Protein 3IXX (pdb70)

Structure (mmCIF, N/CA/C/O backbone):
data_3IXX
#
_entry.id   3IXX
#
_cell.length_a   1
_cell.length_b   1
_cell.length_c   1
_cell.angle_alpha   90
_cell.angle_beta   90
_cell.angle_gamma   90
#
_symmetry.space_group_name_H-M   'P 1'
#
loop_
_entity.id
_entity.type
_entity.pdbx_description
1 polymer 'Envelope protein E'
2 polymer 'Peptide pr'
3 polymer 'E53 Fab Fragment (chain H)'
4 polymer 'E53 Fab Fragment (chain L)'
#
loop_
_atom_site.group_PDB
_atom_site.id
_atom_site.type_symbol
_atom_site.label_atom_id
_atom_site.label_alt_id
_atom_site.label_comp_id
_atom_site.label_asym_id
_atom_site.label_entity_id
_atom_site.label_seq_id
_atom_site.pdbx_PDB_ins_code
_atom_site.Cartn_x
_atom_site.Cartn_y
_atom_site.Cartn_z
_atom_site.occupancy
_atom_site.B_iso_or_equiv
_atom_site.auth_seq_id
_atom_site.auth_comp_id
_atom_site.auth_asym_id
_atom_site.auth_atom_id
_atom_site.pdbx_PDB_model_num
ATOM 1 C CA . PHE A 1 1 ? 99.628 -52.870 185.705 1.00 65.74 1 PHE A CA 1
ATOM 2 C CA . ASN A 1 2 ? 98.952 -53.716 182.065 1.00 57.37 2 ASN A CA 1
ATOM 3 C CA . CYS A 1 3 ? 95.684 -53.822 180.131 1.00 64.43 3 CYS A CA 1
ATOM 4 C CA . LEU A 1 4 ? 95.081 -57.409 179.016 1.00 74.43 4 LEU A CA 1
ATOM 5 C CA . GLY A 1 5 ? 92.083 -59.005 180.700 1.00 97.07 5 GLY A CA 1
ATOM 6 C CA . MET A 1 6 ? 90.606 -55.818 182.126 1.00 97.55 6 MET A CA 1
ATOM 7 C CA . SER A 1 7 ? 87.055 -54.814 181.214 1.00 98.94 7 SER A CA 1
ATOM 8 C CA . ASN A 1 8 ? 87.804 -51.073 181.387 1.00 85.61 8 ASN A CA 1
ATOM 9 C CA . ARG A 1 9 ? 90.223 -50.974 178.498 1.00 68.02 9 ARG A CA 1
ATOM 10 C CA . ASP A 1 10 ? 90.511 -48.412 175.667 1.00 49.85 10 ASP A CA 1
ATOM 11 C CA . PHE A 1 11 ? 92.736 -48.684 172.593 1.00 41.47 11 PHE A CA 1
ATOM 12 C CA . LEU A 1 12 ? 94.367 -45.596 171.184 1.00 34.71 12 LEU A CA 1
ATOM 13 C CA . GLU A 1 13 ? 96.255 -44.407 168.163 1.00 34.01 13 GLU A CA 1
ATOM 14 C CA . GLY A 1 14 ? 97.198 -40.906 169.204 1.00 32.99 14 GLY A CA 1
ATOM 15 C CA . VAL A 1 15 ? 97.235 -38.965 165.967 1.00 34.29 15 VAL A CA 1
ATOM 16 C CA . SER A 1 16 ? 98.734 -39.253 162.501 1.00 34.46 16 SER A CA 1
ATOM 17 C CA . GLY A 1 17 ? 102.510 -38.928 162.672 1.00 42.34 17 GLY A CA 1
ATOM 18 C CA . ALA A 1 18 ? 102.158 -38.118 166.364 1.00 42.27 18 ALA A CA 1
ATOM 19 C CA . THR A 1 19 ? 104.996 -38.860 168.780 1.00 48.02 19 THR A CA 1
ATOM 20 C CA . TRP A 1 20 ? 102.668 -37.991 171.629 1.00 42.24 20 TRP A CA 1
ATOM 21 C CA . VAL A 1 21 ? 99.025 -38.540 172.600 1.00 36.40 21 VAL A CA 1
ATOM 22 C CA . ASP A 1 22 ? 96.632 -36.849 174.973 1.00 40.05 22 ASP A CA 1
ATOM 23 C CA . LEU A 1 23 ? 94.795 -39.209 177.265 1.00 37.28 23 LEU A CA 1
ATOM 24 C CA . VAL A 1 24 ? 92.448 -39.695 180.219 1.00 43.34 24 VAL A CA 1
ATOM 25 C CA . LEU A 1 25 ? 92.958 -42.270 182.989 1.00 46.40 25 LEU A CA 1
ATOM 26 C CA . GLU A 1 26 ? 90.551 -43.225 185.789 1.00 58.81 26 GLU A CA 1
ATOM 27 C CA . GLY A 1 27 ? 90.308 -45.566 188.770 1.00 69.66 27 GLY A CA 1
ATOM 28 C CA . ASP A 1 28 ? 89.992 -49.178 187.634 1.00 88.08 28 ASP A CA 1
ATOM 29 C CA . SER A 1 29 ? 90.665 -48.423 183.959 1.00 74.90 29 SER A CA 1
ATOM 30 C CA . CYS A 1 30 ? 93.557 -49.055 181.546 1.00 60.36 30 CYS A CA 1
ATOM 31 C CA . VAL A 1 31 ? 94.609 -47.816 178.113 1.00 45.50 31 VAL A CA 1
ATOM 32 C CA . THR A 1 32 ? 96.575 -49.448 175.294 1.00 42.19 32 THR A CA 1
ATOM 33 C CA . ILE A 1 33 ? 98.325 -47.039 172.931 1.00 35.77 33 ILE A CA 1
ATOM 34 C CA . MET A 1 34 ? 99.604 -47.799 169.442 1.00 41.32 34 MET A CA 1
ATOM 35 C CA . SER A 1 35 ? 101.959 -45.784 167.295 1.00 42.93 35 SER A CA 1
ATOM 36 C CA . LYS A 1 36 ? 103.488 -46.506 163.911 1.00 53.91 36 LYS A CA 1
ATOM 37 C CA . ASP A 1 37 ? 106.913 -48.130 164.084 1.00 64.66 37 ASP A CA 1
ATOM 38 C CA . LYS A 1 38 ? 106.916 -48.078 167.876 1.00 51.88 38 LYS A CA 1
ATOM 39 C CA . PRO A 1 39 ? 106.150 -50.509 170.682 1.00 43.35 39 PRO A CA 1
ATOM 40 C CA . THR A 1 40 ? 102.632 -50.650 172.075 1.00 40.72 40 THR A CA 1
ATOM 41 C CA . ILE A 1 41 ? 102.226 -49.603 175.707 1.00 33.79 41 ILE A CA 1
ATOM 42 C CA . ASP A 1 42 ? 99.585 -49.542 178.385 1.00 38.29 42 ASP A CA 1
ATOM 43 C CA . VAL A 1 43 ? 99.111 -46.547 180.638 1.00 35.61 43 VAL A CA 1
ATOM 44 C CA . LYS A 1 44 ? 97.072 -47.351 183.726 1.00 48.16 44 LYS A CA 1
ATOM 45 C CA . MET A 1 45 ? 96.188 -45.571 186.927 1.00 50.49 45 MET A CA 1
ATOM 46 C CA . MET A 1 46 ? 96.799 -47.833 189.840 1.00 63.40 46 MET A CA 1
ATOM 47 C CA . ASN A 1 47 ? 96.022 -45.917 193.018 1.00 56.83 47 ASN A CA 1
ATOM 48 C CA . MET A 1 48 ? 94.592 -42.575 194.272 1.00 40.80 48 MET A CA 1
ATOM 49 C CA . GLU A 1 49 ? 95.608 -41.581 197.824 1.00 33.79 49 GLU A CA 1
ATOM 50 C CA . ALA A 1 50 ? 95.822 -38.676 200.253 1.00 30.63 50 ALA A CA 1
ATOM 51 C CA . ALA A 1 51 ? 99.246 -39.017 201.859 1.00 48.99 51 ALA A CA 1
ATOM 52 C CA . ASN A 1 52 ? 96.180 -36.166 203.820 1.00 131.60 52 ASN A CA 1
ATOM 53 C CA . LEU A 1 53 ? 92.922 -35.283 205.567 1.00 131.58 53 LEU A CA 1
ATOM 54 C CA . ALA A 1 54 ? 90.992 -32.398 207.137 1.00 130.69 54 ALA A CA 1
ATOM 55 C CA . GLU A 1 55 ? 90.452 -32.515 210.874 1.00 126.23 55 GLU A CA 1
ATOM 56 C CA . VAL A 1 56 ? 87.398 -30.281 210.862 1.00 123.39 56 VAL A CA 1
ATOM 57 C CA . ARG A 1 57 ? 84.744 -30.896 213.556 1.00 126.31 57 ARG A CA 1
ATOM 58 C CA . SER A 1 58 ? 84.909 -34.383 215.074 1.00 120.84 58 SER A CA 1
ATOM 59 C CA . TYR A 1 59 ? 81.903 -35.582 217.111 1.00 111.65 59 TYR A CA 1
ATOM 60 C CA . CYS A 1 60 ? 81.736 -37.653 220.312 1.00 103.05 60 CYS A CA 1
ATOM 61 C CA . TYR A 1 61 ? 79.789 -40.781 221.190 1.00 94.39 61 TYR A CA 1
ATOM 62 C CA . LEU A 1 62 ? 80.578 -42.082 224.664 1.00 87.26 62 LEU A CA 1
ATOM 63 C CA . ALA A 1 63 ? 81.263 -39.340 227.208 1.00 82.91 63 ALA A CA 1
ATOM 64 C CA . THR A 1 64 ? 82.236 -39.588 230.842 1.00 78.43 64 THR A CA 1
ATOM 65 C CA . VAL A 1 65 ? 80.676 -37.477 233.552 1.00 77.47 65 VAL A CA 1
ATOM 66 C CA . SER A 1 66 ? 83.216 -37.191 236.366 1.00 73.35 66 SER A CA 1
ATOM 67 C CA . ASP A 1 67 ? 84.062 -34.904 239.219 1.00 70.93 67 ASP A CA 1
ATOM 68 C CA . LEU A 1 68 ? 80.396 -34.402 239.994 1.00 77.25 68 LEU A CA 1
ATOM 69 C CA . SER A 1 69 ? 79.149 -32.242 242.824 1.00 76.70 69 SER A CA 1
ATOM 70 C CA . THR A 1 70 ? 76.358 -29.896 243.725 1.00 71.17 70 THR A CA 1
ATOM 71 C CA . LYS A 1 71 ? 75.561 -26.970 246.011 1.00 65.93 71 LYS A CA 1
ATOM 72 C CA . ALA A 1 72 ? 72.271 -25.440 247.065 1.00 55.14 72 ALA A CA 1
ATOM 73 C CA . ALA A 1 73 ? 70.295 -22.980 248.996 1.00 67.30 73 ALA A CA 1
ATOM 74 C CA . CYS A 1 74 ? 67.059 -22.937 250.952 1.00 86.16 74 CYS A CA 1
ATOM 75 C CA . PRO A 1 75 ? 64.374 -20.573 249.892 1.00 83.96 75 PRO A CA 1
ATOM 76 C CA . THR A 1 76 ? 65.089 -17.046 250.986 1.00 88.87 76 THR A CA 1
ATOM 77 C CA . MET A 1 77 ? 68.658 -17.503 249.781 1.00 99.35 77 MET A CA 1
ATOM 78 C CA . GLY A 1 78 ? 69.875 -16.460 246.357 1.00 96.95 78 GLY A CA 1
ATOM 79 C CA . GLU A 1 79 ? 70.565 -18.996 243.655 1.00 94.17 79 GLU A CA 1
ATOM 80 C CA . ALA A 1 80 ? 73.241 -21.384 244.821 1.00 96.03 80 ALA A CA 1
ATOM 81 C CA . HIS A 1 81 ? 75.988 -20.724 242.280 1.00 100.25 81 HIS A CA 1
ATOM 82 C CA . ASN A 1 82 ? 78.391 -23.635 241.831 1.00 95.26 82 ASN A CA 1
ATOM 83 C CA . ASP A 1 83 ? 82.025 -23.211 242.801 1.00 99.87 83 ASP A CA 1
ATOM 84 C CA . LYS A 1 84 ? 83.014 -24.848 239.498 1.00 92.20 84 LYS A CA 1
ATOM 85 C CA . ARG A 1 85 ? 80.759 -22.923 237.144 1.00 83.75 85 ARG A CA 1
ATOM 86 C CA . ALA A 1 86 ? 84.135 -21.474 236.065 1.00 91.59 86 ALA A CA 1
ATOM 87 C CA . ASP A 1 87 ? 86.565 -24.175 234.919 1.00 93.30 87 ASP A CA 1
ATOM 88 C CA . PRO A 1 88 ? 85.267 -25.419 231.568 1.00 90.42 88 PRO A CA 1
ATOM 89 C CA . ALA A 1 89 ? 85.322 -29.205 232.075 1.00 88.13 89 ALA A CA 1
ATOM 90 C CA . PHE A 1 90 ? 82.291 -29.178 234.375 1.00 80.56 90 PHE A CA 1
ATOM 91 C CA . VAL A 1 91 ? 79.099 -28.485 232.486 1.00 75.26 91 VAL A CA 1
ATOM 92 C CA . CYS A 1 92 ? 76.730 -27.334 235.259 1.00 88.84 92 CYS A CA 1
ATOM 93 C CA . ARG A 1 93 ? 72.999 -26.794 235.404 1.00 89.37 93 ARG A CA 1
ATOM 94 C CA . GLN A 1 94 ? 70.636 -24.542 237.353 1.00 95.58 94 GLN A CA 1
ATOM 95 C CA . GLY A 1 95 ? 67.870 -26.538 238.996 1.00 90.39 95 GLY A CA 1
ATOM 96 C CA . VAL A 1 96 ? 65.500 -26.424 241.981 1.00 88.40 96 VAL A CA 1
ATOM 97 C CA . VAL A 1 97 ? 64.507 -28.841 244.805 1.00 87.23 97 VAL A CA 1
ATOM 98 C CA . ASP A 1 98 ? 61.841 -29.210 247.507 1.00 86.65 98 ASP A CA 1
ATOM 99 C CA . ARG A 1 99 ? 62.859 -28.000 250.974 1.00 86.04 99 ARG A CA 1
ATOM 100 C CA . GLY A 1 100 ? 62.137 -27.181 254.576 1.00 90.54 100 GLY A CA 1
ATOM 101 C CA . TRP A 1 101 ? 62.477 -27.881 258.310 1.00 95.11 101 TRP A CA 1
ATOM 102 C CA . GLY A 1 102 ? 63.691 -31.403 257.858 1.00 93.94 102 GLY A CA 1
ATOM 103 C CA . ASN A 1 103 ? 66.275 -30.378 255.327 1.00 94.42 103 ASN A CA 1
ATOM 104 C CA . GLY A 1 104 ? 67.241 -27.612 257.734 1.00 97.42 104 GLY A CA 1
ATOM 105 C CA . CYS A 1 105 ? 65.405 -24.671 256.157 1.00 93.84 105 CYS A CA 1
ATOM 106 C CA . GLY A 1 106 ? 63.054 -22.734 258.361 1.00 84.31 106 GLY A CA 1
ATOM 107 C CA . LEU A 1 107 ? 60.689 -22.356 255.454 1.00 86.98 107 LEU A CA 1
ATOM 108 C CA . PHE A 1 108 ? 59.100 -25.102 253.348 1.00 96.31 108 PHE A CA 1
ATOM 109 C CA . GLY A 1 109 ? 59.954 -24.033 249.827 1.00 88.75 109 GLY A CA 1
ATOM 110 C CA . LYS A 1 110 ? 61.785 -24.777 246.601 1.00 84.46 110 LYS A CA 1
ATOM 111 C CA . GLY A 1 111 ? 65.490 -24.473 247.268 1.00 77.84 111 GLY A CA 1
ATOM 112 C CA . SER A 1 112 ? 67.978 -23.409 244.593 1.00 67.28 112 SER A CA 1
ATOM 113 C CA . ILE A 1 113 ? 70.458 -26.098 243.634 1.00 59.77 113 ILE A CA 1
ATOM 114 C CA . ASP A 1 114 ? 73.359 -25.918 241.172 1.00 58.33 114 ASP A CA 1
ATOM 115 C CA . THR A 1 115 ? 75.126 -29.094 239.945 1.00 77.13 115 THR A CA 1
ATOM 116 C CA . CYS A 1 116 ? 78.360 -29.219 237.927 1.00 90.83 116 CYS A CA 1
ATOM 117 C CA . ALA A 1 117 ? 80.154 -32.153 236.278 1.00 90.19 117 ALA A CA 1
ATOM 118 C CA . LYS A 1 118 ? 83.368 -32.649 234.269 1.00 90.74 118 LYS A CA 1
ATOM 119 C CA . PHE A 1 119 ? 82.810 -33.768 230.671 1.00 96.38 119 PHE A CA 1
ATOM 120 C CA . ALA A 1 120 ? 85.026 -36.385 229.053 1.00 100.81 120 ALA A CA 1
ATOM 121 C CA . CYS A 1 121 ? 84.852 -38.147 225.699 1.00 108.53 121 CYS A CA 1
ATOM 122 C CA . SER A 1 122 ? 86.183 -41.710 225.562 1.00 116.76 122 SER A CA 1
ATOM 123 C CA . THR A 1 123 ? 85.906 -42.494 221.882 1.00 120.31 123 THR A CA 1
ATOM 124 C CA . LYS A 1 124 ? 84.585 -40.460 218.955 1.00 117.71 124 LYS A CA 1
ATOM 125 C CA . ALA A 1 125 ? 83.936 -39.705 215.260 1.0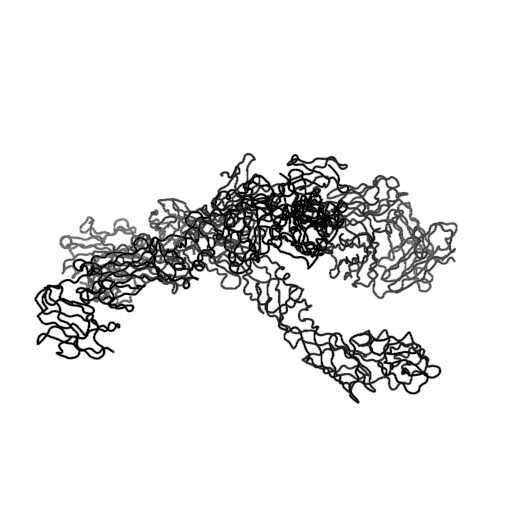0 112.19 125 ALA A CA 1
ATOM 126 C CA . ILE A 1 126 ? 86.445 -37.552 213.334 1.00 107.92 126 ILE A CA 1
ATOM 127 C CA . GLY A 1 127 ? 85.086 -35.740 210.254 1.00 108.98 127 GLY A CA 1
ATOM 128 C CA . ARG A 1 128 ? 87.567 -34.904 207.495 1.00 111.84 128 ARG A CA 1
ATOM 129 C CA . THR A 1 129 ? 87.362 -33.062 204.177 1.00 116.20 129 THR A CA 1
ATOM 130 C CA . ILE A 1 130 ? 89.289 -33.118 200.894 1.00 114.74 130 ILE A CA 1
ATOM 131 C CA . LEU A 1 131 ? 89.972 -30.796 197.954 1.00 118.12 131 LEU A CA 1
ATOM 132 C CA . LYS A 1 132 ? 91.815 -30.416 194.615 1.00 118.86 132 LYS A CA 1
ATOM 133 C CA . GLU A 1 133 ? 99.135 -30.998 198.153 1.00 77.49 133 GLU A CA 1
ATOM 134 C CA . ASN A 1 134 ? 98.595 -34.404 199.766 1.00 55.06 134 ASN A CA 1
ATOM 135 C CA . ILE A 1 135 ? 97.173 -35.891 196.565 1.00 41.42 135 ILE A CA 1
ATOM 136 C CA . LYS A 1 136 ? 99.531 -38.345 194.893 1.00 41.12 136 LYS A CA 1
ATOM 137 C CA . TYR A 1 137 ? 98.807 -40.525 191.886 1.00 38.26 137 TYR A CA 1
ATOM 138 C CA . GLU A 1 138 ? 100.226 -43.935 191.027 1.00 47.18 138 GLU A CA 1
ATOM 139 C CA . VAL A 1 139 ? 100.490 -44.664 187.318 1.00 41.90 139 VAL A CA 1
ATOM 140 C CA . ALA A 1 140 ? 101.796 -47.934 185.926 1.00 46.61 140 ALA A CA 1
ATOM 141 C CA . ILE A 1 141 ? 103.226 -48.279 182.421 1.00 34.89 141 ILE A CA 1
ATOM 142 C CA . PHE A 1 142 ? 103.599 -51.550 180.541 1.00 36.16 142 PHE A CA 1
ATOM 143 C CA . VAL A 1 143 ? 105.421 -52.304 177.258 1.00 32.38 143 VAL A CA 1
ATOM 144 C CA . HIS A 1 144 ? 104.034 -54.868 174.807 1.00 38.00 144 HIS A CA 1
ATOM 145 C CA . GLY A 1 145 ? 107.411 -56.433 174.371 1.00 34.97 145 GLY A CA 1
ATOM 146 C CA . PRO A 1 146 ? 107.824 -60.234 174.300 1.00 36.33 146 PRO A CA 1
ATOM 147 C CA . THR A 1 147 ? 105.631 -62.142 176.729 1.00 44.64 147 THR A CA 1
ATOM 148 C CA . THR A 1 148 ? 103.801 -65.397 177.375 1.00 56.00 148 THR A CA 1
ATOM 149 C CA . VAL A 1 149 ? 100.403 -66.150 178.804 1.00 74.17 149 VAL A CA 1
ATOM 150 C CA . GLU A 1 150 ? 102.416 -66.674 181.970 1.00 89.30 150 GLU A CA 1
ATOM 151 C CA . SER A 1 151 ? 104.721 -63.655 182.300 1.00 78.20 151 SER A CA 1
ATOM 152 C CA . HIS A 1 152 ? 102.177 -61.245 180.885 1.00 67.08 152 HIS A CA 1
ATOM 153 C CA . GLY A 1 153 ? 100.635 -60.468 184.241 1.00 84.76 153 GLY A CA 1
ATOM 154 C CA . ASN A 1 154 ? 103.657 -60.879 186.495 1.00 92.81 154 ASN A CA 1
ATOM 155 C CA . TYR A 1 155 ? 104.733 -57.398 187.469 1.00 82.28 155 TYR A CA 1
ATOM 156 C CA . SER A 1 156 ? 108.037 -58.780 188.699 1.00 91.92 156 SER A CA 1
ATOM 157 C CA . THR A 1 157 ? 109.068 -60.624 185.559 1.00 82.10 157 THR A CA 1
ATOM 158 C CA . GLN A 1 158 ? 108.077 -57.587 183.514 1.00 59.27 158 GLN A CA 1
ATOM 159 C CA . VAL A 1 159 ? 110.032 -55.076 185.580 1.00 60.75 159 VAL A CA 1
ATOM 160 C CA . GLY A 1 160 ? 112.929 -57.501 185.364 1.00 67.38 160 GLY A CA 1
ATOM 161 C CA . ALA A 1 161 ? 112.481 -57.598 181.608 1.00 51.51 161 ALA A CA 1
ATOM 162 C CA . THR A 1 162 ? 112.364 -53.773 181.741 1.00 42.01 162 THR A CA 1
ATOM 163 C CA . GLN A 1 163 ? 108.962 -53.956 180.114 1.00 35.54 163 GLN A CA 1
ATOM 164 C CA . ALA A 1 164 ? 107.058 -52.339 182.953 1.00 41.64 164 ALA A CA 1
ATOM 165 C CA . GLY A 1 165 ? 107.201 -49.634 185.579 1.00 47.11 165 GLY A CA 1
ATOM 166 C CA . ARG A 1 166 ? 105.204 -47.996 188.330 1.00 55.84 166 ARG A CA 1
ATOM 167 C CA . PHE A 1 167 ? 105.844 -44.358 189.211 1.00 52.76 167 PHE A CA 1
ATOM 168 C CA . SER A 1 168 ? 103.855 -41.685 191.046 1.00 48.71 168 SER A CA 1
ATOM 169 C CA . ILE A 1 169 ? 102.524 -38.278 190.012 1.00 42.44 169 ILE A CA 1
ATOM 170 C CA . THR A 1 170 ? 102.080 -35.318 192.293 1.00 52.72 170 THR A CA 1
ATOM 171 C CA . PRO A 1 171 ? 100.896 -31.716 191.980 1.00 69.41 171 PRO A CA 1
ATOM 172 C CA . ALA A 1 172 ? 104.483 -30.949 192.967 1.00 84.97 172 ALA A CA 1
ATOM 173 C CA . ALA A 1 173 ? 105.943 -32.778 189.940 1.00 73.46 173 ALA A CA 1
ATOM 174 C CA . PRO A 1 174 ? 103.026 -33.733 187.589 1.00 56.52 174 PRO A CA 1
ATOM 175 C CA . SER A 1 175 ? 105.306 -35.433 185.088 1.00 50.57 175 SER A CA 1
ATOM 176 C CA . TYR A 1 176 ? 107.922 -38.177 184.766 1.00 47.61 176 TYR A CA 1
ATOM 177 C CA . THR A 1 177 ? 110.155 -39.844 182.235 1.00 46.52 177 THR A CA 1
ATOM 178 C CA . LEU A 1 178 ? 110.031 -43.578 182.739 1.00 38.20 178 LEU A CA 1
ATOM 179 C CA . LYS A 1 179 ? 113.017 -45.271 181.130 1.00 41.72 179 LYS A CA 1
ATOM 180 C CA . LEU A 1 180 ? 112.518 -48.725 179.640 1.00 33.82 180 LEU A CA 1
ATOM 181 C CA . GLY A 1 181 ? 115.974 -49.867 178.660 1.00 38.45 181 GLY A CA 1
ATOM 182 C CA . GLU A 1 182 ? 116.626 -50.339 174.953 1.00 37.43 182 GLU A CA 1
ATOM 183 C CA . TYR A 1 183 ? 112.976 -49.381 174.396 1.00 35.32 183 TYR A CA 1
ATOM 184 C CA . GLY A 1 184 ? 114.007 -45.821 175.129 1.00 43.00 184 GLY A CA 1
ATOM 185 C CA . GLU A 1 185 ? 111.537 -44.155 177.452 1.00 37.55 185 GLU A CA 1
ATOM 186 C CA . VAL A 1 186 ? 108.057 -42.711 177.852 1.00 31.72 186 VAL A CA 1
ATOM 187 C CA . THR A 1 187 ? 107.456 -39.381 179.555 1.00 38.52 187 THR A CA 1
ATOM 188 C CA . VAL A 1 188 ? 104.007 -38.614 180.865 1.00 33.64 188 VAL A CA 1
ATOM 189 C CA . ASP A 1 189 ? 102.875 -35.130 181.969 1.00 46.26 189 ASP A CA 1
ATOM 190 C CA . CYS A 1 190 ? 99.674 -36.083 183.701 1.00 40.96 190 CYS A CA 1
ATOM 191 C CA . GLU A 1 191 ? 97.876 -33.039 184.988 1.00 56.01 191 GLU A CA 1
ATOM 192 C CA . PRO A 1 192 ? 96.570 -33.750 188.538 1.00 52.73 192 PRO A CA 1
ATOM 193 C CA . ARG A 1 193 ? 93.538 -31.730 187.519 1.00 68.73 193 ARG A CA 1
ATOM 194 C CA . SER A 1 194 ? 90.417 -33.855 187.853 1.00 63.30 194 SER A CA 1
ATOM 195 C CA . GLY A 1 195 ? 86.685 -33.781 188.374 1.00 70.49 195 GLY A CA 1
ATOM 196 C CA . ILE A 1 196 ? 86.269 -34.607 192.051 1.00 65.93 196 ILE A CA 1
ATOM 197 C CA . ASP A 1 197 ? 82.756 -33.145 195.440 1.00 138.02 197 ASP A CA 1
ATOM 198 C CA . THR A 1 198 ? 84.579 -29.878 195.135 1.00 136.92 198 THR A CA 1
ATOM 199 C CA . ASN A 1 199 ? 83.424 -28.798 198.626 1.00 138.17 199 ASN A CA 1
ATOM 200 C CA . ALA A 1 200 ? 80.405 -30.931 199.707 1.00 139.06 200 ALA A CA 1
ATOM 201 C CA . TYR A 1 201 ? 80.371 -34.455 201.209 1.00 137.66 201 TYR A CA 1
ATOM 202 C CA . TYR A 1 202 ? 82.733 -35.452 204.035 1.00 130.71 202 TYR A CA 1
ATOM 203 C CA . VAL A 1 203 ? 84.409 -38.555 205.457 1.00 130.17 203 VAL A CA 1
ATOM 204 C CA . MET A 1 204 ? 83.410 -40.238 208.741 1.00 128.85 204 MET A CA 1
ATOM 205 C CA . THR A 1 205 ? 85.094 -42.900 210.880 1.00 132.18 205 THR A CA 1
ATOM 206 C CA . VAL A 1 206 ? 82.484 -43.982 213.427 1.00 134.43 206 VAL A CA 1
ATOM 207 C CA . GLY A 1 207 ? 83.708 -46.932 215.463 1.00 139.68 207 GLY A CA 1
ATOM 208 C CA . THR A 1 208 ? 86.372 -48.211 213.085 1.00 140.49 208 THR A CA 1
ATOM 209 C CA . LYS A 1 209 ? 84.355 -48.408 209.893 1.00 139.21 209 LYS A CA 1
ATOM 210 C CA . THR A 1 210 ? 84.891 -45.406 207.602 1.00 138.66 210 THR A CA 1
ATOM 211 C CA . PHE A 1 211 ? 82.016 -43.591 205.890 1.00 137.70 211 PHE A CA 1
ATOM 212 C CA . LEU A 1 212 ? 81.017 -40.923 203.416 1.00 140.13 212 LEU A CA 1
ATOM 213 C CA . VAL A 1 213 ? 78.286 -38.908 205.013 1.00 139.46 213 VAL A CA 1
ATOM 214 C CA . HIS A 1 214 ? 76.392 -36.159 203.274 1.00 139.06 214 HIS A CA 1
ATOM 215 C CA . ARG A 1 215 ? 77.439 -32.520 203.360 1.00 138.55 215 ARG A CA 1
ATOM 216 C CA . GLU A 1 216 ? 74.906 -31.266 205.884 1.00 138.29 216 GLU A CA 1
ATOM 217 C CA . TRP A 1 217 ? 74.234 -34.673 207.428 1.00 137.16 217 TRP A CA 1
ATOM 218 C CA . PHE A 1 218 ? 77.343 -33.716 209.392 1.00 136.86 218 PHE A CA 1
ATOM 219 C CA . MET A 1 219 ? 77.703 -30.101 210.509 1.00 135.15 219 MET A CA 1
ATOM 220 C CA . ASP A 1 220 ? 74.045 -30.647 211.374 1.00 130.70 220 ASP A CA 1
ATOM 221 C CA . LEU A 1 221 ? 74.209 -33.713 213.648 1.00 124.91 221 LEU A CA 1
ATOM 222 C CA . ASN A 1 222 ? 73.263 -33.376 217.334 1.00 123.10 222 ASN A CA 1
ATOM 223 C CA . LEU A 1 223 ? 76.258 -34.377 219.471 1.00 116.85 223 LEU A CA 1
ATOM 224 C CA . PRO A 1 224 ? 79.432 -33.065 221.135 1.00 122.65 224 PRO A CA 1
ATOM 225 C CA . TRP A 1 225 ? 82.220 -31.812 218.860 1.00 125.81 225 TRP A CA 1
ATOM 226 C CA . SER A 1 226 ? 85.752 -30.464 219.058 1.00 129.69 226 SER A CA 1
ATOM 227 C CA . SER A 1 227 ? 85.989 -28.140 216.041 1.00 129.42 227 SER A CA 1
ATOM 228 C CA . ALA A 1 228 ? 89.298 -27.060 214.431 1.00 127.51 228 ALA A CA 1
ATOM 229 C CA . GLY A 1 229 ? 92.228 -28.116 216.584 1.00 126.04 229 GLY A CA 1
ATOM 230 C CA . SER A 1 230 ? 90.547 -27.312 219.888 1.00 123.90 230 SER A CA 1
ATOM 231 C CA . THR A 1 231 ? 89.678 -29.193 223.045 1.00 118.14 231 THR A CA 1
ATOM 232 C CA . VAL A 1 232 ? 86.432 -27.496 224.005 1.00 108.37 232 VAL A CA 1
ATOM 233 C CA . TRP A 1 233 ? 83.491 -29.660 223.039 1.00 102.23 233 TRP A CA 1
ATOM 234 C CA . ARG A 1 234 ? 80.003 -28.164 222.944 1.00 99.57 234 ARG A CA 1
ATOM 235 C CA . ASN A 1 235 ? 76.427 -29.470 222.845 1.00 102.91 235 ASN A CA 1
ATOM 236 C CA . ARG A 1 236 ? 77.634 -31.745 225.665 1.00 100.41 236 ARG A CA 1
ATOM 237 C CA . GLU A 1 237 ? 74.336 -31.569 227.545 1.00 100.55 237 GLU A CA 1
ATOM 238 C CA . THR A 1 238 ? 73.086 -34.110 225.014 1.00 104.23 238 THR A CA 1
ATOM 239 C CA . LEU A 1 239 ? 75.096 -37.106 226.156 1.00 103.86 239 LEU A CA 1
ATOM 240 C CA . MET A 1 240 ? 74.744 -37.001 229.935 1.00 99.36 240 MET A CA 1
ATOM 241 C CA . GLU A 1 241 ? 71.507 -37.494 231.861 1.00 95.52 241 GLU A CA 1
ATOM 242 C CA . PHE A 1 242 ? 70.387 -35.331 234.762 1.00 98.67 242 PHE A CA 1
ATOM 243 C CA . GLU A 1 243 ? 68.285 -37.665 236.921 1.00 106.12 243 GLU A CA 1
ATOM 244 C CA . GLU A 1 244 ? 65.829 -36.138 239.445 1.00 108.52 244 GLU A CA 1
ATOM 245 C CA . PRO A 1 245 ? 67.255 -33.898 242.208 1.00 106.95 245 PRO A CA 1
ATOM 246 C CA . HIS A 1 246 ? 67.301 -35.677 245.590 1.00 109.60 246 HIS A CA 1
ATOM 247 C CA . ALA A 1 247 ? 67.306 -32.661 247.981 1.00 105.20 247 ALA A CA 1
ATOM 248 C CA . THR A 1 248 ? 71.056 -31.984 247.751 1.00 97.61 248 THR A CA 1
ATOM 249 C CA . LYS A 1 249 ? 72.815 -34.532 245.531 1.00 89.95 249 LYS A CA 1
ATOM 250 C CA . GLN A 1 250 ? 71.505 -35.122 242.014 1.00 84.71 250 GLN A CA 1
ATOM 251 C CA . SER A 1 251 ? 72.692 -38.263 240.233 1.00 91.09 251 SER A CA 1
ATOM 252 C CA . VAL A 1 252 ? 74.016 -37.513 236.774 1.00 87.38 252 VAL A CA 1
ATOM 253 C CA . ILE A 1 253 ? 74.748 -40.495 234.483 1.00 85.69 253 ILE A CA 1
ATOM 254 C CA . ALA A 1 254 ? 76.171 -40.448 230.953 1.00 81.32 254 ALA A CA 1
ATOM 255 C CA . LEU A 1 255 ? 74.341 -41.794 227.867 1.00 86.62 255 LEU A CA 1
ATOM 256 C CA . GLY A 1 256 ? 75.656 -45.228 226.937 1.00 91.87 256 GLY A CA 1
ATOM 257 C CA . SER A 1 257 ? 77.082 -44.692 223.459 1.00 92.43 257 SER A CA 1
ATOM 258 C CA . GLN A 1 258 ? 74.362 -43.175 221.263 1.00 95.43 258 GLN A CA 1
ATOM 259 C CA . GLU A 1 259 ? 76.666 -44.790 218.653 1.00 102.19 259 GLU A CA 1
ATOM 260 C CA . GLY A 1 260 ? 74.488 -47.829 217.989 1.00 106.50 260 GLY A CA 1
ATOM 261 C CA . ALA A 1 261 ? 72.181 -44.974 216.980 1.00 110.65 261 ALA A CA 1
ATOM 262 C CA . LEU A 1 262 ? 74.838 -43.949 214.485 1.00 109.74 262 LEU A CA 1
ATOM 263 C CA . HIS A 1 263 ? 75.500 -47.362 213.023 1.00 119.08 263 HIS A CA 1
ATOM 264 C CA . GLN A 1 264 ? 71.698 -47.632 212.639 1.00 125.06 264 GLN A CA 1
ATOM 265 C CA . ALA A 1 265 ? 71.035 -44.650 210.377 1.00 128.95 265 ALA A CA 1
ATOM 266 C CA . LEU A 1 266 ? 74.334 -44.527 208.474 1.00 129.71 266 LEU A CA 1
ATOM 267 C CA . ALA A 1 267 ? 73.311 -46.921 205.712 1.00 130.92 267 ALA A CA 1
ATOM 268 C CA . GLY A 1 268 ? 72.502 -43.671 203.948 1.00 135.51 268 GLY A CA 1
ATOM 269 C CA . ALA A 1 269 ? 76.231 -43.625 203.266 1.00 136.71 269 ALA A CA 1
ATOM 270 C CA . ILE A 1 270 ? 78.775 -45.573 201.252 1.00 134.70 270 ILE A CA 1
ATOM 271 C CA . PRO A 1 271 ? 81.741 -47.092 203.157 1.00 127.89 271 PRO A CA 1
ATOM 272 C CA . VAL A 1 272 ? 85.370 -46.698 202.002 1.00 125.29 272 VAL A CA 1
ATOM 273 C CA . GLU A 1 273 ? 88.596 -47.393 203.921 1.00 129.95 273 GLU A CA 1
ATOM 274 C CA . PHE A 1 274 ? 90.437 -44.734 205.907 1.00 133.22 274 PHE A CA 1
ATOM 275 C CA . SER A 1 275 ? 93.488 -47.014 205.699 1.00 137.02 275 SER A CA 1
ATOM 276 C CA . SER A 1 276 ? 95.223 -44.251 207.711 1.00 140.99 276 SER A CA 1
ATOM 277 C CA . ASN A 1 277 ? 95.182 -40.867 205.897 1.00 138.71 277 ASN A CA 1
ATOM 278 C CA . THR A 1 278 ? 94.858 -42.837 202.636 1.00 134.42 278 THR A CA 1
ATOM 279 C CA . VAL A 1 279 ? 91.353 -43.667 201.387 1.00 127.57 279 VAL A CA 1
ATOM 280 C CA . LYS A 1 280 ? 89.886 -44.962 198.067 1.00 121.74 280 LYS A CA 1
ATOM 281 C CA . LEU A 1 281 ? 90.429 -41.709 197.196 1.00 36.38 281 LEU A CA 1
ATOM 282 C CA . THR A 1 282 ? 88.031 -43.625 194.970 1.00 56.85 282 THR A CA 1
ATOM 283 C CA . SER A 1 283 ? 86.508 -40.913 192.756 1.00 58.43 283 SER A CA 1
ATOM 284 C CA . GLY A 1 284 ? 88.933 -39.095 190.452 1.00 52.88 284 GLY A CA 1
ATOM 285 C CA . HIS A 1 285 ? 90.478 -38.817 186.983 1.00 51.46 285 HIS A CA 1
ATOM 286 C CA . LEU A 1 286 ? 93.692 -37.607 185.342 1.00 44.73 286 LEU A CA 1
ATOM 287 C CA . LYS A 1 287 ? 94.370 -35.904 182.034 1.00 46.79 287 LYS A CA 1
ATOM 288 C CA . CYS A 1 288 ? 97.730 -36.932 180.673 1.00 39.80 288 CYS A CA 1
ATOM 289 C CA . ARG A 1 289 ? 99.860 -36.376 177.599 1.00 41.32 289 ARG A CA 1
ATOM 290 C CA . VAL A 1 290 ? 101.873 -39.487 176.800 1.00 32.64 290 VAL A CA 1
ATOM 291 C CA . LYS A 1 291 ? 104.793 -37.922 174.960 1.00 42.39 291 LYS A CA 1
ATOM 292 C CA . MET A 1 292 ? 106.814 -40.742 173.470 1.00 40.64 292 MET A CA 1
ATOM 293 C CA . GLU A 1 293 ? 109.167 -39.623 170.753 1.00 56.51 293 GLU A CA 1
ATOM 294 C CA . LYS A 1 294 ? 111.675 -41.331 173.030 1.00 54.87 294 LYS A CA 1
ATOM 295 C CA . LEU A 1 295 ? 109.822 -44.656 172.904 1.00 39.64 295 LEU A CA 1
ATOM 296 C CA . GLN A 1 296 ? 111.658 -46.984 170.536 1.00 47.26 296 GLN A CA 1
ATOM 297 C CA . LEU A 1 297 ? 111.538 -50.459 169.004 1.00 50.09 297 LEU A CA 1
ATOM 298 C CA . LYS A 1 298 ? 114.004 -53.207 169.748 1.00 43.88 298 LYS A CA 1
ATOM 299 C CA . GLY A 1 299 ? 115.188 -56.393 168.040 1.00 46.70 299 GLY A CA 1
ATOM 300 C CA . THR A 1 300 ? 114.623 -54.795 164.637 1.00 65.55 300 THR A CA 1
ATOM 301 C CA . THR A 1 301 ? 117.955 -55.960 163.219 1.00 64.61 301 THR A CA 1
ATOM 302 C CA . TYR A 1 302 ? 117.043 -59.633 163.622 1.00 62.41 302 TYR A CA 1
ATOM 303 C CA . GLY A 1 303 ? 115.947 -62.011 160.896 1.00 78.17 303 GLY A CA 1
ATOM 304 C CA . VAL A 1 304 ? 112.532 -63.620 160.502 1.00 80.37 304 VAL A CA 1
ATOM 305 C CA . CYS A 1 305 ? 111.785 -66.816 162.418 1.00 62.88 305 CYS A CA 1
ATOM 306 C CA . SER A 1 306 ? 112.112 -69.703 159.996 1.00 76.43 306 SER A CA 1
ATOM 307 C CA . LYS A 1 307 ? 110.997 -72.922 161.659 1.00 68.26 307 LYS A CA 1
ATOM 308 C CA . ALA A 1 308 ? 107.600 -74.370 162.506 1.00 60.48 308 ALA A CA 1
ATOM 309 C CA . PHE A 1 309 ? 105.091 -72.571 164.727 1.00 41.67 309 PHE A CA 1
ATOM 310 C CA . LYS A 1 310 ? 102.315 -74.341 166.606 1.00 43.12 310 LYS A CA 1
ATOM 311 C CA . PHE A 1 311 ? 99.205 -72.907 168.272 1.00 40.72 311 PHE A CA 1
ATOM 312 C CA . LEU A 1 312 ? 98.784 -73.785 171.956 1.00 54.04 312 LEU A CA 1
ATOM 313 C CA . GLY A 1 313 ? 95.013 -73.417 171.939 1.00 65.99 313 GLY A CA 1
ATOM 314 C CA . THR A 1 314 ? 91.953 -71.718 170.517 1.00 64.38 314 THR A CA 1
ATOM 315 C CA . PRO A 1 315 ? 92.505 -67.962 170.475 1.00 57.46 315 PRO A CA 1
ATOM 316 C CA . ALA A 1 316 ? 90.323 -66.145 173.021 1.00 77.62 316 ALA A CA 1
ATOM 317 C CA . ASP A 1 317 ? 88.017 -63.118 172.758 1.00 78.38 317 ASP A CA 1
ATOM 318 C CA . THR A 1 318 ? 89.119 -60.194 174.938 1.00 84.03 318 THR A CA 1
ATOM 319 C CA . GLY A 1 319 ? 85.679 -58.706 174.582 1.00 83.06 319 GLY A CA 1
ATOM 320 C CA . HIS A 1 320 ? 87.372 -55.754 172.913 1.00 66.92 320 HIS A CA 1
ATOM 321 C CA . GLY A 1 321 ? 87.351 -56.778 169.280 1.00 56.03 321 GLY A CA 1
ATOM 322 C CA . THR A 1 322 ? 90.751 -58.381 169.673 1.00 55.52 322 THR A CA 1
ATOM 323 C CA . VAL A 1 323 ? 91.795 -61.888 170.477 1.00 58.06 323 VAL A CA 1
ATOM 324 C CA . VAL A 1 324 ? 94.668 -63.411 172.401 1.00 59.24 324 VAL A CA 1
ATOM 325 C CA . LEU A 1 325 ? 96.641 -66.568 171.812 1.00 50.08 325 LEU A CA 1
ATOM 326 C CA . GLU A 1 326 ? 99.932 -68.207 172.632 1.00 44.10 326 GLU A CA 1
ATOM 327 C CA . LEU A 1 327 ? 102.406 -69.727 170.204 1.00 32.04 327 LEU A CA 1
ATOM 328 C CA . GLN A 1 328 ? 105.217 -72.236 170.712 1.00 36.25 328 GLN A CA 1
ATOM 329 C CA . TYR A 1 329 ? 108.313 -72.205 168.532 1.00 38.54 329 TYR A CA 1
ATOM 330 C CA . THR A 1 330 ? 109.775 -75.480 167.280 1.00 54.89 330 THR A CA 1
ATOM 331 C CA . GLY A 1 331 ? 112.639 -73.259 166.154 1.00 57.43 331 GLY A CA 1
ATOM 332 C CA . THR A 1 332 ? 116.083 -73.906 167.573 1.00 67.81 332 THR A CA 1
ATOM 333 C CA . ASP A 1 333 ? 117.437 -70.571 166.359 1.00 60.68 333 ASP A CA 1
ATOM 334 C CA . GLY A 1 334 ? 117.575 -67.577 168.667 1.00 45.24 334 GLY A CA 1
ATOM 335 C CA . PRO A 1 335 ? 115.675 -64.239 168.846 1.00 38.09 335 PRO A CA 1
ATOM 336 C CA . CYS A 1 336 ? 113.942 -63.905 165.477 1.00 51.16 336 CYS A CA 1
ATOM 337 C CA . LYS A 1 337 ? 110.791 -62.022 164.422 1.00 58.47 337 LYS A CA 1
ATOM 338 C CA . VAL A 1 338 ? 107.513 -63.994 164.586 1.00 47.47 338 VAL A CA 1
ATOM 339 C CA . PRO A 1 339 ? 105.837 -64.127 161.150 1.00 59.35 339 PRO A CA 1
ATOM 340 C CA . ILE A 1 340 ? 102.229 -63.699 162.235 1.00 44.21 340 ILE A CA 1
ATOM 341 C CA . SER A 1 341 ? 99.511 -61.795 160.481 1.00 45.29 341 SER A CA 1
ATOM 342 C CA . SER A 1 342 ? 95.792 -61.860 159.861 1.00 34.31 342 SER A CA 1
ATOM 343 C CA . VAL A 1 343 ? 94.736 -62.855 156.368 1.00 32.12 343 VAL A CA 1
ATOM 344 C CA . ALA A 1 344 ? 91.254 -62.468 154.874 1.00 30.98 344 ALA A CA 1
ATOM 345 C CA . SER A 1 345 ? 91.537 -65.769 152.965 1.00 30.73 345 SER A CA 1
ATOM 346 C CA . LEU A 1 346 ? 94.204 -68.426 152.804 1.00 38.45 346 LEU A CA 1
ATOM 347 C CA . ASN A 1 347 ? 97.268 -67.416 150.812 1.00 47.94 347 ASN A CA 1
ATOM 348 C CA . ASP A 1 348 ? 96.327 -63.747 150.262 1.00 39.56 348 ASP A CA 1
ATOM 349 C CA . LEU A 1 349 ? 99.304 -61.452 149.842 1.00 49.77 349 LEU A CA 1
ATOM 350 C CA . THR A 1 350 ? 98.275 -58.423 151.877 1.00 46.37 350 THR A CA 1
ATOM 351 C CA . PRO A 1 351 ? 97.437 -58.579 155.646 1.00 45.94 351 PRO A CA 1
ATOM 352 C CA . VAL A 1 352 ? 94.233 -57.184 157.139 1.00 39.95 352 VAL A CA 1
ATOM 353 C CA . GLY A 1 353 ? 94.517 -57.742 160.841 1.00 41.23 353 GLY A CA 1
ATOM 354 C CA . ARG A 1 354 ? 96.468 -55.174 162.847 1.00 49.34 354 ARG A CA 1
ATOM 355 C CA . LEU A 1 355 ? 98.572 -56.614 165.653 1.00 51.27 355 LEU A CA 1
ATOM 356 C CA . VAL A 1 356 ? 98.238 -55.135 169.114 1.00 49.92 356 VAL A CA 1
ATOM 357 C CA . THR A 1 357 ? 101.486 -56.919 170.015 1.00 47.48 357 THR A CA 1
ATOM 358 C CA . VAL A 1 358 ? 103.391 -55.136 167.268 1.00 55.82 358 VAL A CA 1
ATOM 359 C CA . ASN A 1 359 ? 106.757 -56.442 166.068 1.00 60.38 359 ASN A CA 1
ATOM 360 C CA . PRO A 1 360 ? 106.492 -59.752 167.966 1.00 45.94 360 PRO A CA 1
ATOM 361 C CA . PHE A 1 361 ? 109.477 -62.040 168.362 1.00 40.31 361 PHE A CA 1
ATOM 362 C CA . VAL A 1 362 ? 110.863 -65.089 170.134 1.00 33.86 362 VAL A CA 1
ATOM 363 C CA . SER A 1 363 ? 112.687 -63.622 173.095 1.00 36.23 363 SER A CA 1
ATOM 364 C CA . VAL A 1 364 ? 115.095 -66.520 173.696 1.00 42.47 364 VAL A CA 1
ATOM 365 C CA . ALA A 1 365 ? 117.292 -68.792 171.556 1.00 46.78 365 ALA A CA 1
ATOM 366 C CA . THR A 1 366 ? 116.134 -71.725 173.687 1.00 58.79 366 THR A CA 1
ATOM 367 C CA . ALA A 1 367 ? 113.926 -73.698 171.284 1.00 58.17 367 ALA A CA 1
ATOM 368 C CA . ASN A 1 368 ? 110.204 -74.229 172.048 1.00 51.67 368 ASN A CA 1
ATOM 369 C CA . ALA A 1 369 ? 109.684 -70.786 173.603 1.00 45.67 369 ALA A CA 1
ATOM 370 C CA . LYS A 1 370 ? 106.190 -69.400 174.068 1.00 42.33 370 LYS A CA 1
ATOM 371 C CA . VAL A 1 371 ? 104.867 -66.191 172.571 1.00 34.27 371 VAL A CA 1
ATOM 372 C CA . LEU A 1 372 ? 101.746 -64.338 173.639 1.00 42.14 372 LEU A CA 1
ATOM 373 C CA . ILE A 1 373 ? 99.883 -62.364 171.013 1.00 40.93 373 ILE A CA 1
ATOM 374 C CA . GLU A 1 374 ? 96.941 -60.039 170.989 1.00 49.20 374 GLU A CA 1
ATOM 375 C CA . LEU A 1 375 ? 95.592 -58.896 167.668 1.00 46.15 375 LEU A CA 1
ATOM 376 C CA . GLU A 1 376 ? 92.418 -57.379 166.271 1.00 45.66 376 GLU A CA 1
ATOM 377 C CA . PRO A 1 377 ? 91.078 -59.422 163.420 1.00 39.21 377 PRO A CA 1
ATOM 378 C CA . PRO A 1 378 ? 88.770 -58.018 160.729 1.00 40.68 378 PRO A CA 1
ATOM 379 C CA . PHE A 1 379 ? 85.024 -58.427 161.146 1.00 47.62 379 PHE A CA 1
ATOM 380 C CA . GLY A 1 380 ? 83.457 -61.588 159.804 1.00 47.77 380 GLY A CA 1
ATOM 381 C CA . ASP A 1 381 ? 85.629 -64.591 159.049 1.00 36.25 381 ASP A CA 1
ATOM 382 C CA . SER A 1 382 ? 89.394 -64.301 158.696 1.00 29.25 382 SER A CA 1
ATOM 383 C CA . TYR A 1 383 ? 92.529 -66.352 159.189 1.00 25.92 383 TYR A CA 1
ATOM 384 C CA . ILE A 1 384 ? 95.377 -65.952 161.647 1.00 26.67 384 ILE A CA 1
ATOM 385 C CA . VAL A 1 385 ? 98.593 -67.290 160.174 1.00 33.56 385 VAL A CA 1
ATOM 386 C CA . VAL A 1 386 ? 102.131 -67.891 161.332 1.00 40.30 386 VAL A CA 1
ATOM 387 C CA . GLY A 1 387 ? 105.140 -68.659 159.135 1.00 60.42 387 GLY A CA 1
ATOM 388 C CA . ARG A 1 388 ? 104.738 -69.063 155.373 1.00 76.42 388 ARG A CA 1
ATOM 389 C CA . GLY A 1 389 ? 104.520 -71.652 152.641 1.00 88.34 389 GLY A CA 1
ATOM 390 C CA . GLU A 1 390 ? 104.655 -75.191 153.898 1.00 94.79 390 GLU A CA 1
ATOM 391 C CA . GLN A 1 391 ? 105.858 -74.205 157.347 1.00 80.95 391 GLN A CA 1
ATOM 392 C CA . GLN A 1 392 ? 102.892 -71.884 157.774 1.00 65.12 392 GLN A CA 1
ATOM 393 C CA . ILE A 1 393 ? 99.997 -72.863 160.014 1.00 54.22 393 ILE A CA 1
ATOM 394 C CA . ASN A 1 394 ? 96.664 -71.133 160.372 1.00 39.68 394 ASN A CA 1
ATOM 395 C CA . HIS A 1 395 ? 93.547 -70.896 162.414 1.00 35.13 395 HIS A CA 1
ATOM 396 C CA . HIS A 1 396 ? 90.269 -69.347 161.301 1.00 30.80 396 HIS A CA 1
ATOM 397 C CA . TRP A 1 397 ? 88.246 -66.728 163.155 1.00 33.80 397 TRP A CA 1
ATOM 398 C CA . HIS A 1 398 ? 84.998 -64.818 162.775 1.00 40.46 398 HIS A CA 1
ATOM 399 C CA . LYS A 1 399 ? 84.434 -61.416 164.405 1.00 48.69 399 LYS A CA 1
ATOM 400 C CA . SER A 1 400 ? 80.943 -59.888 164.795 1.00 54.99 400 SER A CA 1
ATOM 401 C CA . PHE B 1 1 ? 36.341 11.316 222.169 1.00 50.49 1 PHE B CA 1
ATOM 402 C CA . ASN B 1 2 ? 37.475 13.910 219.636 1.00 45.56 2 ASN B CA 1
ATOM 403 C CA . CYS B 1 3 ? 39.724 13.559 216.594 1.00 46.72 3 CYS B CA 1
ATOM 404 C CA . LEU B 1 4 ? 42.844 15.657 217.178 1.00 42.69 4 LEU B CA 1
ATOM 405 C CA . GLY B 1 5 ? 45.991 13.575 217.539 1.00 51.11 5 GLY B CA 1
ATOM 406 C CA . MET B 1 6 ? 44.533 10.315 216.266 1.00 61.55 6 MET B CA 1
ATOM 407 C CA . SER B 1 7 ? 46.114 8.586 213.273 1.00 63.34 7 SER B CA 1
ATOM 408 C CA . ASN B 1 8 ? 42.794 7.162 212.027 1.00 66.13 8 ASN B CA 1
ATOM 409 C CA . ARG B 1 9 ? 41.176 10.465 211.216 1.00 58.88 9 ARG B CA 1
ATOM 410 C CA . ASP B 1 10 ? 39.092 11.456 208.161 1.00 58.35 10 ASP B CA 1
ATOM 411 C CA . PHE B 1 11 ? 37.881 14.958 207.291 1.00 58.45 11 PHE B CA 1
ATOM 412 C CA . LEU B 1 12 ? 34.502 15.428 205.701 1.00 70.02 12 LEU B CA 1
ATOM 413 C CA . GLU B 1 13 ? 32.408 18.043 204.001 1.00 92.55 13 GLU B CA 1
ATOM 414 C CA . GLY B 1 14 ? 29.130 16.218 203.585 1.00 109.41 14 GLY B CA 1
ATOM 415 C CA . VAL B 1 15 ? 27.687 17.646 200.403 1.00 120.58 15 VAL B CA 1
ATOM 416 C CA . SER B 1 16 ? 26.971 21.034 198.880 1.00 119.92 16 SER B CA 1
ATOM 417 C CA . GLY B 1 17 ? 24.247 22.807 200.840 1.00 116.17 17 GLY B CA 1
ATOM 418 C CA . ALA B 1 18 ? 23.818 19.634 202.882 1.00 109.66 18 ALA B CA 1
ATOM 419 C CA . THR B 1 19 ? 22.481 19.798 206.437 1.00 99.25 19 THR B CA 1
ATOM 420 C CA . TRP B 1 20 ? 23.311 16.131 206.813 1.00 83.66 20 TRP B CA 1
ATOM 421 C CA . VAL B 1 21 ? 26.100 13.725 205.838 1.00 74.27 21 VAL B CA 1
ATOM 422 C CA . ASP B 1 22 ? 26.360 9.983 205.456 1.00 69.57 22 ASP B CA 1
ATOM 423 C CA . LEU B 1 23 ? 29.310 8.445 207.216 1.00 70.71 23 LEU B CA 1
ATOM 424 C CA . VAL B 1 24 ? 31.178 5.311 208.295 1.00 65.19 24 VAL B CA 1
ATOM 425 C CA . LEU B 1 25 ? 32.748 4.802 211.736 1.00 75.83 25 LEU B CA 1
ATOM 426 C CA . GLU B 1 26 ? 35.007 1.955 212.894 1.00 79.76 26 GLU B CA 1
ATOM 427 C CA . GLY B 1 27 ? 36.894 0.783 215.975 1.00 84.51 27 GLY B CA 1
ATOM 428 C CA . ASP B 1 28 ? 39.844 3.062 216.707 1.00 87.19 28 ASP B CA 1
ATOM 429 C CA . SER B 1 29 ? 38.882 5.680 214.107 1.00 73.04 29 SER B CA 1
ATOM 430 C CA . CYS B 1 30 ? 37.500 9.236 214.228 1.00 57.98 30 CYS B CA 1
ATOM 431 C CA . VAL B 1 31 ? 35.923 11.670 211.770 1.00 49.46 31 VAL B CA 1
ATOM 432 C CA . THR B 1 32 ? 35.907 15.469 211.586 1.00 50.05 32 THR B CA 1
ATOM 433 C CA . ILE B 1 33 ? 32.973 16.988 209.704 1.00 49.41 33 ILE B CA 1
ATOM 434 C CA . MET B 1 34 ? 32.755 20.491 208.271 1.00 54.92 34 MET B CA 1
ATOM 435 C CA . SER B 1 35 ? 29.722 22.365 207.047 1.00 59.45 35 SER B CA 1
ATOM 436 C CA . LYS B 1 36 ? 29.313 25.915 205.802 1.00 67.44 36 LYS B CA 1
ATOM 437 C CA . ASP B 1 37 ? 28.290 28.383 208.497 1.00 74.12 37 ASP B CA 1
ATOM 438 C CA . LYS B 1 38 ? 28.197 25.676 211.155 1.00 62.81 38 LYS B CA 1
ATOM 439 C CA . PRO B 1 39 ? 30.495 24.385 213.879 1.00 58.84 39 PRO B CA 1
ATOM 440 C CA . THR B 1 40 ? 32.887 21.566 213.074 1.00 53.38 40 THR B CA 1
ATOM 441 C CA . ILE B 1 41 ? 32.312 18.300 214.934 1.00 44.45 41 ILE B CA 1
ATOM 442 C CA . ASP B 1 42 ? 33.959 14.953 215.403 1.00 45.91 42 ASP B CA 1
ATOM 443 C CA . VAL B 1 43 ? 31.977 11.736 215.334 1.00 42.96 43 VAL B CA 1
ATOM 444 C CA . LYS B 1 44 ? 33.878 8.818 216.821 1.00 53.53 44 LYS B CA 1
ATOM 445 C CA . MET B 1 45 ? 33.068 5.264 217.779 1.00 61.72 45 MET B CA 1
ATOM 446 C CA . MET B 1 46 ? 34.336 4.565 221.223 1.00 66.81 46 MET B CA 1
ATOM 447 C CA . ASN B 1 47 ? 33.353 1.024 222.158 1.00 83.22 47 ASN B CA 1
ATOM 448 C CA . MET B 1 48 ? 31.751 -2.158 220.715 1.00 99.18 48 MET B CA 1
ATOM 449 C CA . GLU B 1 49 ? 30.283 -4.575 223.295 1.00 111.80 49 GLU B CA 1
ATOM 450 C CA . ALA B 1 50 ? 27.914 -7.503 223.755 1.00 116.49 50 ALA B CA 1
ATOM 451 C CA . ALA B 1 51 ? 25.908 -6.632 226.858 1.00 123.96 51 ALA B CA 1
ATOM 452 C CA . ASN B 1 52 ? 21.019 -10.055 227.915 1.00 130.85 52 ASN B CA 1
ATOM 453 C CA . LEU B 1 53 ? 22.707 -13.466 227.779 1.00 126.59 53 LEU B CA 1
ATOM 454 C CA . ALA B 1 54 ? 21.361 -16.904 228.634 1.00 129.39 54 ALA B CA 1
ATOM 455 C CA . GLU B 1 55 ? 22.890 -20.045 230.128 1.00 128.50 55 GLU B CA 1
ATOM 456 C CA . VAL B 1 56 ? 23.103 -23.288 228.140 1.00 126.33 56 VAL B CA 1
ATOM 457 C CA . ARG B 1 57 ? 25.020 -25.925 230.121 1.00 124.95 57 ARG B CA 1
ATOM 458 C CA . SER B 1 58 ? 26.845 -26.343 233.446 1.00 121.70 58 SER B CA 1
ATOM 459 C CA . TYR B 1 59 ? 29.681 -28.787 234.090 1.00 123.99 59 TYR B CA 1
ATOM 460 C CA . CYS B 1 60 ? 30.639 -29.354 237.718 1.00 130.06 60 CYS B CA 1
ATOM 461 C CA . TYR B 1 61 ? 33.689 -30.165 239.777 1.00 135.31 61 TYR B CA 1
ATOM 462 C CA . LEU B 1 62 ? 32.355 -31.791 242.909 1.00 143.38 62 LEU B CA 1
ATOM 463 C CA . ALA B 1 63 ? 31.910 -32.469 246.612 1.00 146.94 63 ALA B CA 1
ATOM 464 C CA . THR B 1 64 ? 29.031 -34.562 248.072 1.00 144.48 64 THR B CA 1
ATOM 465 C CA . VAL B 1 65 ? 30.322 -38.139 247.859 1.00 141.25 65 VAL B CA 1
ATOM 466 C CA . SER B 1 66 ? 29.679 -38.638 251.563 1.00 139.33 66 SER B CA 1
ATOM 467 C CA . ASP B 1 67 ? 26.558 -40.737 252.184 1.00 134.88 67 ASP B CA 1
ATOM 468 C CA . LEU B 1 68 ? 26.714 -44.442 251.354 1.00 124.93 68 LEU B CA 1
ATOM 469 C CA . SER B 1 69 ? 24.440 -47.462 250.820 1.00 123.01 69 SER B CA 1
ATOM 470 C CA . THR B 1 70 ? 24.880 -51.172 250.085 1.00 118.75 70 THR B CA 1
ATOM 471 C CA . LYS B 1 71 ? 21.703 -53.199 249.436 1.00 109.43 71 LYS B CA 1
ATOM 472 C CA . ALA B 1 72 ? 22.852 -56.802 249.788 1.00 102.00 72 ALA B CA 1
ATOM 473 C CA . ALA B 1 73 ? 21.406 -59.860 248.065 1.00 91.14 73 ALA B CA 1
ATOM 474 C CA . CYS B 1 74 ? 22.443 -63.458 248.717 1.00 84.27 74 CYS B CA 1
ATOM 475 C CA . PRO B 1 75 ? 23.369 -65.846 245.872 1.00 70.56 75 PRO B CA 1
ATOM 476 C CA . THR B 1 76 ? 20.410 -67.104 243.832 1.00 71.39 76 THR B CA 1
ATOM 477 C CA . MET B 1 77 ? 18.254 -64.556 245.705 1.00 77.02 77 MET B CA 1
ATOM 478 C CA . GLY B 1 78 ? 18.356 -62.403 242.579 1.00 83.12 78 GLY B CA 1
ATOM 479 C CA . GLU B 1 79 ? 19.299 -58.749 242.252 1.00 94.62 79 GLU B CA 1
ATOM 480 C CA . ALA B 1 80 ? 19.472 -56.070 244.937 1.00 98.83 80 ALA B CA 1
ATOM 481 C CA . HIS B 1 81 ? 17.242 -52.996 244.940 1.00 112.38 81 HIS B CA 1
ATOM 482 C CA . ASN B 1 82 ? 18.390 -50.065 247.049 1.00 122.12 82 ASN B CA 1
ATOM 483 C CA . ASP B 1 83 ? 15.608 -47.824 248.310 1.00 128.49 83 ASP B CA 1
ATOM 484 C CA . LYS B 1 84 ? 17.942 -44.953 247.434 1.00 126.54 84 LYS B CA 1
ATOM 485 C CA . ARG B 1 85 ? 16.849 -45.621 243.863 1.00 135.66 85 ARG B CA 1
ATOM 486 C CA . ALA B 1 86 ? 13.470 -43.858 244.107 1.00 141.50 86 ALA B CA 1
ATOM 487 C CA . ASP B 1 87 ? 14.915 -40.336 244.052 1.00 141.02 87 ASP B CA 1
ATOM 488 C CA . PRO B 1 88 ? 18.123 -38.915 242.495 1.00 136.88 88 PRO B CA 1
ATOM 489 C CA . ALA B 1 89 ? 19.055 -38.478 246.156 1.00 133.02 89 ALA B CA 1
ATOM 490 C CA . PHE B 1 90 ? 21.872 -40.867 245.277 1.00 127.52 90 PHE B CA 1
ATOM 491 C CA . VAL B 1 91 ? 23.543 -42.551 242.292 1.00 115.58 91 VAL B CA 1
ATOM 492 C CA . CYS B 1 92 ? 23.303 -46.335 242.387 1.00 105.97 92 CYS B CA 1
ATOM 493 C CA . ARG B 1 93 ? 25.268 -49.060 240.610 1.00 100.88 93 ARG B CA 1
ATOM 494 C CA . GLN B 1 94 ? 25.036 -52.842 240.884 1.00 93.29 94 GLN B CA 1
ATOM 495 C CA . GLY B 1 95 ? 27.791 -55.413 241.267 1.00 89.68 95 GLY B CA 1
ATOM 496 C CA . VAL B 1 96 ? 28.342 -58.928 242.610 1.00 84.06 96 VAL B CA 1
ATOM 497 C CA . VAL B 1 97 ? 30.381 -60.323 245.495 1.00 91.48 97 VAL B CA 1
ATOM 498 C CA . ASP B 1 98 ? 31.862 -63.748 246.018 1.00 94.01 98 ASP B CA 1
ATOM 499 C CA . ARG B 1 99 ? 30.436 -65.043 249.277 1.00 88.76 99 ARG B CA 1
ATOM 500 C CA . GLY B 1 100 ? 28.520 -67.609 251.298 1.00 89.58 100 GLY B CA 1
ATOM 501 C CA . TRP B 1 101 ? 28.785 -69.156 254.764 1.00 84.78 101 TRP B CA 1
ATOM 502 C CA . GLY B 1 102 ? 31.902 -67.180 255.531 1.00 88.94 102 GLY B CA 1
ATOM 503 C CA . ASN B 1 103 ? 29.759 -64.059 255.561 1.00 89.15 103 ASN B CA 1
ATOM 504 C CA . GLY B 1 104 ? 26.241 -64.969 256.606 1.00 88.55 104 GLY B CA 1
ATOM 505 C CA . CYS B 1 105 ? 24.964 -66.407 253.358 1.00 82.50 105 CYS B CA 1
ATOM 506 C CA . GLY B 1 106 ? 23.584 -69.934 252.960 1.00 67.46 106 GLY B CA 1
ATOM 507 C CA . LEU B 1 107 ? 24.999 -70.972 249.564 1.00 61.56 107 LEU B CA 1
ATOM 508 C CA . PHE B 1 108 ? 28.356 -70.152 247.914 1.00 70.08 108 PHE B CA 1
ATOM 509 C CA . GLY B 1 109 ? 28.773 -67.948 244.883 1.00 71.23 109 GLY B CA 1
ATOM 510 C CA . LYS B 1 110 ? 28.022 -64.530 243.430 1.00 72.45 110 LYS B CA 1
ATOM 511 C CA . GLY B 1 111 ? 25.541 -62.376 245.295 1.00 75.64 111 GLY B CA 1
ATOM 512 C CA . SER B 1 112 ? 23.856 -59.210 244.039 1.00 73.51 112 SER B CA 1
ATOM 513 C CA . ILE B 1 113 ? 24.898 -55.739 245.213 1.00 83.61 113 ILE B CA 1
ATOM 514 C CA . ASP B 1 114 ? 23.371 -52.296 244.529 1.00 87.87 114 ASP B CA 1
ATOM 515 C CA . THR B 1 115 ? 24.973 -49.404 246.420 1.00 95.93 115 THR B CA 1
ATOM 516 C CA . CYS B 1 116 ? 24.354 -45.656 246.186 1.00 106.84 116 CYS B CA 1
ATOM 517 C CA . ALA B 1 117 ? 26.172 -42.347 246.784 1.00 118.61 117 ALA B CA 1
ATOM 518 C CA . LYS B 1 118 ? 24.723 -38.807 246.943 1.00 127.62 118 LYS B CA 1
ATOM 519 C CA . PHE B 1 119 ? 24.982 -36.010 244.408 1.00 138.10 119 PHE B CA 1
ATOM 520 C CA . ALA B 1 120 ? 24.853 -32.201 244.547 1.00 141.73 120 ALA B CA 1
ATOM 521 C CA . CYS B 1 121 ? 27.178 -29.664 242.908 1.00 137.19 121 CYS B CA 1
ATOM 522 C CA . SER B 1 122 ? 29.933 -27.326 244.141 1.00 130.06 122 SER B CA 1
ATOM 523 C CA . THR B 1 123 ? 31.853 -25.339 241.522 1.00 116.04 123 THR B CA 1
ATOM 524 C CA . LYS B 1 124 ? 29.733 -25.109 238.337 1.00 109.39 124 LYS B CA 1
ATOM 525 C CA . ALA B 1 125 ? 31.888 -24.338 235.290 1.00 100.07 125 ALA B CA 1
ATOM 526 C CA . ILE B 1 126 ? 28.900 -22.484 233.808 1.00 99.02 126 ILE B CA 1
ATOM 527 C CA . GLY B 1 127 ? 28.600 -21.472 230.155 1.00 96.96 127 GLY B CA 1
ATOM 528 C CA . ARG B 1 128 ? 26.163 -19.464 228.007 1.00 94.06 128 ARG B CA 1
ATOM 529 C CA . THR B 1 129 ? 25.148 -18.239 224.518 1.00 97.09 129 THR B CA 1
ATOM 530 C CA . ILE B 1 130 ? 25.413 -15.034 222.509 1.00 104.16 130 ILE B CA 1
ATOM 531 C CA . LEU B 1 131 ? 22.425 -14.353 220.249 1.00 113.91 131 LEU B CA 1
ATOM 532 C CA . LYS B 1 132 ? 23.415 -12.092 217.364 1.00 114.50 132 LYS B CA 1
ATOM 533 C CA . GLU B 1 133 ? 19.977 -7.725 220.403 1.00 114.52 133 GLU B CA 1
ATOM 534 C CA . ASN B 1 134 ? 22.880 -7.607 222.862 1.00 112.69 134 ASN B CA 1
ATOM 535 C CA . ILE B 1 135 ? 24.977 -5.434 220.549 1.00 100.47 135 ILE B CA 1
ATOM 536 C CA . LYS B 1 136 ? 25.310 -1.858 221.771 1.00 93.84 136 LYS B CA 1
ATOM 537 C CA . TYR B 1 137 ? 27.474 0.872 220.287 1.00 90.52 137 TYR B CA 1
ATOM 538 C CA . GLU B 1 138 ? 29.129 3.801 222.036 1.00 79.98 138 GLU B CA 1
ATOM 539 C CA . VAL B 1 139 ? 29.560 6.900 219.896 1.00 61.59 139 VAL B CA 1
ATOM 540 C CA . ALA B 1 140 ? 31.192 10.079 221.143 1.00 51.83 140 ALA B CA 1
ATOM 541 C CA . ILE B 1 141 ? 30.564 13.487 219.583 1.00 43.47 141 ILE B CA 1
ATOM 542 C CA . PHE B 1 142 ? 32.816 16.512 219.991 1.00 43.80 142 PHE B CA 1
ATOM 543 C CA . VAL B 1 143 ? 32.237 20.162 218.989 1.00 47.68 143 VAL B CA 1
ATOM 544 C CA . HIS B 1 144 ? 35.119 22.316 217.731 1.00 46.36 144 HIS B CA 1
ATOM 545 C CA . GLY B 1 145 ? 34.090 25.160 219.943 1.00 46.56 145 GLY B CA 1
ATOM 546 C CA . PRO B 1 146 ? 36.691 27.166 221.902 1.00 42.88 146 PRO B CA 1
ATOM 547 C CA . THR B 1 147 ? 39.534 25.135 223.359 1.00 51.24 147 THR B CA 1
ATOM 548 C CA . THR B 1 148 ? 43.185 25.171 224.382 1.00 46.61 148 THR B CA 1
ATOM 549 C CA . VAL B 1 149 ? 45.961 22.669 223.954 1.00 44.36 149 VAL B CA 1
ATOM 550 C CA . GLU B 1 150 ? 44.992 21.756 227.502 1.00 58.88 150 GLU B CA 1
ATOM 551 C CA . SER B 1 151 ? 41.199 21.393 227.528 1.00 60.00 151 SER B CA 1
ATOM 552 C CA . HIS B 1 152 ? 41.064 19.920 224.053 1.00 54.17 152 HIS B CA 1
ATOM 553 C CA . GLY B 1 153 ? 41.442 16.360 225.244 1.00 62.13 153 GLY B CA 1
ATOM 554 C CA . ASN B 1 154 ? 39.739 16.586 228.624 1.00 73.30 154 ASN B CA 1
ATOM 555 C CA . TYR B 1 155 ? 36.391 14.891 228.241 1.00 69.96 155 TYR B CA 1
ATOM 556 C CA . SER B 1 156 ? 35.254 16.437 231.505 1.00 73.11 156 SER B CA 1
ATOM 557 C CA . THR B 1 157 ? 36.014 20.055 230.700 1.00 62.17 157 THR B CA 1
ATOM 558 C CA . GLN B 1 158 ? 34.398 19.581 227.300 1.00 58.43 158 GLN B CA 1
ATOM 559 C CA . VAL B 1 159 ? 31.194 18.030 228.610 1.00 54.29 159 VAL B CA 1
ATOM 560 C CA . GLY B 1 160 ? 31.130 20.854 231.128 1.00 58.87 160 GLY B CA 1
ATOM 561 C CA . ALA B 1 161 ? 31.547 23.313 228.281 1.00 65.38 161 ALA B CA 1
ATOM 562 C CA . THR B 1 162 ? 28.732 21.412 226.513 1.00 68.32 162 THR B CA 1
ATOM 563 C CA . GLN B 1 163 ? 31.124 20.808 223.655 1.00 60.18 163 GLN B CA 1
ATOM 564 C CA . ALA B 1 164 ? 31.111 17.033 223.894 1.00 59.38 164 ALA B CA 1
ATOM 565 C CA . GLY B 1 165 ? 28.940 14.022 224.548 1.00 62.04 165 GLY B CA 1
ATOM 566 C CA . ARG B 1 166 ? 28.973 10.248 224.671 1.00 59.12 166 ARG B CA 1
ATOM 567 C CA . PHE B 1 167 ? 25.791 8.313 223.918 1.00 54.69 167 PHE B CA 1
ATOM 568 C CA . SER B 1 168 ? 25.052 4.723 222.905 1.00 57.37 168 SER B CA 1
ATOM 569 C CA . ILE B 1 169 ? 23.368 3.182 219.864 1.00 62.14 169 ILE B CA 1
ATOM 570 C CA . THR B 1 170 ? 21.390 -0.021 219.851 1.00 72.54 170 THR B CA 1
ATOM 571 C CA . PRO B 1 171 ? 19.451 -2.081 217.307 1.00 85.40 171 PRO B CA 1
ATOM 572 C CA . ALA B 1 172 ? 16.505 -1.192 219.535 1.00 92.51 172 ALA B CA 1
ATOM 573 C CA . ALA B 1 173 ? 16.973 2.572 219.029 1.00 95.30 173 ALA B CA 1
ATOM 574 C CA . PRO B 1 174 ? 19.639 3.095 216.279 1.00 88.56 174 PRO B CA 1
ATOM 575 C CA . SER B 1 175 ? 19.462 6.871 216.513 1.00 73.88 175 SER B CA 1
ATOM 576 C CA . TYR B 1 176 ? 19.826 9.762 218.959 1.00 67.73 176 TYR B CA 1
ATOM 577 C CA . THR B 1 177 ? 19.657 13.518 219.135 1.00 60.50 177 THR B CA 1
ATOM 578 C CA . LEU B 1 178 ? 22.551 14.797 221.185 1.00 59.91 178 LEU B CA 1
ATOM 579 C CA . LYS B 1 179 ? 21.894 18.322 222.421 1.00 66.06 179 LYS B CA 1
ATOM 580 C CA . LEU B 1 180 ? 24.847 20.679 222.732 1.00 59.65 180 LEU B CA 1
ATOM 581 C CA . GLY B 1 181 ? 23.458 23.761 224.399 1.00 65.25 181 GLY B CA 1
ATOM 582 C CA . GLU B 1 182 ? 23.443 26.949 222.346 1.00 69.59 182 GLU B CA 1
ATOM 583 C CA . TYR B 1 183 ? 25.119 24.934 219.576 1.00 66.60 183 TYR B CA 1
ATOM 584 C CA . GLY B 1 184 ? 21.745 23.349 218.958 1.00 70.12 184 GLY B CA 1
ATOM 585 C CA . GLU B 1 185 ? 22.073 19.612 218.513 1.00 69.74 185 GLU B CA 1
ATOM 586 C CA . VAL B 1 186 ? 23.256 16.793 216.279 1.00 65.04 186 VAL B CA 1
ATOM 587 C CA . THR B 1 187 ? 21.111 13.746 215.599 1.00 62.76 187 THR B CA 1
ATOM 588 C CA . VAL B 1 188 ? 22.776 10.606 214.343 1.00 68.42 188 VAL B CA 1
ATOM 589 C CA . ASP B 1 189 ? 20.869 7.624 212.884 1.00 79.09 189 ASP B CA 1
ATOM 590 C CA . CYS B 1 190 ? 23.664 5.105 212.868 1.00 86.78 190 CYS B CA 1
ATOM 591 C CA . GLU B 1 191 ? 22.527 1.836 211.394 1.00 90.48 191 GLU B CA 1
ATOM 592 C CA . PRO B 1 192 ? 23.869 -1.057 213.550 1.00 101.18 192 PRO B CA 1
ATOM 593 C CA . ARG B 1 193 ? 24.346 -2.895 210.278 1.00 114.70 193 ARG B CA 1
ATOM 594 C CA . SER B 1 194 ? 27.991 -3.851 209.868 1.00 116.70 194 SER B CA 1
ATOM 595 C CA . GLY B 1 195 ? 30.374 -6.269 208.230 1.00 119.61 195 GLY B CA 1
ATOM 596 C CA . ILE B 1 196 ? 31.219 -8.718 211.000 1.00 121.45 196 ILE B CA 1
ATOM 597 C CA . ASP B 1 197 ? 33.670 -14.437 214.901 1.00 122.50 197 ASP B CA 1
ATOM 598 C CA . THR B 1 198 ? 30.236 -15.971 214.509 1.00 121.47 198 THR B CA 1
ATOM 599 C CA . ASN B 1 199 ? 28.106 -16.526 217.602 1.00 123.25 199 ASN B CA 1
ATOM 600 C CA . ALA B 1 200 ? 29.003 -20.169 216.916 1.00 124.00 200 ALA B CA 1
ATOM 601 C CA . TYR B 1 201 ? 31.398 -20.059 219.867 1.00 124.96 201 TYR B CA 1
ATOM 602 C CA . TYR B 1 202 ? 30.003 -20.706 223.361 1.00 116.63 202 TYR B CA 1
ATOM 603 C CA . VAL B 1 203 ? 30.493 -18.548 226.453 1.00 111.03 203 VAL B CA 1
ATOM 604 C CA . MET B 1 204 ? 32.726 -20.478 228.862 1.00 110.29 204 MET B CA 1
ATOM 605 C CA . THR B 1 205 ? 32.717 -19.333 232.500 1.00 111.06 205 THR B CA 1
ATOM 606 C CA . VAL B 1 206 ? 35.214 -20.774 234.978 1.00 113.42 206 VAL B CA 1
ATOM 607 C CA . GLY B 1 207 ? 35.296 -19.403 238.515 1.00 116.56 207 GLY B CA 1
ATOM 608 C CA . THR B 1 208 ? 36.647 -15.958 237.678 1.00 121.94 208 THR B CA 1
ATOM 609 C CA . LYS B 1 209 ? 38.380 -16.355 234.315 1.00 121.44 209 LYS B CA 1
ATOM 610 C CA . THR B 1 210 ? 35.772 -16.227 231.548 1.00 114.00 210 THR B CA 1
ATOM 611 C CA . PHE B 1 211 ? 36.636 -17.650 228.125 1.00 111.19 211 PHE B CA 1
ATOM 612 C CA . LEU B 1 212 ? 35.155 -18.197 224.692 1.00 113.96 212 LEU B CA 1
ATOM 613 C CA . VAL B 1 213 ? 35.086 -21.886 223.717 1.00 116.05 213 VAL B CA 1
ATOM 614 C CA . HIS B 1 214 ? 33.963 -23.903 220.666 1.00 118.19 214 HIS B CA 1
ATOM 615 C CA . ARG B 1 215 ? 30.356 -25.155 220.920 1.00 121.25 215 ARG B CA 1
ATOM 616 C CA . GLU B 1 216 ? 31.575 -28.754 220.674 1.00 118.20 216 GLU B CA 1
ATOM 617 C CA . TRP B 1 217 ? 34.788 -28.881 222.707 1.00 115.02 217 TRP B CA 1
ATOM 618 C CA . PHE B 1 218 ? 32.418 -27.622 225.383 1.00 119.24 218 PHE B CA 1
ATOM 619 C CA . MET B 1 219 ? 29.160 -29.490 224.743 1.00 115.56 219 MET B CA 1
ATOM 620 C CA . ASP B 1 220 ? 31.091 -32.635 223.817 1.00 117.23 220 ASP B CA 1
ATOM 621 C CA . LEU B 1 221 ? 33.176 -32.890 226.982 1.00 116.65 221 LEU B CA 1
ATOM 622 C CA . ASN B 1 222 ? 33.130 -35.396 229.835 1.00 116.23 222 ASN B CA 1
ATOM 623 C CA . LEU B 1 223 ? 31.847 -33.946 233.124 1.00 114.79 223 LEU B CA 1
ATOM 624 C CA . PRO B 1 224 ? 28.599 -33.857 235.121 1.00 111.29 224 PRO B CA 1
ATOM 625 C CA . TRP B 1 225 ? 26.212 -31.214 233.816 1.00 117.52 225 TRP B CA 1
ATOM 626 C CA . SER B 1 226 ? 22.886 -29.419 234.160 1.00 123.38 226 SER B CA 1
ATOM 627 C CA . SER B 1 227 ? 20.968 -27.076 231.856 1.00 128.39 227 SER B CA 1
ATOM 628 C CA . ALA B 1 228 ? 18.798 -24.574 233.760 1.00 129.01 228 ALA B CA 1
ATOM 629 C CA . GLY B 1 229 ? 17.642 -26.886 236.552 1.00 132.44 229 GLY B CA 1
ATOM 630 C CA . SER B 1 230 ? 18.833 -28.092 239.962 1.00 137.66 230 SER B CA 1
ATOM 631 C CA . THR B 1 231 ? 18.703 -31.537 238.374 1.00 139.30 231 THR B CA 1
ATOM 632 C CA . VAL B 1 232 ? 22.046 -32.997 237.306 1.00 138.64 232 VAL B CA 1
ATOM 633 C CA . TRP B 1 233 ? 22.711 -35.760 234.747 1.00 144.21 233 TRP B CA 1
ATOM 634 C CA . ARG B 1 234 ? 25.776 -37.884 233.912 1.00 142.67 234 ARG B CA 1
ATOM 635 C CA . ASN B 1 235 ? 26.998 -37.447 237.486 1.00 138.50 235 ASN B CA 1
ATOM 636 C CA . ARG B 1 236 ? 28.813 -40.692 236.775 1.00 138.91 236 ARG B CA 1
ATOM 637 C CA . GLU B 1 237 ? 31.938 -38.651 237.412 1.00 139.36 237 GLU B CA 1
ATOM 638 C CA . THR B 1 238 ? 31.316 -39.636 241.017 1.00 140.08 238 THR B CA 1
ATOM 639 C CA . LEU B 1 239 ? 33.631 -42.448 239.902 1.00 143.57 239 LEU B CA 1
ATOM 640 C CA . MET B 1 240 ? 36.248 -44.787 241.330 1.00 144.63 240 MET B CA 1
ATOM 641 C CA . GLU B 1 241 ? 33.720 -46.335 243.685 1.00 145.72 241 GLU B CA 1
ATOM 642 C CA . PHE B 1 242 ? 33.715 -49.954 242.593 1.00 153.05 242 PHE B CA 1
ATOM 643 C CA . GLU B 1 243 ? 36.460 -51.265 244.836 1.00 154.73 243 GLU B CA 1
ATOM 644 C CA . GLU B 1 244 ? 34.238 -54.298 244.060 1.00 158.53 244 GLU B CA 1
ATOM 645 C CA . PRO B 1 245 ? 33.480 -54.484 247.831 1.00 159.02 245 PRO B CA 1
ATOM 646 C CA . HIS B 1 246 ? 31.652 -56.475 250.469 1.00 159.09 246 HIS B CA 1
ATOM 647 C CA . ALA B 1 247 ? 27.969 -56.022 251.390 1.00 155.91 247 ALA B CA 1
ATOM 648 C CA . THR B 1 248 ? 29.123 -53.909 254.347 1.00 156.95 248 THR B CA 1
ATOM 649 C CA . LYS B 1 249 ? 30.741 -50.914 252.643 1.00 151.34 249 LYS B CA 1
ATOM 650 C CA . GLN B 1 250 ? 31.548 -49.929 249.080 1.00 142.82 250 GLN B CA 1
ATOM 651 C CA . SER B 1 251 ? 34.217 -47.248 249.213 1.00 141.76 251 SER B CA 1
ATOM 652 C CA . VAL B 1 252 ? 32.812 -44.248 247.388 1.00 146.04 252 VAL B CA 1
ATOM 653 C CA . ILE B 1 253 ? 35.958 -42.191 246.863 1.00 146.04 253 ILE B CA 1
ATOM 654 C CA . ALA B 1 254 ? 35.179 -38.678 245.657 1.00 144.06 254 ALA B CA 1
ATOM 655 C CA . LEU B 1 255 ? 36.941 -38.413 242.311 1.00 145.75 255 LEU B CA 1
ATOM 656 C CA . GLY B 1 256 ? 39.955 -36.149 242.607 1.00 147.78 256 GLY B CA 1
ATOM 657 C CA . SER B 1 257 ? 39.142 -32.719 241.175 1.00 148.79 257 SER B CA 1
ATOM 658 C CA . GLN B 1 258 ? 41.907 -31.855 238.709 1.00 152.43 258 GLN B CA 1
ATOM 659 C CA . GLU B 1 259 ? 41.404 -28.381 237.225 1.00 149.28 259 GLU B CA 1
ATOM 660 C CA . GLY B 1 260 ? 44.097 -29.421 234.774 1.00 143.69 260 GLY B CA 1
ATOM 661 C CA . ALA B 1 261 ? 41.468 -30.992 232.516 1.00 142.62 261 ALA B CA 1
ATOM 662 C CA . LEU B 1 262 ? 40.115 -27.487 232.018 1.00 142.63 262 LEU B CA 1
ATOM 663 C CA . HIS B 1 263 ? 43.234 -25.356 232.261 1.00 146.75 263 HIS B CA 1
ATOM 664 C CA . GLN B 1 264 ? 45.037 -27.603 229.767 1.00 150.89 264 GLN B CA 1
ATOM 665 C CA . ALA B 1 265 ? 42.572 -26.508 227.079 1.00 152.45 265 ALA B CA 1
ATOM 666 C CA . LEU B 1 266 ? 43.197 -22.846 227.907 1.00 154.37 266 LEU B CA 1
ATOM 667 C CA . ALA B 1 267 ? 44.951 -21.329 224.883 1.00 150.72 267 ALA B CA 1
ATOM 668 C CA . GLY B 1 268 ? 42.460 -22.933 222.512 1.00 146.38 268 GLY B CA 1
ATOM 669 C CA . ALA B 1 269 ? 39.575 -20.771 223.681 1.00 141.02 269 ALA B CA 1
ATOM 670 C CA . ILE B 1 270 ? 40.045 -17.009 223.684 1.00 131.00 270 ILE B CA 1
ATOM 671 C CA . PRO B 1 271 ? 39.832 -15.259 227.088 1.00 123.13 271 PRO B CA 1
ATOM 672 C CA . VAL B 1 272 ? 37.266 -12.505 227.704 1.00 114.56 272 VAL B CA 1
ATOM 673 C CA . GLU B 1 273 ? 36.274 -10.188 230.534 1.00 113.32 273 GLU B CA 1
ATOM 674 C CA . PHE B 1 274 ? 32.753 -10.950 231.689 1.00 114.63 274 PHE B CA 1
ATOM 675 C CA . SER B 1 275 ? 30.651 -9.250 234.371 1.00 120.29 275 SER B CA 1
ATOM 676 C CA . SER B 1 276 ? 27.613 -11.088 235.771 1.00 123.25 276 SER B CA 1
ATOM 677 C CA . ASN B 1 277 ? 25.484 -9.929 232.790 1.00 124.39 277 ASN B CA 1
ATOM 678 C CA . THR B 1 278 ? 27.968 -8.594 230.252 1.00 114.44 278 THR B CA 1
ATOM 679 C CA . VAL B 1 279 ? 30.472 -9.790 227.684 1.00 108.31 279 VAL B CA 1
ATOM 680 C CA . LYS B 1 280 ? 32.724 -7.123 226.230 1.00 103.83 280 LYS B CA 1
ATOM 681 C CA . LEU B 1 281 ? 33.784 -6.869 220.178 1.00 98.64 281 LEU B CA 1
ATOM 682 C CA . THR B 1 282 ? 36.833 -5.717 218.242 1.00 98.32 282 THR B CA 1
ATOM 683 C CA . SER B 1 283 ? 35.814 -6.213 214.594 1.00 93.08 283 SER B CA 1
ATOM 684 C CA . GLY B 1 284 ? 32.883 -4.102 213.389 1.00 89.60 284 GLY B CA 1
ATOM 685 C CA . HIS B 1 285 ? 31.710 -0.939 211.621 1.00 88.52 285 HIS B CA 1
ATOM 686 C CA . LEU B 1 286 ? 28.712 1.407 211.589 1.00 74.94 286 LEU B CA 1
ATOM 687 C CA . LYS B 1 287 ? 27.028 3.336 208.806 1.00 68.79 287 LYS B CA 1
ATOM 688 C CA . CYS B 1 288 ? 25.622 6.584 210.101 1.00 76.24 288 CYS B CA 1
ATOM 689 C CA . ARG B 1 289 ? 23.849 9.655 208.790 1.00 77.14 289 ARG B CA 1
ATOM 690 C CA . VAL B 1 290 ? 24.890 12.725 210.754 1.00 68.67 290 VAL B CA 1
ATOM 691 C CA . LYS B 1 291 ? 21.819 14.889 210.257 1.00 77.66 291 LYS B CA 1
ATOM 692 C CA . MET B 1 292 ? 22.644 18.323 211.600 1.00 73.62 292 MET B CA 1
ATOM 693 C CA . GLU B 1 293 ? 20.298 21.007 210.393 1.00 81.44 293 GLU B CA 1
ATOM 694 C CA . LYS B 1 294 ? 19.911 21.528 214.131 1.00 83.59 294 LYS B CA 1
ATOM 695 C CA . LEU B 1 295 ? 23.637 22.133 214.629 1.00 75.51 295 LEU B CA 1
ATOM 696 C CA . GLN B 1 296 ? 24.223 25.863 215.024 1.00 76.60 296 GLN B CA 1
ATOM 697 C CA . LEU B 1 297 ? 26.951 28.462 215.512 1.00 75.97 297 LEU B CA 1
ATOM 698 C CA . LYS B 1 298 ? 27.399 30.521 218.635 1.00 78.26 298 LYS B CA 1
ATOM 699 C CA . GLY B 1 299 ? 29.053 33.822 219.552 1.00 87.69 299 GLY B CA 1
ATOM 700 C CA . THR B 1 300 ? 28.262 35.197 216.097 1.00 96.73 300 THR B CA 1
ATOM 701 C CA . THR B 1 301 ? 26.980 38.529 217.403 1.00 99.38 301 THR B CA 1
ATOM 702 C CA . TYR B 1 302 ? 30.344 39.428 218.936 1.00 103.24 302 TYR B CA 1
ATOM 703 C CA . GLY B 1 303 ? 32.897 41.847 217.552 1.00 97.08 303 GLY B CA 1
ATOM 704 C CA . VAL B 1 304 ? 36.356 41.013 216.228 1.00 90.97 304 VAL B CA 1
ATOM 705 C CA . CYS B 1 305 ? 39.230 40.713 218.694 1.00 89.02 305 CYS B CA 1
ATOM 706 C CA . SER B 1 306 ? 41.231 43.919 218.515 1.00 90.58 306 SER B CA 1
ATOM 707 C CA . LYS B 1 307 ? 44.372 43.607 220.618 1.00 83.92 307 LYS B CA 1
ATOM 708 C CA . ALA B 1 308 ? 47.678 41.831 220.106 1.00 77.31 308 ALA B CA 1
ATOM 709 C CA . PHE B 1 309 ? 47.932 38.085 219.505 1.00 69.74 309 PHE B CA 1
ATOM 710 C CA . LYS B 1 310 ? 51.062 36.064 220.202 1.00 66.29 310 LYS B CA 1
ATOM 711 C CA . PHE B 1 311 ? 51.994 32.551 219.061 1.00 53.80 311 PHE B CA 1
ATOM 712 C CA . LEU B 1 312 ? 52.884 30.118 221.857 1.00 50.52 312 LEU B CA 1
ATOM 713 C CA . GLY B 1 313 ? 55.078 27.924 219.681 1.00 50.24 313 GLY B CA 1
ATOM 714 C CA . THR B 1 314 ? 55.818 26.503 216.260 1.00 49.30 314 THR B CA 1
ATOM 715 C CA . PRO B 1 315 ? 52.621 25.118 214.753 1.00 54.40 315 PRO B CA 1
ATOM 716 C CA . ALA B 1 316 ? 52.642 21.311 214.548 1.00 53.73 316 ALA B CA 1
ATOM 717 C CA . ASP B 1 317 ? 51.872 18.870 211.717 1.00 55.67 317 ASP B CA 1
ATOM 718 C CA . THR B 1 318 ? 48.911 16.592 212.463 1.00 55.66 318 THR B CA 1
ATOM 719 C CA . GLY B 1 319 ? 50.048 14.305 209.694 1.00 65.35 319 GLY B CA 1
ATOM 720 C CA . HIS B 1 320 ? 46.733 15.054 208.015 1.00 62.12 320 HIS B CA 1
ATOM 721 C CA . GLY B 1 321 ? 47.569 18.080 205.921 1.00 58.59 321 GLY B CA 1
ATOM 722 C CA . THR B 1 322 ? 46.545 20.370 208.747 1.00 51.72 322 THR B CA 1
ATOM 723 C CA . VAL B 1 323 ? 48.499 21.964 211.519 1.00 48.25 323 VAL B CA 1
ATOM 724 C CA . VAL B 1 324 ? 47.738 22.848 215.112 1.00 45.86 324 VAL B CA 1
ATOM 725 C CA . LEU B 1 325 ? 48.840 25.771 217.223 1.00 50.05 325 LEU B CA 1
ATOM 726 C CA . GLU B 1 326 ? 47.907 27.716 220.314 1.00 58.49 326 GLU B CA 1
ATOM 727 C CA . LEU B 1 327 ? 47.470 31.463 220.618 1.00 54.55 327 LEU B CA 1
ATOM 728 C CA . GLN B 1 328 ? 47.513 33.765 223.643 1.00 62.58 328 GLN B CA 1
ATOM 729 C CA . TYR B 1 329 ? 45.490 36.967 223.722 1.00 65.08 329 TYR B CA 1
ATOM 730 C CA . THR B 1 330 ? 47.023 40.138 225.150 1.00 69.93 330 THR B CA 1
ATOM 731 C CA . GLY B 1 331 ? 43.484 41.467 224.819 1.00 77.51 331 GLY B CA 1
ATOM 732 C CA . THR B 1 332 ? 41.697 42.621 227.945 1.00 84.50 332 THR B CA 1
ATOM 733 C CA . ASP B 1 333 ? 38.308 42.692 226.231 1.00 83.80 333 ASP B CA 1
ATOM 734 C CA . GLY B 1 334 ? 35.925 39.768 226.524 1.00 84.12 334 GLY B CA 1
ATOM 735 C CA . PRO B 1 335 ? 34.649 37.094 224.076 1.00 82.76 335 PRO B CA 1
ATOM 736 C CA . CYS B 1 336 ? 35.579 38.385 220.623 1.00 81.46 336 CYS B CA 1
ATOM 737 C CA . LYS B 1 337 ? 36.234 36.573 217.328 1.00 71.92 337 LYS B CA 1
ATOM 738 C CA . VAL B 1 338 ? 39.870 35.583 216.643 1.00 58.96 338 VAL B CA 1
ATOM 739 C CA . PRO B 1 339 ? 41.116 37.167 213.391 1.00 58.17 339 PRO B CA 1
ATOM 740 C CA . ILE B 1 340 ? 43.143 34.258 212.054 1.00 50.72 340 ILE B CA 1
ATOM 741 C CA . SER B 1 341 ? 43.510 33.161 208.482 1.00 51.83 341 SER B CA 1
ATOM 742 C CA . SER B 1 342 ? 46.007 31.619 206.112 1.00 61.59 342 SER B CA 1
ATOM 743 C CA . VAL B 1 343 ? 47.498 33.972 203.553 1.00 59.34 343 VAL B CA 1
ATOM 744 C CA . ALA B 1 344 ? 49.510 32.972 200.479 1.00 55.50 344 ALA B CA 1
ATOM 745 C CA . SER B 1 345 ? 51.843 35.980 200.834 1.00 47.05 345 SER B CA 1
ATOM 746 C CA . LEU B 1 346 ? 52.103 38.747 203.379 1.00 55.55 346 LEU B CA 1
ATOM 747 C CA . ASN B 1 347 ? 49.362 41.349 203.113 1.00 75.59 347 ASN B CA 1
ATOM 748 C CA . ASP B 1 348 ? 47.214 39.558 200.497 1.00 76.90 348 ASP B CA 1
ATOM 749 C CA . LEU B 1 349 ? 43.536 40.418 200.689 1.00 85.85 349 LEU B CA 1
ATOM 750 C CA . THR B 1 350 ? 41.895 37.042 200.159 1.00 78.44 350 THR B CA 1
ATOM 751 C CA . PRO B 1 351 ? 42.509 33.993 202.456 1.00 71.54 351 PRO B CA 1
ATOM 752 C CA . VAL B 1 352 ? 43.535 30.570 201.160 1.00 72.20 352 VAL B CA 1
ATOM 753 C CA . GLY B 1 353 ? 43.721 28.361 204.191 1.00 81.64 353 GLY B CA 1
ATOM 754 C CA . ARG B 1 354 ? 40.472 26.824 205.429 1.00 71.05 354 ARG B CA 1
ATOM 755 C CA . LEU B 1 355 ? 40.142 26.633 209.203 1.00 54.62 355 LEU B CA 1
ATOM 756 C CA . VAL B 1 356 ? 39.197 23.330 210.775 1.00 40.26 356 VAL B CA 1
ATOM 757 C CA . THR B 1 357 ? 38.401 25.261 213.966 1.00 42.92 357 THR B CA 1
ATOM 758 C CA . VAL B 1 358 ? 35.846 27.423 212.190 1.00 46.07 358 VAL B CA 1
ATOM 759 C CA . ASN B 1 359 ? 34.641 30.684 213.734 1.00 49.84 359 ASN B CA 1
ATOM 760 C CA . PRO B 1 360 ? 37.287 30.708 216.494 1.00 54.03 360 PRO B CA 1
ATOM 761 C CA . PHE B 1 361 ? 37.054 33.084 219.426 1.00 66.80 361 PHE B CA 1
ATOM 762 C CA . VAL B 1 362 ? 38.424 33.968 222.846 1.00 76.82 362 VAL B CA 1
ATOM 763 C CA . SER B 1 363 ? 36.079 32.193 225.211 1.00 84.23 363 SER B CA 1
ATOM 764 C CA . VAL B 1 364 ? 36.683 34.388 228.273 1.00 85.94 364 VAL B CA 1
ATOM 765 C CA . ALA B 1 365 ? 36.986 38.125 228.990 1.00 92.17 365 ALA B CA 1
ATOM 766 C CA . THR B 1 366 ? 39.932 37.329 231.264 1.00 95.42 366 THR B CA 1
ATOM 767 C CA . ALA B 1 367 ? 42.901 38.735 229.332 1.00 96.97 367 ALA B CA 1
ATOM 768 C CA . ASN B 1 368 ? 45.731 36.427 228.158 1.00 96.49 368 ASN B CA 1
ATOM 769 C CA . ALA B 1 369 ? 43.450 33.476 227.361 1.00 84.72 369 ALA B CA 1
ATOM 770 C CA . LYS B 1 370 ? 44.688 30.628 225.192 1.00 70.71 370 LYS B CA 1
ATOM 771 C CA . VAL B 1 371 ? 43.153 29.508 221.923 1.00 61.60 371 VAL B CA 1
ATOM 772 C CA . LEU B 1 372 ? 43.783 26.220 220.161 1.00 54.16 372 LEU B CA 1
ATOM 773 C CA . ILE B 1 373 ? 43.551 26.171 216.391 1.00 43.33 373 ILE B CA 1
ATOM 774 C CA . GLU B 1 374 ? 43.722 23.539 213.725 1.00 46.54 374 GLU B CA 1
ATOM 775 C CA . LEU B 1 375 ? 43.790 24.639 210.128 1.00 49.36 375 LEU B CA 1
ATOM 776 C CA . GLU B 1 376 ? 44.745 23.218 206.752 1.00 58.00 376 GLU B CA 1
ATOM 777 C CA . PRO B 1 377 ? 47.206 25.443 204.992 1.00 57.87 377 PRO B CA 1
ATOM 778 C CA . PRO B 1 378 ? 47.696 25.460 201.210 1.00 55.47 378 PRO B CA 1
ATOM 779 C CA . PHE B 1 379 ? 50.453 23.328 199.721 1.00 60.32 379 PHE B CA 1
ATOM 780 C CA . GLY B 1 380 ? 53.887 24.871 199.433 1.00 61.61 380 GLY B CA 1
ATOM 781 C CA . ASP B 1 381 ? 54.742 27.947 201.461 1.00 62.89 381 ASP B CA 1
ATOM 782 C CA . SER B 1 382 ? 52.060 30.098 203.060 1.00 55.32 382 SER B CA 1
ATOM 783 C CA . TYR B 1 383 ? 51.548 32.380 206.032 1.00 55.27 383 TYR B CA 1
ATOM 784 C CA . ILE B 1 384 ? 49.344 31.996 209.084 1.00 49.35 384 ILE B CA 1
ATOM 785 C CA . VAL B 1 385 ? 48.267 35.388 210.369 1.00 55.04 385 VAL B CA 1
ATOM 786 C CA . VAL B 1 386 ? 46.387 36.755 213.338 1.00 59.36 386 VAL B CA 1
ATOM 787 C CA . GLY B 1 387 ? 45.024 40.285 213.733 1.00 73.78 387 GLY B CA 1
ATOM 788 C CA . ARG B 1 388 ? 45.644 42.910 211.054 1.00 91.52 388 ARG B CA 1
ATOM 789 C CA . GLY B 1 389 ? 47.780 45.905 210.226 1.00 96.94 389 GLY B CA 1
ATOM 790 C CA . GLU B 1 390 ? 50.348 46.702 212.853 1.00 98.60 390 GLU B CA 1
ATOM 791 C CA . GLN B 1 391 ? 48.767 44.464 215.465 1.00 85.67 391 GLN B CA 1
ATOM 792 C CA . GLN B 1 392 ? 48.953 41.501 213.106 1.00 67.74 392 GLN B CA 1
ATOM 793 C CA . ILE B 1 393 ? 51.557 38.802 213.622 1.00 59.79 393 ILE B CA 1
ATOM 794 C CA . ASN B 1 394 ? 52.431 35.956 211.300 1.00 58.21 394 ASN B CA 1
ATOM 795 C CA . HIS B 1 395 ? 54.267 32.718 210.988 1.00 51.10 395 HIS B CA 1
ATOM 796 C CA . HIS B 1 396 ? 55.261 31.032 207.743 1.00 47.99 396 HIS B CA 1
ATOM 797 C CA . TRP B 1 397 ? 54.582 27.432 206.751 1.00 47.78 397 TRP B CA 1
ATOM 798 C CA . HIS B 1 398 ? 55.274 25.074 203.867 1.00 56.95 398 HIS B CA 1
ATOM 799 C CA . LYS B 1 399 ? 53.052 22.064 203.120 1.00 61.66 399 LYS B CA 1
ATOM 800 C CA . SER B 1 400 ? 54.181 19.208 200.836 1.00 71.33 400 SER B CA 1
ATOM 801 C CA . PHE C 1 1 ? 27.496 -92.683 194.384 1.00 50.49 1 PHE C CA 1
ATOM 802 C CA . ASN C 1 2 ? 25.812 -93.000 190.995 1.00 45.56 2 ASN C CA 1
ATOM 803 C CA . CYS C 1 3 ? 24.583 -90.321 188.599 1.00 46.72 3 CYS C CA 1
ATOM 804 C CA . LEU C 1 4 ? 20.804 -90.646 188.293 1.00 42.69 4 LEU C CA 1
ATOM 805 C 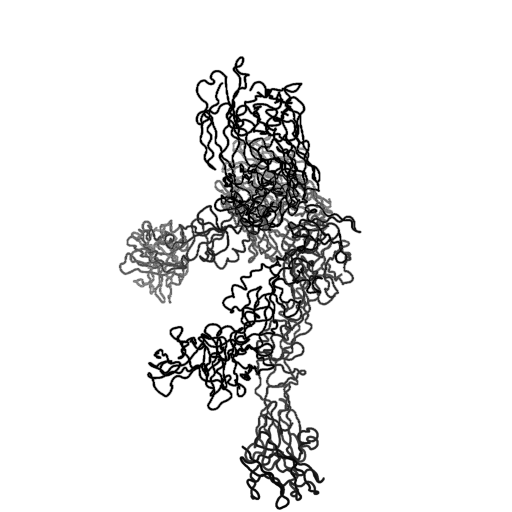CA . GLY C 1 5 ? 18.935 -87.690 189.757 1.00 51.11 5 GLY C CA 1
ATOM 806 C CA . MET C 1 6 ? 21.920 -85.377 190.090 1.00 61.55 6 MET C CA 1
ATOM 807 C CA . SER C 1 7 ? 21.885 -81.998 188.349 1.00 63.34 7 SER C CA 1
ATOM 808 C CA . ASN C 1 8 ? 25.657 -81.994 187.746 1.00 66.13 8 ASN C CA 1
ATOM 809 C CA . ARG C 1 9 ? 25.729 -84.935 185.392 1.00 58.88 9 ARG C CA 1
ATOM 810 C CA . ASP C 1 10 ? 27.674 -85.374 182.123 1.00 58.35 10 ASP C CA 1
ATOM 811 C CA . PHE C 1 11 ? 27.309 -88.242 179.646 1.00 58.45 11 PHE C CA 1
ATOM 812 C CA . LEU C 1 12 ? 30.343 -89.555 177.843 1.00 70.02 12 LEU C CA 1
ATOM 813 C CA . GLU C 1 13 ? 31.307 -91.819 175.007 1.00 92.55 13 GLU C CA 1
ATOM 814 C CA . GLY C 1 14 ? 35.068 -91.851 175.323 1.00 109.41 14 GLY C CA 1
ATOM 815 C CA . VAL C 1 15 ? 36.280 -92.257 171.773 1.00 120.58 15 VAL C CA 1
ATOM 816 C CA . SER C 1 16 ? 35.659 -94.514 168.798 1.00 119.92 16 SER C CA 1
ATOM 817 C CA . GLY C 1 17 ? 36.864 -98.033 169.547 1.00 116.17 17 GLY C CA 1
ATOM 818 C CA . ALA C 1 18 ? 38.288 -96.727 172.815 1.00 109.66 18 ALA C CA 1
ATOM 819 C CA . THR C 1 19 ? 38.707 -99.041 175.799 1.00 99.25 19 THR C CA 1
ATOM 820 C CA . TRP C 1 20 ? 39.573 -96.019 177.898 1.00 83.66 20 TRP C CA 1
ATOM 821 C CA . VAL C 1 21 ? 38.413 -92.414 178.317 1.00 74.27 21 VAL C CA 1
ATOM 822 C CA . ASP C 1 22 ? 39.950 -89.283 179.751 1.00 69.57 22 ASP C CA 1
ATOM 823 C CA . LEU C 1 23 ? 37.739 -87.445 182.184 1.00 70.71 23 LEU C CA 1
ATOM 824 C CA . VAL C 1 24 ? 37.326 -84.629 184.706 1.00 65.19 24 VAL C CA 1
ATOM 825 C CA . LEU C 1 25 ? 35.541 -84.969 188.061 1.00 75.83 25 LEU C CA 1
ATOM 826 C CA . GLU C 1 26 ? 34.639 -82.213 190.539 1.00 79.76 26 GLU C CA 1
ATOM 827 C CA . GLY C 1 27 ? 32.945 -81.744 193.906 1.00 84.51 27 GLY C CA 1
ATOM 828 C CA . ASP C 1 28 ? 29.203 -82.351 193.636 1.00 87.19 28 ASP C CA 1
ATOM 829 C CA . SER C 1 29 ? 29.348 -83.677 190.067 1.00 73.04 29 SER C CA 1
ATOM 830 C CA . CYS C 1 30 ? 28.922 -87.099 188.425 1.00 57.98 30 CYS C CA 1
ATOM 831 C CA . VAL C 1 31 ? 29.660 -88.646 185.034 1.00 49.46 31 VAL C CA 1
ATOM 832 C CA . THR C 1 32 ? 27.992 -91.455 183.085 1.00 50.05 32 THR C CA 1
ATOM 833 C CA . ILE C 1 33 ? 30.218 -93.219 180.557 1.00 49.41 33 ILE C CA 1
ATOM 834 C CA . MET C 1 34 ? 29.092 -95.360 177.636 1.00 54.92 34 MET C CA 1
ATOM 835 C CA . SER C 1 35 ? 31.122 -97.725 175.517 1.00 59.45 35 SER C CA 1
ATOM 836 C CA . LYS C 1 36 ? 30.108 -100.076 172.730 1.00 67.44 36 LYS C CA 1
ATOM 837 C CA . ASP C 1 37 ? 29.374 -103.616 173.892 1.00 74.12 37 ASP C CA 1
ATOM 838 C CA . LYS C 1 38 ? 30.178 -102.761 177.496 1.00 62.81 38 LYS C CA 1
ATOM 839 C CA . PRO C 1 39 ? 28.246 -101.844 180.628 1.00 58.84 39 PRO C CA 1
ATOM 840 C CA . THR C 1 40 ? 27.586 -98.193 181.370 1.00 53.38 40 THR C CA 1
ATOM 841 C CA . ILE C 1 41 ? 29.215 -96.803 184.513 1.00 44.45 41 ILE C CA 1
ATOM 842 C CA . ASP C 1 42 ? 29.203 -93.665 186.586 1.00 45.91 42 ASP C CA 1
ATOM 843 C CA . VAL C 1 43 ? 32.398 -92.163 187.933 1.00 42.96 43 VAL C CA 1
ATOM 844 C CA . LYS C 1 44 ? 31.780 -89.669 190.715 1.00 53.53 44 LYS C CA 1
ATOM 845 C CA . MET C 1 45 ? 33.913 -87.784 193.184 1.00 61.72 45 MET C CA 1
ATOM 846 C CA . MET C 1 46 ? 32.475 -88.132 196.617 1.00 66.81 46 MET C CA 1
ATOM 847 C CA . ASN C 1 47 ? 34.756 -86.330 199.053 1.00 83.22 47 ASN C CA 1
ATOM 848 C CA . MET C 1 48 ? 37.866 -84.072 199.190 1.00 99.18 48 MET C CA 1
ATOM 849 C CA . GLU C 1 49 ? 39.751 -84.072 202.519 1.00 111.80 49 GLU C CA 1
ATOM 850 C CA . ALA C 1 50 ? 43.052 -83.205 204.174 1.00 116.49 50 ALA C CA 1
ATOM 851 C CA . ALA C 1 51 ? 43.825 -86.191 206.394 1.00 123.96 51 ALA C CA 1
ATOM 852 C CA . ASN C 1 52 ? 45.905 -86.782 207.462 1.00 130.85 52 ASN C CA 1
ATOM 853 C CA . LEU C 1 53 ? 45.964 -83.129 208.537 1.00 126.59 53 LEU C CA 1
ATOM 854 C CA . ALA C 1 54 ? 48.471 -81.240 210.662 1.00 129.39 54 ALA C CA 1
ATOM 855 C CA . GLU C 1 55 ? 48.202 -78.383 213.155 1.00 128.50 55 GLU C CA 1
ATOM 856 C CA . VAL C 1 56 ? 49.873 -75.022 212.508 1.00 126.33 56 VAL C CA 1
ATOM 857 C CA . ARG C 1 57 ? 48.939 -72.538 215.250 1.00 124.95 57 ARG C CA 1
ATOM 858 C CA . SER C 1 58 ? 46.819 -72.325 218.416 1.00 121.70 58 SER C CA 1
ATOM 859 C CA . TYR C 1 59 ? 45.285 -69.139 219.810 1.00 123.99 59 TYR C CA 1
ATOM 860 C CA . CYS C 1 60 ? 43.924 -69.323 223.346 1.00 130.06 60 CYS C CA 1
ATOM 861 C CA . TYR C 1 61 ? 41.181 -67.800 225.437 1.00 135.31 61 TYR C CA 1
ATOM 862 C CA . LEU C 1 62 ? 42.391 -68.084 228.999 1.00 143.38 62 LEU C CA 1
ATOM 863 C CA . ALA C 1 63 ? 42.283 -68.884 232.703 1.00 146.94 63 ALA C CA 1
ATOM 864 C CA . THR C 1 64 ? 45.402 -69.028 234.950 1.00 144.48 64 THR C CA 1
ATOM 865 C CA . VAL C 1 65 ? 45.900 -65.411 236.031 1.00 141.25 65 VAL C CA 1
ATOM 866 C CA . SER C 1 66 ? 45.885 -66.451 239.678 1.00 139.33 66 SER C CA 1
ATOM 867 C CA . ASP C 1 67 ? 49.400 -66.452 241.161 1.00 134.88 67 ASP C CA 1
ATOM 868 C CA . LEU C 1 68 ? 51.074 -63.095 241.762 1.00 124.93 68 LEU C CA 1
ATOM 869 C CA . SER C 1 69 ? 54.500 -61.576 242.480 1.00 123.01 69 SER C CA 1
ATOM 870 C CA . THR C 1 70 ? 55.910 -58.104 243.161 1.00 118.75 70 THR C CA 1
ATOM 871 C CA . LYS C 1 71 ? 59.712 -57.800 243.440 1.00 109.43 71 LYS C CA 1
ATOM 872 C CA . ALA C 1 72 ? 60.224 -54.404 245.062 1.00 102.00 72 ALA C CA 1
ATOM 873 C CA . ALA C 1 73 ? 63.202 -52.083 244.658 1.00 91.14 73 ALA C CA 1
ATOM 874 C CA . CYS C 1 74 ? 63.742 -48.837 246.558 1.00 84.27 74 CYS C CA 1
ATOM 875 C CA . PRO C 1 75 ? 64.596 -45.563 244.773 1.00 70.56 75 PRO C CA 1
ATOM 876 C CA . THR C 1 76 ? 68.169 -45.354 243.467 1.00 71.39 76 THR C CA 1
ATOM 877 C CA . MET C 1 77 ? 68.523 -49.063 244.342 1.00 77.02 77 MET C CA 1
ATOM 878 C CA . GLY C 1 78 ? 68.156 -49.814 240.638 1.00 83.12 78 GLY C CA 1
ATOM 879 C CA . GLU C 1 79 ? 65.793 -52.238 238.937 1.00 94.62 79 GLU C CA 1
ATOM 880 C CA . ALA C 1 80 ? 63.887 -55.164 240.426 1.00 98.83 80 ALA C CA 1
ATOM 881 C CA . HIS C 1 81 ? 64.475 -58.766 239.374 1.00 112.38 81 HIS C CA 1
ATOM 882 C CA . ASN C 1 82 ? 61.730 -61.246 240.192 1.00 122.12 82 ASN C CA 1
ATOM 883 C CA . ASP C 1 83 ? 62.895 -64.823 240.640 1.00 128.49 83 ASP C CA 1
ATOM 884 C CA . LYS C 1 84 ? 59.785 -65.759 238.666 1.00 126.54 84 LYS C CA 1
ATOM 885 C CA . ARG C 1 85 ? 61.797 -64.654 235.647 1.00 135.66 85 ARG C CA 1
ATOM 886 C CA . ALA C 1 86 ? 63.914 -67.817 235.352 1.00 141.50 86 ALA C CA 1
ATOM 887 C CA . ASP C 1 87 ? 61.115 -69.972 233.933 1.00 141.02 87 ASP C CA 1
ATOM 888 C CA . PRO C 1 88 ? 58.024 -69.089 231.833 1.00 136.88 88 PRO C CA 1
ATOM 889 C CA . ALA C 1 89 ? 56.234 -70.116 235.027 1.00 133.02 89 ALA C CA 1
ATOM 890 C CA . PHE C 1 90 ? 55.021 -66.516 234.989 1.00 127.52 90 PHE C CA 1
ATOM 891 C CA . VAL C 1 91 ? 54.946 -63.409 232.782 1.00 115.58 91 VAL C CA 1
ATOM 892 C CA . CYS C 1 92 ? 56.803 -60.466 234.286 1.00 105.97 92 CYS C CA 1
ATOM 893 C CA . ARG C 1 93 ? 56.672 -56.733 233.572 1.00 100.88 93 ARG C CA 1
ATOM 894 C CA . GLN C 1 94 ? 58.483 -53.841 235.242 1.00 93.29 94 GLN C CA 1
ATOM 895 C CA . GLY C 1 95 ? 57.131 -50.511 236.444 1.00 89.68 95 GLY C CA 1
ATOM 896 C CA . VAL C 1 96 ? 57.912 -47.784 238.977 1.00 84.06 96 VAL C CA 1
ATOM 897 C CA . VAL C 1 97 ? 56.131 -46.531 242.088 1.00 91.48 97 VAL C CA 1
ATOM 898 C CA . ASP C 1 98 ? 56.237 -43.172 243.789 1.00 94.01 98 ASP C CA 1
ATOM 899 C CA . ARG C 1 99 ? 57.353 -43.810 247.348 1.00 88.76 99 ARG C CA 1
ATOM 900 C CA . GLY C 1 100 ? 59.720 -43.269 250.254 1.00 89.58 100 GLY C CA 1
ATOM 901 C CA . TRP C 1 101 ? 59.430 -42.940 254.034 1.00 84.78 101 TRP C CA 1
ATOM 902 C CA . GLY C 1 102 ? 55.678 -43.264 253.886 1.00 88.94 102 GLY C CA 1
ATOM 903 C CA . ASN C 1 103 ? 56.165 -46.870 252.839 1.00 89.15 103 ASN C CA 1
ATOM 904 C CA . GLY C 1 104 ? 59.407 -48.166 254.288 1.00 88.55 104 GLY C CA 1
ATOM 905 C CA . CYS C 1 105 ? 61.851 -46.619 251.860 1.00 82.50 105 CYS C CA 1
ATOM 906 C CA . GLY C 1 106 ? 64.694 -44.290 252.857 1.00 67.46 106 GLY C CA 1
ATOM 907 C CA . LEU C 1 107 ? 64.646 -41.709 250.037 1.00 61.56 107 LEU C CA 1
ATOM 908 C CA . PHE C 1 108 ? 61.712 -40.235 248.069 1.00 70.08 108 PHE C CA 1
ATOM 909 C CA . GLY C 1 109 ? 61.028 -40.902 244.422 1.00 71.23 109 GLY C CA 1
ATOM 910 C CA . LYS C 1 110 ? 60.486 -43.616 241.831 1.00 72.45 110 LYS C CA 1
ATOM 911 C CA . GLY C 1 111 ? 61.299 -47.159 242.859 1.00 75.64 111 GLY C CA 1
ATOM 912 C CA . SER C 1 112 ? 61.642 -50.184 240.585 1.00 73.51 112 SER C CA 1
ATOM 913 C CA . ILE C 1 113 ? 58.950 -52.868 240.341 1.00 83.61 113 ILE C CA 1
ATOM 914 C CA . ASP C 1 114 ? 58.911 -56.218 238.485 1.00 87.87 114 ASP C CA 1
ATOM 915 C CA . THR C 1 115 ? 55.835 -58.380 239.101 1.00 95.93 115 THR C CA 1
ATOM 916 C CA . CYS C 1 116 ? 54.773 -61.670 237.515 1.00 106.84 116 CYS C CA 1
ATOM 917 C CA . ALA C 1 117 ? 51.601 -63.669 236.765 1.00 118.61 117 ALA C CA 1
ATOM 918 C CA . LYS C 1 118 ? 51.272 -67.318 235.655 1.00 127.62 118 LYS C CA 1
ATOM 919 C CA . PHE C 1 119 ? 50.355 -68.700 232.253 1.00 138.10 119 PHE C CA 1
ATOM 920 C CA . ALA C 1 120 ? 48.759 -71.918 230.968 1.00 141.73 120 ALA C CA 1
ATOM 921 C CA . CYS C 1 121 ? 45.965 -72.351 228.413 1.00 137.19 121 CYS C CA 1
ATOM 922 C CA . SER C 1 122 ? 42.268 -73.294 228.577 1.00 130.06 122 SER C CA 1
ATOM 923 C CA . THR C 1 123 ? 40.281 -73.175 225.333 1.00 116.04 123 THR C CA 1
ATOM 924 C CA . LYS C 1 124 ? 42.709 -73.422 222.378 1.00 109.39 124 LYS C CA 1
ATOM 925 C CA . ALA C 1 125 ? 41.145 -72.065 219.181 1.00 100.07 125 ALA C CA 1
ATOM 926 C CA . ILE C 1 126 ? 43.251 -74.586 217.235 1.00 99.02 126 ILE C CA 1
ATOM 927 C CA . GLY C 1 127 ? 43.847 -74.438 213.483 1.00 96.96 127 GLY C CA 1
ATOM 928 C CA . ARG C 1 128 ? 45.546 -76.611 210.840 1.00 94.06 128 ARG C CA 1
ATOM 929 C CA . THR C 1 129 ? 46.641 -77.038 207.191 1.00 97.09 129 THR C CA 1
ATOM 930 C CA . ILE C 1 130 ? 45.427 -78.911 204.123 1.00 104.16 130 ILE C CA 1
ATOM 931 C CA . LEU C 1 131 ? 48.216 -80.234 201.896 1.00 113.91 131 LEU C CA 1
ATOM 932 C CA . LYS C 1 132 ? 46.974 -80.713 198.338 1.00 114.50 132 LYS C CA 1
ATOM 933 C CA . GLU C 1 133 ? 50.704 -85.447 200.902 1.00 114.52 133 GLU C CA 1
ATOM 934 C CA . ASN C 1 134 ? 47.659 -85.193 203.169 1.00 112.69 134 ASN C CA 1
ATOM 935 C CA . ILE C 1 135 ? 45.282 -84.814 200.221 1.00 100.47 135 ILE C CA 1
ATOM 936 C CA . LYS C 1 136 ? 43.147 -87.892 199.635 1.00 93.84 136 LYS C CA 1
ATOM 937 C CA . TYR C 1 137 ? 40.305 -88.268 197.161 1.00 90.52 137 TYR C CA 1
ATOM 938 C CA . GLU C 1 138 ? 37.208 -90.439 197.415 1.00 79.98 138 GLU C CA 1
ATOM 939 C CA . VAL C 1 139 ? 35.834 -91.651 194.097 1.00 61.59 139 VAL C CA 1
ATOM 940 C CA . ALA C 1 140 ? 32.738 -93.808 193.788 1.00 51.83 140 ALA C CA 1
ATOM 941 C CA . ILE C 1 141 ? 32.040 -96.022 190.778 1.00 43.47 141 ILE C CA 1
ATOM 942 C CA . PHE C 1 142 ? 28.630 -97.395 189.837 1.00 43.80 142 PHE C CA 1
ATOM 943 C CA . VAL C 1 143 ? 27.674 -100.011 187.209 1.00 47.68 143 VAL C CA 1
ATOM 944 C CA . HIS C 1 144 ? 24.426 -99.694 185.242 1.00 46.36 144 HIS C CA 1
ATOM 945 C CA . GLY C 1 145 ? 23.619 -103.313 185.798 1.00 46.56 145 GLY C CA 1
ATOM 946 C CA . PRO C 1 146 ? 20.076 -104.417 186.721 1.00 42.88 146 PRO C CA 1
ATOM 947 C CA . THR C 1 147 ? 18.240 -102.122 189.112 1.00 51.24 147 THR C CA 1
ATOM 948 C CA . THR C 1 148 ? 14.849 -100.818 190.191 1.00 46.61 148 THR C CA 1
ATOM 949 C CA . VAL C 1 149 ? 13.642 -97.383 191.137 1.00 44.36 149 VAL C CA 1
ATOM 950 C CA . GLU C 1 150 ? 14.230 -98.699 194.639 1.00 58.88 150 GLU C CA 1
ATOM 951 C CA . SER C 1 151 ? 17.697 -100.284 194.634 1.00 60.00 151 SER C CA 1
ATOM 952 C CA . HIS C 1 152 ? 19.134 -97.724 192.254 1.00 54.17 152 HIS C CA 1
ATOM 953 C CA . GLY C 1 153 ? 20.192 -95.358 194.997 1.00 62.13 153 GLY C CA 1
ATOM 954 C CA . ASN C 1 154 ? 20.936 -97.825 197.779 1.00 73.30 154 ASN C CA 1
ATOM 955 C CA . TYR C 1 155 ? 24.693 -98.003 198.057 1.00 69.96 155 TYR C CA 1
ATOM 956 C CA . SER C 1 156 ? 24.371 -101.146 200.148 1.00 73.11 156 SER C CA 1
ATOM 957 C CA . THR C 1 157 ? 22.225 -103.169 197.779 1.00 62.17 157 THR C CA 1
ATOM 958 C CA . GLN C 1 158 ? 24.489 -102.120 194.920 1.00 58.43 158 GLN C CA 1
ATOM 959 C CA . VAL C 1 159 ? 27.737 -103.075 196.630 1.00 54.29 159 VAL C CA 1
ATOM 960 C CA . GLY C 1 160 ? 26.041 -106.339 197.519 1.00 58.87 160 GLY C CA 1
ATOM 961 C CA . ALA C 1 161 ? 25.099 -106.764 193.878 1.00 65.38 161 ALA C CA 1
ATOM 962 C CA . THR C 1 162 ? 28.748 -105.927 193.063 1.00 68.32 162 THR C CA 1
ATOM 963 C CA . GLN C 1 163 ? 27.474 -103.064 190.956 1.00 60.18 163 GLN C CA 1
ATOM 964 C CA . ALA C 1 164 ? 29.145 -100.313 192.941 1.00 59.38 164 ALA C CA 1
ATOM 965 C CA . GLY C 1 165 ? 32.279 -99.371 194.816 1.00 62.04 165 GLY C CA 1
ATOM 966 C CA . ARG C 1 166 ? 33.933 -96.547 196.698 1.00 59.12 166 ARG C CA 1
ATOM 967 C CA . PHE C 1 167 ? 37.721 -96.301 196.773 1.00 54.69 167 PHE C CA 1
ATOM 968 C CA . SER C 1 168 ? 40.182 -93.503 197.529 1.00 57.37 168 SER C CA 1
ATOM 969 C CA . ILE C 1 169 ? 42.920 -91.834 195.486 1.00 62.14 169 ILE C CA 1
ATOM 970 C CA . THR C 1 170 ? 46.096 -90.362 196.871 1.00 72.54 170 THR C CA 1
ATOM 971 C CA . PRO C 1 171 ? 49.193 -88.641 195.495 1.00 85.40 171 PRO C CA 1
ATOM 972 C CA . ALA C 1 172 ? 50.941 -91.716 196.884 1.00 92.51 172 ALA C CA 1
ATOM 973 C CA . ALA C 1 173 ? 48.927 -94.121 194.693 1.00 95.30 173 ALA C CA 1
ATOM 974 C CA . PRO C 1 174 ? 46.885 -92.028 192.165 1.00 88.56 174 PRO C CA 1
ATOM 975 C CA . SER C 1 175 ? 45.286 -95.077 190.590 1.00 73.88 175 SER C CA 1
ATOM 976 C CA . TYR C 1 176 ? 43.202 -98.154 191.406 1.00 67.73 176 TYR C CA 1
ATOM 977 C CA . THR C 1 177 ? 41.619 -101.161 189.789 1.00 60.50 177 THR C CA 1
ATOM 978 C CA . LEU C 1 178 ? 38.132 -101.612 191.147 1.00 59.91 178 LEU C CA 1
ATOM 979 C CA . LYS C 1 179 ? 36.878 -105.140 190.545 1.00 66.06 179 LYS C CA 1
ATOM 980 C CA . LEU C 1 180 ? 33.178 -105.622 189.868 1.00 59.65 180 LEU C CA 1
ATOM 981 C CA . GLY C 1 181 ? 32.680 -109.359 189.817 1.00 65.25 181 GLY C CA 1
ATOM 982 C CA . GLU C 1 182 ? 31.643 -110.893 186.509 1.00 69.59 182 GLU C CA 1
ATOM 983 C CA . TYR C 1 183 ? 31.614 -107.347 185.104 1.00 66.60 183 TYR C CA 1
ATOM 984 C CA . GLY C 1 184 ? 35.387 -107.522 185.125 1.00 70.12 184 GLY C CA 1
ATOM 985 C CA . GLU C 1 185 ? 36.874 -104.337 186.505 1.00 69.74 185 GLU C CA 1
ATOM 986 C CA . VAL C 1 186 ? 37.538 -100.652 185.927 1.00 65.04 186 VAL C CA 1
ATOM 987 C CA . THR C 1 187 ? 40.915 -99.092 186.643 1.00 62.76 187 THR C CA 1
ATOM 988 C CA . VAL C 1 188 ? 41.118 -95.355 187.101 1.00 68.42 188 VAL C CA 1
ATOM 989 C CA . ASP C 1 189 ? 44.403 -93.389 187.113 1.00 79.09 189 ASP C CA 1
ATOM 990 C CA . CYS C 1 190 ? 43.110 -90.112 188.433 1.00 86.78 190 CYS C CA 1
ATOM 991 C CA . GLU C 1 191 ? 45.857 -87.547 188.610 1.00 90.48 191 GLU C CA 1
ATOM 992 C CA . PRO C 1 192 ? 45.587 -85.636 191.939 1.00 101.18 192 PRO C CA 1
ATOM 993 C CA . ARG C 1 193 ? 46.621 -82.592 189.944 1.00 114.70 193 ARG C CA 1
ATOM 994 C CA . SER C 1 194 ? 43.951 -79.915 190.226 1.00 116.70 194 SER C CA 1
ATOM 995 C CA . GLY C 1 195 ? 43.275 -76.211 190.047 1.00 119.61 195 GLY C CA 1
ATOM 996 C CA . ILE C 1 196 ? 43.123 -75.144 193.682 1.00 121.45 196 ILE C CA 1
ATOM 997 C CA . ASP C 1 197 ? 39.596 -73.032 196.516 1.00 122.50 197 ASP C CA 1
ATOM 998 C CA . THR C 1 198 ? 43.351 -73.337 196.861 1.00 121.47 198 THR C CA 1
ATOM 999 C CA . ASN C 1 199 ? 44.789 -74.870 200.023 1.00 123.25 199 ASN C CA 1
ATOM 1000 C CA . ALA C 1 200 ? 45.759 -71.245 200.703 1.00 124.00 200 ALA C CA 1
ATOM 1001 C CA . TYR C 1 201 ? 42.990 -71.072 203.306 1.00 124.96 201 TYR C CA 1
ATOM 1002 C CA . TYR C 1 202 ? 43.744 -72.295 206.841 1.00 116.63 202 TYR C CA 1
ATOM 1003 C CA . VAL C 1 203 ? 41.702 -74.767 208.888 1.00 111.03 203 VAL C CA 1
ATOM 1004 C CA . MET C 1 204 ? 40.090 -72.839 211.749 1.00 110.29 204 MET C CA 1
ATOM 1005 C CA . THR C 1 205 ? 38.813 -74.894 214.698 1.00 111.06 205 THR C CA 1
ATOM 1006 C CA . VAL C 1 206 ? 36.741 -73.257 217.432 1.00 113.42 206 VAL C CA 1
ATOM 1007 C CA . GLY C 1 207 ? 35.308 -75.421 220.199 1.00 116.56 207 GLY C CA 1
ATOM 1008 C CA . THR C 1 208 ? 32.791 -77.319 218.086 1.00 121.94 208 THR C CA 1
ATOM 1009 C CA . LYS C 1 209 ? 32.178 -75.119 215.046 1.00 121.44 209 LYS C CA 1
ATOM 1010 C CA . THR C 1 210 ? 34.985 -75.646 212.538 1.00 114.00 210 THR C CA 1
ATOM 1011 C CA . PHE C 1 211 ? 35.595 -73.013 209.858 1.00 111.19 211 PHE C CA 1
ATOM 1012 C CA . LEU C 1 212 ? 37.862 -72.238 206.936 1.00 113.96 212 LEU C CA 1
ATOM 1013 C CA . VAL C 1 213 ? 39.757 -68.958 207.405 1.00 116.05 213 VAL C CA 1
ATOM 1014 C CA . HIS C 1 214 ? 42.277 -66.921 205.371 1.00 118.19 214 HIS C CA 1
ATOM 1015 C CA . ARG C 1 215 ? 45.920 -67.738 206.217 1.00 121.25 215 ARG C CA 1
ATOM 1016 C CA . GLU C 1 216 ? 46.495 -64.129 207.278 1.00 118.20 216 GLU C CA 1
ATOM 1017 C CA . TRP C 1 217 ? 43.316 -63.079 209.084 1.00 115.02 217 TRP C CA 1
ATOM 1018 C CA . PHE C 1 218 ? 44.253 -66.086 211.193 1.00 119.24 218 PHE C CA 1
ATOM 1019 C CA . MET C 1 219 ? 48.053 -65.956 211.424 1.00 115.56 219 MET C CA 1
ATOM 1020 C CA . ASP C 1 220 ? 47.954 -62.158 211.656 1.00 117.23 220 ASP C CA 1
ATOM 1021 C CA . LEU C 1 221 ? 45.573 -61.904 214.602 1.00 116.65 221 LEU C CA 1
ATOM 1022 C CA . ASN C 1 222 ? 46.106 -60.752 218.185 1.00 116.23 222 ASN C CA 1
ATOM 1023 C CA . LEU C 1 223 ? 45.879 -63.571 220.748 1.00 114.79 223 LEU C CA 1
ATOM 1024 C CA . PRO C 1 224 ? 48.243 -65.845 222.694 1.00 111.29 224 PRO C CA 1
ATOM 1025 C CA . TRP C 1 225 ? 49.439 -68.770 220.597 1.00 117.52 225 TRP C CA 1
ATOM 1026 C CA . SER C 1 226 ? 51.473 -71.963 220.381 1.00 123.38 226 SER C CA 1
ATOM 1027 C CA . SER C 1 227 ? 52.607 -74.109 217.449 1.00 128.39 227 SER C CA 1
ATOM 1028 C CA . ALA C 1 228 ? 52.988 -77.799 218.371 1.00 129.01 228 ALA C CA 1
ATOM 1029 C CA . GLY C 1 229 ? 54.416 -77.328 221.867 1.00 132.44 229 GLY C CA 1
ATOM 1030 C CA . SER C 1 230 ? 53.177 -76.808 225.431 1.00 137.66 230 SER C CA 1
ATOM 1031 C CA . THR C 1 231 ? 55.149 -73.571 225.244 1.00 139.30 231 THR C CA 1
ATOM 1032 C CA . VAL C 1 232 ? 53.109 -70.417 224.662 1.00 138.64 232 VAL C CA 1
ATOM 1033 C CA . TRP C 1 233 ? 54.294 -67.053 223.290 1.00 144.21 233 TRP C CA 1
ATOM 1034 C CA . ARG C 1 234 ? 52.738 -63.563 223.183 1.00 142.67 234 ARG C CA 1
ATOM 1035 C CA . ASN C 1 235 ? 50.714 -64.418 226.287 1.00 138.50 235 ASN C CA 1
ATOM 1036 C CA . ARG C 1 236 ? 50.715 -60.662 226.762 1.00 138.91 236 ARG C CA 1
ATOM 1037 C CA . GLU C 1 237 ? 46.956 -60.998 226.470 1.00 139.36 237 GLU C CA 1
ATOM 1038 C CA . THR C 1 238 ? 47.159 -61.602 230.203 1.00 140.08 238 THR C CA 1
ATOM 1039 C CA . LEU C 1 239 ? 46.620 -57.834 230.121 1.00 143.57 239 LEU C CA 1
ATOM 1040 C CA . MET C 1 240 ? 45.062 -55.081 232.214 1.00 144.63 240 MET C CA 1
ATOM 1041 C CA . GLU C 1 241 ? 47.443 -55.775 235.073 1.00 145.72 241 GLU C CA 1
ATOM 1042 C CA . PHE C 1 242 ? 49.278 -52.487 235.408 1.00 153.05 242 PHE C CA 1
ATOM 1043 C CA . GLU C 1 243 ? 46.983 -50.762 237.865 1.00 154.73 243 GLU C CA 1
ATOM 1044 C CA . GLU C 1 244 ? 50.423 -49.131 238.363 1.00 158.53 244 GLU C CA 1
ATOM 1045 C CA . PRO C 1 245 ? 50.356 -50.507 241.959 1.00 159.02 245 PRO C CA 1
ATOM 1046 C CA . HIS C 1 246 ? 52.263 -50.580 245.218 1.00 159.09 246 HIS C CA 1
ATOM 1047 C CA . ALA C 1 247 ? 55.076 -53.032 246.051 1.00 155.91 247 ALA C CA 1
ATOM 1048 C CA . THR C 1 248 ? 52.505 -55.101 247.961 1.00 156.95 248 THR C CA 1
ATOM 1049 C CA . LYS C 1 249 ? 50.140 -56.235 245.204 1.00 151.34 249 LYS C CA 1
ATOM 1050 C CA . GLN C 1 250 ? 49.767 -55.553 241.503 1.00 142.82 250 GLN C CA 1
ATOM 1051 C CA . SER C 1 251 ? 46.229 -56.483 240.520 1.00 141.76 251 SER C CA 1
ATOM 1052 C CA . VAL C 1 252 ? 46.522 -59.058 237.769 1.00 146.04 252 VAL C CA 1
ATOM 1053 C CA . ILE C 1 253 ? 42.987 -59.042 236.390 1.00 146.04 253 ILE C CA 1
ATOM 1054 C CA . ALA C 1 254 ? 42.375 -61.923 233.998 1.00 144.06 254 ALA C CA 1
ATOM 1055 C CA . LEU C 1 255 ? 41.439 -60.252 230.725 1.00 145.75 255 LEU C CA 1
ATOM 1056 C CA . GLY C 1 256 ? 37.750 -60.721 230.037 1.00 147.78 256 GLY C CA 1
ATOM 1057 C CA . SER C 1 257 ? 37.255 -63.480 227.463 1.00 148.79 257 SER C CA 1
ATOM 1058 C CA . GLN C 1 258 ? 34.992 -62.079 224.747 1.00 152.43 258 GLN C CA 1
ATOM 1059 C CA . GLU C 1 259 ? 34.216 -64.709 222.098 1.00 149.28 259 GLU C CA 1
ATOM 1060 C CA . GLY C 1 260 ? 32.855 -61.792 220.104 1.00 143.69 260 GLY C CA 1
ATOM 1061 C CA . ALA C 1 261 ? 36.321 -61.100 218.699 1.00 142.62 261 ALA C CA 1
ATOM 1062 C CA . LEU C 1 262 ? 36.062 -64.472 216.990 1.00 142.63 262 LEU C CA 1
ATOM 1063 C CA . HIS C 1 263 ? 32.351 -64.762 216.296 1.00 146.75 263 HIS C CA 1
ATOM 1064 C CA . GLN C 1 264 ? 32.306 -61.281 214.747 1.00 150.89 264 GLN C CA 1
ATOM 1065 C CA . ALA C 1 265 ? 34.547 -62.556 211.944 1.00 152.45 265 ALA C CA 1
ATOM 1066 C CA . LEU C 1 266 ? 32.213 -65.497 211.326 1.00 154.37 266 LEU C CA 1
ATOM 1067 C CA . ALA C 1 267 ? 30.663 -64.952 207.889 1.00 150.72 267 ALA C CA 1
ATOM 1068 C CA . GLY C 1 268 ? 34.048 -64.131 206.384 1.00 146.38 268 GLY C CA 1
ATOM 1069 C CA . ALA C 1 269 ? 35.361 -67.666 206.779 1.00 141.02 269 ALA C CA 1
ATOM 1070 C CA . ILE C 1 270 ? 33.290 -70.510 205.365 1.00 131.00 270 ILE C CA 1
ATOM 1071 C CA . PRO C 1 271 ? 31.976 -73.088 207.879 1.00 123.13 271 PRO C CA 1
ATOM 1072 C CA . VAL C 1 272 ? 32.867 -76.780 207.528 1.00 114.56 272 VAL C CA 1
ATOM 1073 C CA . GLU C 1 273 ? 32.105 -80.024 209.331 1.00 113.32 273 GLU C CA 1
ATOM 1074 C CA . PHE C 1 274 ? 35.262 -81.477 210.827 1.00 114.63 274 PHE C CA 1
ATOM 1075 C CA . SER C 1 275 ? 35.770 -84.714 212.764 1.00 120.29 275 SER C CA 1
ATOM 1076 C CA . SER C 1 276 ? 38.928 -85.125 214.867 1.00 123.25 276 SER C CA 1
ATOM 1077 C CA . ASN C 1 277 ? 40.910 -86.199 211.757 1.00 124.39 277 ASN C CA 1
ATOM 1078 C CA . THR C 1 278 ? 38.703 -85.297 208.809 1.00 114.44 278 THR C CA 1
ATOM 1079 C CA . VAL C 1 279 ? 37.598 -82.309 206.771 1.00 108.31 279 VAL C CA 1
ATOM 1080 C CA . LYS C 1 280 ? 34.770 -82.943 204.341 1.00 103.83 280 LYS C CA 1
ATOM 1081 C CA . LEU C 1 281 ? 38.323 -79.276 201.037 1.00 98.64 281 LEU C CA 1
ATOM 1082 C CA . THR C 1 282 ? 35.511 -77.827 198.952 1.00 98.32 282 THR C CA 1
ATOM 1083 C CA . SER C 1 283 ? 37.308 -76.365 195.916 1.00 93.08 283 SER C CA 1
ATOM 1084 C CA . GLY C 1 284 ? 39.135 -78.869 193.708 1.00 89.60 284 GLY C CA 1
ATOM 1085 C CA . HIS C 1 285 ? 39.062 -81.072 190.600 1.00 88.52 285 HIS C CA 1
ATOM 1086 C CA . LEU C 1 286 ? 40.622 -84.297 189.312 1.00 74.94 286 LEU C CA 1
ATOM 1087 C CA . LYS C 1 287 ? 41.740 -85.372 185.863 1.00 68.79 287 LYS C CA 1
ATOM 1088 C CA . CYS C 1 288 ? 41.254 -89.081 185.404 1.00 76.24 288 CYS C CA 1
ATOM 1089 C CA . ARG C 1 289 ? 41.660 -91.704 182.712 1.00 77.14 289 ARG C CA 1
ATOM 1090 C CA . VAL C 1 290 ? 38.994 -94.377 183.055 1.00 68.67 290 VAL C CA 1
ATOM 1091 C CA . LYS C 1 291 ? 40.785 -97.299 181.437 1.00 77.66 291 LYS C CA 1
ATOM 1092 C CA . MET C 1 292 ? 38.262 -100.081 181.049 1.00 73.62 292 MET C CA 1
ATOM 1093 C CA . GLU C 1 293 ? 39.322 -102.735 178.603 1.00 81.44 293 GLU C CA 1
ATOM 1094 C CA . LYS C 1 294 ? 38.719 -104.941 181.628 1.00 83.59 294 LYS C CA 1
ATOM 1095 C CA . LEU C 1 295 ? 35.101 -103.802 181.982 1.00 75.51 295 LEU C CA 1
ATOM 1096 C CA . GLN C 1 296 ? 32.832 -106.512 180.608 1.00 76.60 296 GLN C CA 1
ATOM 1097 C CA . LEU C 1 297 ? 29.186 -107.370 179.964 1.00 75.97 297 LEU C CA 1
ATOM 1098 C CA . LYS C 1 298 ? 27.276 -110.068 181.771 1.00 78.26 298 LYS C CA 1
ATOM 1099 C CA . GLY C 1 299 ? 24.170 -112.161 181.117 1.00 87.69 299 GLY C CA 1
ATOM 1100 C CA . THR C 1 300 ? 24.888 -112.090 177.384 1.00 96.73 300 THR C CA 1
ATOM 1101 C CA . THR C 1 301 ? 24.254 -115.808 176.901 1.00 99.38 301 THR C CA 1
ATOM 1102 C CA . TYR C 1 302 ? 20.624 -115.515 178.009 1.00 103.24 302 TYR C CA 1
ATOM 1103 C CA . GLY C 1 303 ? 17.565 -115.506 175.787 1.00 97.08 303 GLY C CA 1
ATOM 1104 C CA . VAL C 1 304 ? 15.177 -112.617 175.198 1.00 90.97 304 VAL C CA 1
ATOM 1105 C CA . CYS C 1 305 ? 12.341 -112.059 177.667 1.00 89.02 305 CYS C CA 1
ATOM 1106 C CA . SER C 1 306 ? 9.181 -113.438 176.110 1.00 90.58 306 SER C CA 1
ATOM 1107 C CA . LYS C 1 307 ? 6.191 -112.584 178.274 1.00 83.92 307 LYS C CA 1
ATOM 1108 C CA . ALA C 1 308 ? 4.205 -109.406 178.834 1.00 77.31 308 ALA C CA 1
ATOM 1109 C CA . PHE C 1 309 ? 5.790 -106.182 180.077 1.00 69.74 309 PHE C CA 1
ATOM 1110 C CA . LYS C 1 310 ? 3.846 -103.427 181.808 1.00 66.29 310 LYS C CA 1
ATOM 1111 C CA . PHE C 1 311 ? 4.834 -99.816 182.503 1.00 53.80 311 PHE C CA 1
ATOM 1112 C CA . LEU C 1 312 ? 4.634 -98.751 186.158 1.00 50.52 312 LEU C CA 1
ATOM 1113 C CA . GLY C 1 313 ? 4.122 -95.076 185.386 1.00 50.24 313 GLY C CA 1
ATOM 1114 C CA . THR C 1 314 ? 4.761 -92.154 183.080 1.00 49.30 314 THR C CA 1
ATOM 1115 C CA . PRO C 1 315 ? 8.459 -92.006 182.233 1.00 54.40 315 PRO C CA 1
ATOM 1116 C CA . ALA C 1 316 ? 10.201 -89.020 183.840 1.00 53.73 316 ALA C CA 1
ATOM 1117 C CA . ASP C 1 317 ? 12.509 -86.317 182.453 1.00 55.67 317 ASP C CA 1
ATOM 1118 C CA . THR C 1 318 ? 15.980 -86.354 184.022 1.00 55.66 318 THR C CA 1
ATOM 1119 C CA . GLY C 1 319 ? 16.545 -82.866 182.717 1.00 65.35 319 GLY C CA 1
ATOM 1120 C CA . HIS C 1 320 ? 19.414 -84.321 180.710 1.00 62.12 320 HIS C CA 1
ATOM 1121 C CA . GLY C 1 321 ? 17.710 -85.301 177.488 1.00 58.59 321 GLY C CA 1
ATOM 1122 C CA . THR C 1 322 ? 17.034 -88.759 178.849 1.00 51.72 322 THR C CA 1
ATOM 1123 C CA . VAL C 1 323 ? 14.089 -90.217 180.645 1.00 48.25 323 VAL C CA 1
ATOM 1124 C CA . VAL C 1 324 ? 13.676 -92.818 183.353 1.00 45.86 324 VAL C CA 1
ATOM 1125 C CA . LEU C 1 325 ? 10.997 -95.415 183.902 1.00 50.05 325 LEU C CA 1
ATOM 1126 C CA . GLU C 1 326 ? 10.347 -98.682 185.659 1.00 58.49 326 GLU C CA 1
ATOM 1127 C CA . LEU C 1 327 ? 8.978 -101.868 184.146 1.00 54.55 327 LEU C CA 1
ATOM 1128 C CA . GLN C 1 328 ? 7.329 -104.906 185.732 1.00 62.58 328 GLN C CA 1
ATOM 1129 C CA . TYR C 1 329 ? 7.630 -108.352 184.187 1.00 65.08 329 TYR C CA 1
ATOM 1130 C CA . THR C 1 330 ? 4.591 -110.629 184.042 1.00 69.93 330 THR C CA 1
ATOM 1131 C CA . GLY C 1 331 ? 7.137 -113.216 182.935 1.00 77.51 331 GLY C CA 1
ATOM 1132 C CA . THR C 1 332 ? 7.585 -116.317 185.052 1.00 84.50 332 THR C CA 1
ATOM 1133 C CA . ASP C 1 333 ? 10.832 -117.276 183.326 1.00 83.80 333 ASP C CA 1
ATOM 1134 C CA . GLY C 1 334 ? 14.177 -116.348 184.833 1.00 84.12 334 GLY C CA 1
ATOM 1135 C CA . PRO C 1 335 ? 16.959 -113.879 183.865 1.00 82.76 335 PRO C CA 1
ATOM 1136 C CA . CYS C 1 336 ? 16.214 -112.909 180.263 1.00 81.46 336 CYS C CA 1
ATOM 1137 C CA . LYS C 1 337 ? 17.083 -109.786 178.247 1.00 71.92 337 LYS C CA 1
ATOM 1138 C CA . VAL C 1 338 ? 14.490 -106.969 178.301 1.00 58.96 338 VAL C CA 1
ATOM 1139 C CA . PRO C 1 339 ? 13.299 -106.153 174.760 1.00 58.17 339 PRO C CA 1
ATOM 1140 C CA . ILE C 1 340 ? 13.099 -102.380 175.056 1.00 50.72 340 ILE C CA 1
ATOM 1141 C CA . SER C 1 341 ? 13.949 -99.820 172.443 1.00 51.83 341 SER C CA 1
ATOM 1142 C CA . SER C 1 342 ? 12.914 -96.410 171.211 1.00 61.59 342 SER C CA 1
ATOM 1143 C CA . VAL C 1 343 ? 11.034 -96.356 167.929 1.00 59.34 343 VAL C CA 1
ATOM 1144 C CA . ALA C 1 344 ? 10.310 -93.285 165.799 1.00 55.50 344 ALA C CA 1
ATOM 1145 C CA . SER C 1 345 ? 6.848 -94.584 164.821 1.00 47.05 345 SER C CA 1
ATOM 1146 C CA . LEU C 1 346 ? 4.892 -97.659 165.780 1.00 55.55 346 LEU C CA 1
ATOM 1147 C CA . ASN C 1 347 ? 6.156 -100.853 164.176 1.00 75.59 347 ASN C CA 1
ATOM 1148 C CA . ASP C 1 348 ? 9.332 -99.404 162.600 1.00 76.90 348 ASP C CA 1
ATOM 1149 C CA . LEU C 1 349 ? 12.112 -101.929 162.168 1.00 85.85 349 LEU C CA 1
ATOM 1150 C CA . THR C 1 350 ? 15.170 -99.939 163.199 1.00 78.44 350 THR C CA 1
ATOM 1151 C CA . PRO C 1 351 ? 15.578 -98.326 166.687 1.00 71.54 351 PRO C CA 1
ATOM 1152 C CA . VAL C 1 352 ? 16.475 -94.669 167.211 1.00 72.20 352 VAL C CA 1
ATOM 1153 C CA . GLY C 1 353 ? 16.744 -94.219 170.928 1.00 81.64 353 GLY C CA 1
ATOM 1154 C CA . ARG C 1 354 ? 20.035 -95.170 172.568 1.00 71.05 354 ARG C CA 1
ATOM 1155 C CA . LEU C 1 355 ? 19.702 -96.823 175.964 1.00 54.62 355 LEU C CA 1
ATOM 1156 C CA . VAL C 1 356 ? 21.722 -95.462 178.852 1.00 40.26 356 VAL C CA 1
ATOM 1157 C CA . THR C 1 357 ? 20.941 -98.697 180.715 1.00 42.92 357 THR C CA 1
ATOM 1158 C CA . VAL C 1 358 ? 22.526 -100.808 177.999 1.00 46.07 358 VAL C CA 1
ATOM 1159 C CA . ASN C 1 359 ? 21.811 -104.537 177.761 1.00 49.84 359 ASN C CA 1
ATOM 1160 C CA . PRO C 1 360 ? 18.973 -104.465 180.324 1.00 54.03 360 PRO C CA 1
ATOM 1161 C CA . PHE C 1 361 ? 17.550 -107.651 181.779 1.00 66.80 361 PHE C CA 1
ATOM 1162 C CA . VAL C 1 362 ? 15.312 -109.139 184.450 1.00 76.82 362 VAL C CA 1
ATOM 1163 C CA . SER C 1 363 ? 17.714 -109.959 187.244 1.00 84.23 363 SER C CA 1
ATOM 1164 C CA . VAL C 1 364 ? 15.618 -112.658 188.943 1.00 85.94 364 VAL C CA 1
ATOM 1165 C CA . ALA C 1 365 ? 13.529 -115.654 187.833 1.00 92.17 365 ALA C CA 1
ATOM 1166 C CA . THR C 1 366 ? 10.890 -114.606 190.370 1.00 95.42 366 THR C CA 1
ATOM 1167 C CA . ALA C 1 367 ? 8.031 -113.385 188.163 1.00 96.97 367 ALA C CA 1
ATOM 1168 C CA . ASN C 1 368 ? 6.830 -109.749 188.363 1.00 96.49 368 ASN C CA 1
ATOM 1169 C CA . ALA C 1 369 ? 10.302 -108.275 188.926 1.00 84.72 369 ALA C CA 1
ATOM 1170 C CA . LYS C 1 370 ? 10.918 -104.575 188.420 1.00 70.71 370 LYS C CA 1
ATOM 1171 C CA . VAL C 1 371 ? 13.380 -103.055 185.984 1.00 61.60 371 VAL C CA 1
ATOM 1172 C CA . LEU C 1 372 ? 14.647 -99.491 186.009 1.00 54.16 372 LEU C CA 1
ATOM 1173 C CA . ILE C 1 373 ? 15.582 -97.931 182.696 1.00 43.33 373 ILE C CA 1
ATOM 1174 C CA . GLU C 1 374 ? 17.126 -94.696 181.595 1.00 46.54 374 GLU C CA 1
ATOM 1175 C CA . LEU C 1 375 ? 17.245 -93.938 177.911 1.00 49.36 375 LEU C CA 1
ATOM 1176 C CA . GLU C 1 376 ? 17.693 -90.930 175.656 1.00 58.00 376 GLU C CA 1
ATOM 1177 C CA . PRO C 1 377 ? 14.873 -90.655 173.190 1.00 57.87 377 PRO C CA 1
ATOM 1178 C CA . PRO C 1 378 ? 15.151 -88.789 169.876 1.00 55.47 378 PRO C CA 1
ATOM 1179 C CA . PHE C 1 379 ? 13.990 -85.184 169.714 1.00 60.32 379 PHE C CA 1
ATOM 1180 C CA . GLY C 1 380 ? 10.352 -84.558 168.917 1.00 61.61 380 GLY C CA 1
ATOM 1181 C CA . ASP C 1 381 ? 7.836 -87.355 169.304 1.00 62.89 381 ASP C CA 1
ATOM 1182 C CA . SER C 1 382 ? 8.900 -90.987 169.560 1.00 55.32 382 SER C CA 1
ATOM 1183 C CA . TYR C 1 383 ? 7.755 -94.253 171.079 1.00 55.27 383 TYR C CA 1
ATOM 1184 C CA . ILE C 1 384 ? 9.274 -96.358 173.830 1.00 49.35 384 ILE C CA 1
ATOM 1185 C CA . VAL C 1 385 ? 8.441 -100.011 173.313 1.00 55.04 385 VAL C CA 1
ATOM 1186 C CA . VAL C 1 386 ? 8.900 -103.251 175.187 1.00 59.36 386 VAL C CA 1
ATOM 1187 C CA . GLY C 1 387 ? 8.419 -106.763 173.803 1.00 73.78 387 GLY C CA 1
ATOM 1188 C CA . ARG C 1 388 ? 7.195 -107.289 170.244 1.00 91.52 388 ARG C CA 1
ATOM 1189 C CA . GLY C 1 389 ? 4.133 -108.161 168.218 1.00 96.94 389 GLY C CA 1
ATOM 1190 C CA . GLU C 1 390 ? 1.041 -108.653 170.296 1.00 98.60 390 GLU C CA 1
ATOM 1191 C CA . GLN C 1 391 ? 2.940 -108.860 173.565 1.00 85.67 391 GLN C CA 1
ATOM 1192 C CA . GLN C 1 392 ? 4.561 -105.499 172.889 1.00 67.74 392 GLN C CA 1
ATOM 1193 C CA . ILE C 1 393 ? 3.415 -102.409 174.751 1.00 59.79 393 ILE C CA 1
ATOM 1194 C CA . ASN C 1 394 ? 4.374 -98.819 174.088 1.00 58.21 394 ASN C CA 1
ATOM 1195 C CA . HIS C 1 395 ? 4.297 -95.335 175.432 1.00 51.10 395 HIS C CA 1
ATOM 1196 C CA . HIS C 1 396 ? 4.805 -92.164 173.417 1.00 47.99 396 HIS C CA 1
ATOM 1197 C CA . TRP C 1 397 ? 7.212 -89.335 174.197 1.00 47.78 397 TRP C CA 1
ATOM 1198 C CA . HIS C 1 398 ? 8.217 -85.962 172.804 1.00 56.95 398 HIS C CA 1
ATOM 1199 C CA . LYS C 1 399 ? 11.656 -84.436 173.440 1.00 61.66 399 LYS C CA 1
ATOM 1200 C CA . SER C 1 400 ? 12.393 -80.730 172.828 1.00 71.33 400 SER C CA 1
ATOM 1201 C CA . LEU D 2 1 ? 88.542 -34.441 253.001 1.00 50.00 1 LEU D CA 1
ATOM 1202 C CA . SER D 2 2 ? 88.684 -31.446 250.623 1.00 50.00 2 SER D CA 1
ATOM 1203 C CA . ASN D 2 3 ? 86.805 -28.159 250.072 1.00 50.00 3 ASN D CA 1
ATOM 1204 C CA . PHE D 2 4 ? 84.149 -26.880 247.656 1.00 50.00 4 PHE D CA 1
ATOM 1205 C CA . GLN D 2 5 ? 83.640 -23.101 247.715 1.00 50.00 5 GLN D CA 1
ATOM 1206 C CA . GLY D 2 6 ? 84.756 -22.871 251.378 1.00 50.00 6 GLY D CA 1
ATOM 1207 C CA . LYS D 2 7 ? 82.677 -25.833 252.627 1.00 50.00 7 LYS D CA 1
ATOM 1208 C CA . VAL D 2 8 ? 83.832 -29.305 253.615 1.00 50.00 8 VAL D CA 1
ATOM 1209 C CA . MET D 2 9 ? 83.753 -31.894 250.795 1.00 50.00 9 MET D CA 1
ATOM 1210 C CA . MET D 2 10 ? 84.110 -35.653 251.301 1.00 50.00 10 MET D CA 1
ATOM 1211 C CA . THR D 2 11 ? 85.349 -38.016 248.584 1.00 50.00 11 THR D CA 1
ATOM 1212 C CA . VAL D 2 12 ? 84.020 -41.438 249.680 1.00 50.00 12 VAL D CA 1
ATOM 1213 C CA . ASN D 2 13 ? 85.291 -44.782 248.383 1.00 50.00 13 ASN D CA 1
ATOM 1214 C CA . ALA D 2 14 ? 83.534 -48.177 248.284 1.00 50.00 14 ALA D CA 1
ATOM 1215 C CA . THR D 2 15 ? 85.394 -49.336 251.445 1.00 50.00 15 THR D CA 1
ATOM 1216 C CA . ASP D 2 16 ? 83.532 -46.710 253.556 1.00 50.00 16 ASP D CA 1
ATOM 1217 C CA . VAL D 2 17 ? 79.999 -48.059 252.847 1.00 50.00 17 VAL D CA 1
ATOM 1218 C CA . THR D 2 18 ? 77.988 -48.423 256.126 1.00 50.00 18 THR D CA 1
ATOM 1219 C CA . ASP D 2 19 ? 80.305 -46.319 258.346 1.00 50.00 19 ASP D CA 1
ATOM 1220 C CA . VAL D 2 20 ? 79.805 -42.987 260.082 1.00 50.00 20 VAL D CA 1
ATOM 1221 C CA . ILE D 2 21 ? 82.015 -40.323 258.465 1.00 50.00 21 ILE D CA 1
ATOM 1222 C CA . THR D 2 22 ? 83.666 -38.316 261.203 1.00 50.00 22 THR D CA 1
ATOM 1223 C CA . ILE D 2 23 ? 85.917 -35.255 260.712 1.00 50.00 23 ILE D CA 1
ATOM 1224 C CA . PRO D 2 24 ? 87.006 -32.381 263.041 1.00 50.00 24 PRO D CA 1
ATOM 1225 C CA . THR D 2 25 ? 85.901 -28.850 262.151 1.00 50.00 25 THR D CA 1
ATOM 1226 C CA . ALA D 2 26 ? 86.429 -25.437 263.835 1.00 50.00 26 ALA D CA 1
ATOM 1227 C CA . ALA D 2 27 ? 82.919 -26.023 265.276 1.00 50.00 27 ALA D CA 1
ATOM 1228 C CA . GLY D 2 28 ? 83.771 -29.490 266.750 1.00 50.00 28 GLY D CA 1
ATOM 1229 C CA . LYS D 2 29 ? 83.437 -33.078 265.499 1.00 50.00 29 LYS D CA 1
ATOM 1230 C CA . ASN D 2 30 ? 81.126 -33.339 262.477 1.00 50.00 30 ASN D CA 1
ATOM 1231 C CA . LEU D 2 31 ? 79.427 -36.690 261.926 1.00 50.00 31 LEU D CA 1
ATOM 1232 C CA . CYS D 2 32 ? 77.823 -37.239 258.539 1.00 50.00 32 CYS D CA 1
ATOM 1233 C CA . ILE D 2 33 ? 75.570 -40.167 257.744 1.00 50.00 33 ILE D CA 1
ATOM 1234 C CA . VAL D 2 34 ? 75.684 -41.706 254.254 1.00 50.00 34 VAL D CA 1
ATOM 1235 C CA . ARG D 2 35 ? 72.900 -44.091 253.201 1.00 50.00 35 ARG D CA 1
ATOM 1236 C CA . ALA D 2 36 ? 73.565 -43.940 249.425 1.00 50.00 36 ALA D CA 1
ATOM 1237 C CA . MET D 2 37 ? 72.390 -47.354 248.137 1.00 50.00 37 MET D CA 1
ATOM 1238 C CA . ASP D 2 38 ? 74.335 -46.818 244.876 1.00 50.00 38 ASP D CA 1
ATOM 1239 C CA . VAL D 2 39 ? 77.691 -46.087 246.628 1.00 50.00 39 VAL D CA 1
ATOM 1240 C CA . GLY D 2 40 ? 80.253 -47.899 244.457 1.00 50.00 40 GLY D CA 1
ATOM 1241 C CA . TYR D 2 41 ? 83.904 -47.642 243.463 1.00 50.00 41 TYR D CA 1
ATOM 1242 C CA . MET D 2 42 ? 85.432 -44.263 242.679 1.00 50.00 42 MET D CA 1
ATOM 1243 C CA . CYS D 2 43 ? 85.502 -43.874 238.888 1.00 50.00 43 CYS D CA 1
ATOM 1244 C CA . ASP D 2 44 ? 84.514 -41.427 236.098 1.00 50.00 44 ASP D CA 1
ATOM 1245 C CA . ASP D 2 45 ? 80.875 -42.083 237.074 1.00 50.00 45 ASP D CA 1
ATOM 1246 C CA . THR D 2 46 ? 80.791 -39.874 240.171 1.00 50.00 46 THR D CA 1
ATOM 1247 C CA . ILE D 2 47 ? 77.887 -37.930 241.631 1.00 50.00 47 ILE D CA 1
ATOM 1248 C CA . THR D 2 48 ? 78.286 -34.827 243.805 1.00 50.00 48 THR D CA 1
ATOM 1249 C CA . TYR D 2 49 ? 75.677 -33.286 246.100 1.00 50.00 49 TYR D CA 1
ATOM 1250 C CA . GLU D 2 50 ? 75.155 -31.779 249.550 1.00 50.00 50 GLU D CA 1
ATOM 1251 C CA . CYS D 2 51 ? 74.467 -33.495 252.875 1.00 50.00 51 CYS D CA 1
ATOM 1252 C CA . PRO D 2 52 ? 72.344 -30.894 254.743 1.00 50.00 52 PRO D CA 1
ATOM 1253 C CA . VAL D 2 53 ? 72.663 -30.204 258.475 1.00 50.00 53 VAL D CA 1
ATOM 1254 C CA . LEU D 2 54 ? 69.881 -31.885 260.472 1.00 50.00 54 LEU D CA 1
ATOM 1255 C CA . SER D 2 55 ? 69.467 -30.717 264.074 1.00 99.99 55 SER D CA 1
ATOM 1256 C CA . ALA D 2 56 ? 66.983 -29.281 266.607 1.00 99.99 56 ALA D CA 1
ATOM 1257 C CA . GLY D 2 57 ? 64.444 -31.622 264.987 1.00 99.99 57 GLY D CA 1
ATOM 1258 C CA . ASN D 2 58 ? 64.252 -33.788 262.450 1.00 50.00 58 ASN D CA 1
ATOM 1259 C CA . ASP D 2 59 ? 63.980 -37.207 260.811 1.00 50.00 59 ASP D CA 1
ATOM 1260 C CA . PRO D 2 60 ? 65.633 -37.258 257.327 1.00 50.00 60 PRO D CA 1
ATOM 1261 C CA . GLU D 2 61 ? 63.172 -37.101 254.415 1.00 50.00 61 GLU D CA 1
ATOM 1262 C CA . ASP D 2 62 ? 63.895 -37.741 250.711 1.00 50.00 62 ASP D CA 1
ATOM 1263 C CA . ILE D 2 63 ? 67.683 -37.642 251.333 1.00 50.00 63 ILE D CA 1
ATOM 1264 C CA . ASP D 2 64 ? 70.371 -40.325 251.756 1.00 50.00 64 ASP D CA 1
ATOM 1265 C CA . CYS D 2 65 ? 73.086 -38.135 253.353 1.00 50.00 65 CYS D CA 1
ATOM 1266 C CA . TRP D 2 66 ? 73.076 -35.568 256.159 1.00 50.00 66 TRP D CA 1
ATOM 1267 C CA . CYS D 2 67 ? 75.330 -34.210 258.918 1.00 50.00 67 CYS D CA 1
ATOM 1268 C CA . THR D 2 68 ? 74.807 -33.252 262.542 1.00 50.00 68 THR D CA 1
ATOM 1269 C CA . LYS D 2 69 ? 77.087 -30.186 262.866 1.00 50.00 69 LYS D CA 1
ATOM 1270 C CA . SER D 2 70 ? 78.095 -28.786 259.453 1.00 50.00 70 SER D CA 1
ATOM 1271 C CA . ALA D 2 71 ? 76.548 -29.139 255.984 1.00 50.00 71 ALA D CA 1
ATOM 1272 C CA . VAL D 2 72 ? 79.035 -31.100 253.869 1.00 50.00 72 VAL D CA 1
ATOM 1273 C CA . TYR D 2 73 ? 79.226 -31.992 250.249 1.00 50.00 73 TYR D CA 1
ATOM 1274 C CA . VAL D 2 74 ? 79.855 -35.589 249.135 1.00 50.00 74 VAL D CA 1
ATOM 1275 C CA . ARG D 2 75 ? 81.241 -37.300 246.042 1.00 50.00 75 ARG D CA 1
ATOM 1276 C CA . TYR D 2 76 ? 81.376 -41.030 245.306 1.00 50.00 76 TYR D CA 1
ATOM 1277 C CA . GLY D 2 77 ? 81.557 -43.369 242.294 1.00 50.00 77 GLY D CA 1
ATOM 1278 C CA . ARG D 2 78 ? 78.834 -45.849 241.245 1.00 50.00 78 ARG D CA 1
ATOM 1279 C CA . CYS D 2 79 ? 81.077 -48.408 239.476 1.00 50.00 79 CYS D CA 1
ATOM 1280 C CA . THR D 2 80 ? 80.927 -52.027 240.703 1.00 50.00 80 THR D CA 1
ATOM 1281 C CA . LEU E 2 1 ? 19.975 -47.972 268.675 1.00 50.00 1 LEU E CA 1
ATOM 1282 C CA . SER E 2 2 ? 17.440 -47.105 265.942 1.00 50.00 2 SER E CA 1
ATOM 1283 C CA . ASN E 2 3 ? 15.541 -48.903 263.149 1.00 50.00 3 ASN E CA 1
ATOM 1284 C CA . PHE E 2 4 ? 15.875 -49.235 259.368 1.00 50.00 4 PHE E CA 1
ATOM 1285 C CA . GLN E 2 5 ? 12.839 -50.761 257.636 1.00 50.00 5 GLN E CA 1
ATOM 1286 C CA . GLY E 2 6 ? 11.882 -52.755 260.772 1.00 50.00 6 GLY E CA 1
ATOM 1287 C CA . LYS E 2 7 ? 15.408 -54.037 261.534 1.00 50.00 7 LYS E CA 1
ATOM 1288 C CA . VAL E 2 8 ? 17.800 -52.949 264.267 1.00 50.00 8 VAL E CA 1
ATOM 1289 C CA . MET E 2 9 ? 20.246 -50.181 263.259 1.00 50.00 9 MET E CA 1
ATOM 1290 C CA . MET E 2 10 ? 23.307 -49.161 265.283 1.00 50.00 10 MET E CA 1
ATOM 1291 C CA . THR E 2 11 ? 24.904 -45.710 265.056 1.00 50.00 11 THR E CA 1
ATOM 1292 C CA . VAL E 2 12 ? 28.469 -46.273 266.344 1.00 50.00 12 VAL E CA 1
ATOM 1293 C CA . ASN E 2 13 ? 30.820 -43.515 267.505 1.00 50.00 13 ASN E CA 1
ATOM 1294 C CA . ALA E 2 14 ? 34.639 -43.500 267.690 1.00 50.00 14 ALA E CA 1
ATOM 1295 C CA . THR E 2 15 ? 34.551 -44.237 271.465 1.00 50.00 15 THR E CA 1
ATOM 1296 C CA . ASP E 2 16 ? 33.067 -47.723 270.793 1.00 50.00 16 ASP E CA 1
ATOM 1297 C CA . VAL E 2 17 ? 36.019 -49.014 268.687 1.00 50.00 17 VAL E CA 1
ATOM 1298 C CA . THR E 2 18 ? 37.138 -52.510 269.899 1.00 50.00 18 THR E CA 1
ATOM 1299 C CA . ASP E 2 19 ? 34.045 -53.294 272.028 1.00 50.00 19 ASP E CA 1
ATOM 1300 C CA . VAL E 2 20 ? 31.298 -55.877 271.643 1.00 50.00 20 VAL E CA 1
ATOM 1301 C CA . ILE E 2 21 ? 27.989 -54.158 270.818 1.00 50.00 21 ILE E CA 1
ATOM 1302 C CA . THR E 2 22 ? 25.277 -55.701 272.943 1.00 50.00 22 THR E CA 1
ATOM 1303 C CA . ILE E 2 23 ? 21.539 -54.884 272.775 1.00 50.00 23 ILE E CA 1
ATOM 1304 C CA . PRO E 2 24 ? 18.374 -56.754 273.939 1.00 50.00 24 PRO E CA 1
ATOM 1305 C CA . THR E 2 25 ? 15.901 -57.900 271.284 1.00 50.00 25 THR E CA 1
ATOM 1306 C CA . ALA E 2 26 ? 12.581 -59.827 271.452 1.00 50.00 26 ALA E CA 1
ATOM 1307 C CA . ALA E 2 27 ? 14.737 -62.876 270.562 1.00 50.00 27 ALA E CA 1
ATOM 1308 C CA . GLY E 2 28 ? 17.246 -62.327 273.448 1.00 50.00 28 GLY E CA 1
ATOM 1309 C CA . LYS E 2 29 ? 20.597 -60.533 273.765 1.00 50.00 29 LYS E CA 1
ATOM 1310 C CA . ASN E 2 30 ? 22.134 -59.739 270.367 1.00 50.00 30 ASN E CA 1
ATOM 1311 C CA . LEU E 2 31 ? 25.912 -59.378 270.257 1.00 50.00 31 LEU E CA 1
ATOM 1312 C CA . CYS E 2 32 ? 27.369 -57.791 267.141 1.00 50.00 32 CYS E CA 1
ATOM 1313 C CA . ILE E 2 33 ? 31.067 -57.730 266.364 1.00 50.00 33 ILE E CA 1
ATOM 1314 C CA . VAL E 2 34 ? 32.545 -54.687 264.599 1.00 50.00 34 VAL E CA 1
ATOM 1315 C CA . ARG E 2 35 ? 36.048 -54.942 263.109 1.00 50.00 35 ARG E CA 1
ATOM 1316 C CA . ALA E 2 36 ? 35.803 -51.871 260.823 1.00 50.00 36 ALA E CA 1
ATOM 1317 C CA . MET E 2 37 ? 39.419 -50.632 260.539 1.00 50.00 37 MET E CA 1
ATOM 1318 C CA . ASP E 2 38 ? 38.181 -47.246 259.236 1.00 50.00 38 ASP E CA 1
ATOM 1319 C CA . VAL E 2 39 ? 35.796 -46.620 262.198 1.00 50.00 39 VAL E CA 1
ATOM 1320 C CA . GLY E 2 40 ? 36.230 -42.902 262.936 1.00 50.00 40 GLY E CA 1
ATOM 1321 C CA . TYR E 2 41 ? 34.268 -39.983 264.350 1.00 50.00 41 TYR E CA 1
ATOM 1322 C CA . MET E 2 42 ? 30.625 -39.505 263.414 1.00 50.00 42 MET E CA 1
ATOM 1323 C CA . CYS E 2 43 ? 30.466 -36.870 260.668 1.00 50.00 43 CYS E CA 1
ATOM 1324 C CA . ASP E 2 44 ? 28.985 -36.250 257.180 1.00 50.00 44 ASP E CA 1
ATOM 1325 C CA . ASP E 2 45 ? 31.292 -39.025 255.915 1.00 50.00 45 ASP E CA 1
ATOM 1326 C CA . THR E 2 46 ? 29.238 -41.976 257.166 1.00 50.00 46 THR E CA 1
ATOM 1327 C CA . ILE E 2 47 ? 28.897 -45.441 255.674 1.00 50.00 47 ILE E CA 1
ATOM 1328 C CA . THR E 2 48 ? 25.882 -47.703 256.225 1.00 50.00 48 THR E CA 1
ATOM 1329 C CA . TYR E 2 49 ? 25.698 -51.455 255.651 1.00 50.00 49 TYR E CA 1
ATOM 1330 C CA . GLU E 2 50 ? 24.450 -54.716 257.154 1.00 50.00 50 GLU E CA 1
ATOM 1331 C CA . CYS E 2 51 ? 26.091 -56.997 259.721 1.00 50.00 51 CYS E CA 1
ATOM 1332 C CA . PRO E 2 52 ? 24.771 -60.467 258.731 1.00 50.00 52 PRO E CA 1
ATOM 1333 C CA . VAL E 2 53 ? 23.803 -63.151 261.253 1.00 50.00 53 VAL E CA 1
ATOM 1334 C CA . LEU E 2 54 ? 26.518 -65.803 261.617 1.00 50.00 54 LEU E CA 1
ATOM 1335 C CA . SER E 2 55 ? 25.506 -69.000 263.423 1.00 99.99 55 SER E CA 1
ATOM 1336 C CA . ALA E 2 56 ? 25.337 -72.814 263.129 1.00 99.99 56 ALA E CA 1
ATOM 1337 C CA . GLY E 2 57 ? 28.711 -72.523 261.375 1.00 99.99 57 GLY E CA 1
ATOM 1338 C CA . ASN E 2 58 ? 30.832 -70.161 260.333 1.00 50.00 58 ASN E CA 1
ATOM 1339 C CA . ASP E 2 59 ? 34.028 -68.103 260.352 1.00 50.00 59 ASP E CA 1
ATOM 1340 C CA . PRO E 2 60 ? 33.456 -64.558 258.944 1.00 50.00 60 PRO E CA 1
ATOM 1341 C CA . GLU E 2 61 ? 34.695 -64.066 255.369 1.00 50.00 61 GLU E CA 1
ATOM 1342 C CA . ASP E 2 62 ? 35.106 -60.765 253.475 1.00 50.00 62 ASP E CA 1
ATOM 1343 C CA . ILE E 2 63 ? 33.120 -58.867 256.158 1.00 50.00 63 ILE E CA 1
ATOM 1344 C CA . ASP E 2 64 ? 34.104 -56.656 259.114 1.00 50.00 64 ASP E CA 1
ATOM 1345 C CA . CYS E 2 65 ? 30.775 -56.773 261.018 1.00 50.00 65 CYS E CA 1
ATOM 1346 C CA . TRP E 2 66 ? 28.390 -59.579 261.970 1.00 50.00 66 TRP E CA 1
ATOM 1347 C CA . CYS E 2 67 ? 25.945 -60.560 264.726 1.00 50.00 67 CYS E CA 1
ATOM 1348 C CA . THR E 2 68 ? 25.165 -63.775 266.562 1.00 50.00 68 THR E CA 1
ATOM 1349 C CA . LYS E 2 69 ? 21.361 -63.524 266.976 1.00 50.00 69 LYS E CA 1
ATOM 1350 C CA . SER E 2 70 ? 19.842 -60.880 264.665 1.00 50.00 70 SER E CA 1
ATOM 1351 C CA . ALA E 2 71 ? 21.107 -59.261 261.453 1.00 50.00 71 ALA E CA 1
ATOM 1352 C CA . VAL E 2 72 ? 21.705 -55.583 262.242 1.00 50.00 72 VAL E CA 1
ATOM 1353 C CA . TYR E 2 73 ? 22.593 -52.598 260.182 1.00 50.00 73 TYR E CA 1
ATOM 1354 C CA . VAL E 2 74 ? 25.469 -50.297 261.181 1.00 50.00 74 VAL E CA 1
ATOM 1355 C CA . ARG E 2 75 ? 26.448 -46.688 260.528 1.00 50.00 75 ARG E CA 1
ATOM 1356 C CA . TYR E 2 76 ? 29.664 -44.926 261.542 1.00 50.00 76 TYR E CA 1
ATOM 1357 C CA . GLY E 2 77 ? 31.777 -41.936 260.462 1.00 50.00 77 GLY E CA 1
ATOM 1358 C CA . ARG E 2 78 ? 35.331 -42.127 259.046 1.00 50.00 78 ARG E CA 1
ATOM 1359 C CA . CYS E 2 79 ? 36.550 -38.665 260.163 1.00 50.00 79 CYS E CA 1
ATOM 1360 C CA . THR E 2 80 ? 39.696 -38.520 262.329 1.00 50.00 80 THR E CA 1
ATOM 1361 C CA . LEU F 2 1 ? 54.791 -68.813 259.405 1.00 50.00 1 LEU F CA 1
ATOM 1362 C CA . SER F 2 2 ? 57.205 -69.922 256.653 1.00 50.00 2 SER F CA 1
ATOM 1363 C CA . ASN F 2 3 ? 60.250 -68.523 254.805 1.00 50.00 3 ASN F CA 1
ATOM 1364 C CA . PHE F 2 4 ? 60.916 -66.930 251.409 1.00 50.00 4 PHE F CA 1
ATOM 1365 C CA . GLN F 2 5 ? 64.606 -66.634 250.492 1.00 50.00 5 GLN F CA 1
ATOM 1366 C CA . GLY F 2 6 ? 65.647 -66.436 254.180 1.00 50.00 6 GLY F CA 1
ATOM 1367 C CA . LYS F 2 7 ? 62.976 -63.899 255.222 1.00 50.00 7 LYS F CA 1
ATOM 1368 C CA . VAL F 2 8 ? 59.826 -64.460 257.256 1.00 50.00 8 VAL F CA 1
ATOM 1369 C CA . MET F 2 9 ? 56.689 -65.214 255.194 1.00 50.00 9 MET F CA 1
ATOM 1370 C CA . MET F 2 10 ? 53.137 -65.175 256.571 1.00 50.00 10 MET F CA 1
ATOM 1371 C CA . THR F 2 11 ? 50.274 -67.143 255.013 1.00 50.00 11 THR F CA 1
ATOM 1372 C CA . VAL F 2 12 ? 47.138 -65.338 256.273 1.00 50.00 12 VAL F CA 1
ATOM 1373 C CA . ASN F 2 13 ? 43.624 -66.799 256.229 1.00 50.00 13 ASN F CA 1
ATOM 1374 C CA . ALA F 2 14 ? 40.247 -65.002 256.245 1.00 50.00 14 ALA F CA 1
ATOM 1375 C CA . THR F 2 15 ? 39.840 -65.601 260.023 1.00 50.00 15 THR F CA 1
ATOM 1376 C CA . ASP F 2 16 ? 42.816 -63.271 260.755 1.00 50.00 16 ASP F CA 1
ATOM 1377 C CA . VAL F 2 17 ? 41.262 -60.128 259.165 1.00 50.00 17 VAL F CA 1
ATOM 1378 C CA . THR F 2 18 ? 41.568 -57.099 261.544 1.00 50.00 18 THR F CA 1
ATOM 1379 C CA . ASP F 2 19 ? 44.153 -58.622 263.934 1.00 50.00 19 ASP F CA 1
ATOM 1380 C CA . VAL F 2 20 ? 47.768 -57.734 264.647 1.00 50.00 20 VAL F CA 1
ATOM 1381 C CA . ILE F 2 21 ? 50.073 -60.503 263.376 1.00 50.00 21 ILE F CA 1
ATOM 1382 C CA . THR F 2 22 ? 52.661 -61.218 266.028 1.00 50.00 22 THR F CA 1
ATOM 1383 C CA . ILE F 2 23 ? 55.596 -63.660 265.717 1.00 50.00 23 ILE F CA 1
ATOM 1384 C CA . PRO F 2 24 ? 58.929 -64.036 267.620 1.00 50.00 24 PRO F CA 1
ATOM 1385 C CA . THR F 2 25 ? 62.159 -63.494 265.681 1.00 50.00 25 THR F CA 1
ATOM 1386 C CA . ALA F 2 26 ? 65.866 -63.593 266.688 1.00 50.00 26 ALA F CA 1
ATOM 1387 C CA . ALA F 2 27 ? 65.521 -59.776 266.911 1.00 50.00 27 ALA F CA 1
ATOM 1388 C CA . GLY F 2 28 ? 62.475 -59.883 269.282 1.00 50.00 28 GLY F CA 1
ATOM 1389 C CA . LYS F 2 29 ? 58.694 -59.809 268.776 1.00 50.00 29 LYS F CA 1
ATOM 1390 C CA . ASN F 2 30 ? 57.734 -58.665 265.267 1.00 50.00 30 ASN F CA 1
ATOM 1391 C CA . LEU F 2 31 ? 54.306 -57.081 264.879 1.00 50.00 31 LEU F CA 1
ATOM 1392 C CA . CYS F 2 32 ? 53.002 -56.710 261.342 1.00 50.00 32 CYS F CA 1
ATOM 1393 C CA . ILE F 2 33 ? 49.919 -54.715 260.451 1.00 50.00 33 ILE F CA 1
ATOM 1394 C CA . VAL F 2 34 ? 47.668 -55.938 257.623 1.00 50.00 34 VAL F CA 1
ATOM 1395 C CA . ARG F 2 35 ? 45.046 -53.562 256.195 1.00 50.00 35 ARG F CA 1
ATOM 1396 C CA . ALA F 2 36 ? 44.396 -55.489 252.942 1.00 50.00 36 ALA F CA 1
ATOM 1397 C CA . MET F 2 37 ? 40.758 -54.645 252.074 1.00 50.00 37 MET F CA 1
ATOM 1398 C CA . ASP F 2 38 ? 40.623 -57.619 249.656 1.00 50.00 38 ASP F CA 1
ATOM 1399 C CA . VAL F 2 39 ? 41.793 -60.203 252.266 1.00 50.00 39 VAL F CA 1
ATOM 1400 C CA . GLY F 2 40 ? 39.618 -63.255 251.551 1.00 50.00 40 GLY F CA 1
ATOM 1401 C CA . TYR F 2 41 ? 39.739 -67.032 251.854 1.00 50.00 41 TYR F CA 1
ATOM 1402 C CA . MET F 2 42 ? 42.904 -68.915 250.955 1.00 50.00 42 MET F CA 1
ATOM 1403 C CA . CYS F 2 43 ? 42.468 -70.303 247.434 1.00 50.00 43 CYS F CA 1
ATOM 1404 C CA . ASP F 2 44 ? 44.234 -70.464 244.026 1.00 50.00 44 ASP F CA 1
ATOM 1405 C CA . ASP F 2 45 ? 43.719 -66.682 243.794 1.00 50.00 45 ASP F CA 1
ATOM 1406 C CA . THR F 2 46 ? 46.540 -65.659 246.132 1.00 50.00 46 THR F CA 1
ATOM 1407 C CA . ILE F 2 47 ? 48.683 -62.537 246.052 1.00 50.00 47 ILE F CA 1
ATOM 1408 C CA . THR F 2 48 ? 52.192 -62.331 247.526 1.00 50.00 48 THR F CA 1
ATOM 1409 C CA . TYR F 2 49 ? 54.129 -59.180 248.395 1.00 50.00 49 TYR F CA 1
ATOM 1410 C CA . GLU F 2 50 ? 56.333 -57.584 251.052 1.00 50.00 50 GLU F CA 1
ATOM 1411 C CA . CYS F 2 51 ? 55.357 -55.707 254.214 1.00 50.00 51 CYS F CA 1
ATOM 1412 C CA . PRO F 2 52 ? 58.250 -53.214 254.640 1.00 50.00 52 PRO F CA 1
ATOM 1413 C CA . VAL F 2 53 ? 59.736 -52.271 258.017 1.00 50.00 53 VAL F CA 1
ATOM 1414 C CA . LEU F 2 54 ? 58.460 -48.885 259.233 1.00 50.00 54 LEU F CA 1
ATOM 1415 C CA . SER F 2 55 ? 60.365 -47.323 262.137 1.00 99.99 55 SER F CA 1
ATOM 1416 C CA . ALA F 2 56 ? 62.255 -44.202 263.289 1.00 99.99 56 ALA F CA 1
ATOM 1417 C CA . GLY F 2 57 ? 59.561 -42.251 261.420 1.00 99.99 57 GLY F CA 1
ATOM 1418 C CA . ASN F 2 58 ? 56.896 -42.826 259.489 1.00 50.00 58 ASN F CA 1
ATOM 1419 C CA . ASP F 2 59 ? 53.199 -42.951 258.614 1.00 50.00 59 ASP F CA 1
ATOM 1420 C CA . PRO F 2 60 ? 52.438 -45.695 256.012 1.00 50.00 60 PRO F CA 1
ATOM 1421 C CA . GLU F 2 61 ? 51.905 -44.396 252.466 1.00 50.00 61 GLU F CA 1
ATOM 1422 C CA . ASP F 2 62 ? 50.498 -46.311 249.464 1.00 50.00 62 ASP F CA 1
ATOM 1423 C CA . ILE F 2 63 ? 50.817 -49.655 251.324 1.00 50.00 63 ILE F CA 1
ATOM 1424 C CA . ASP F 2 64 ? 48.353 -51.886 253.207 1.00 50.00 64 ASP F CA 1
ATOM 1425 C CA . CYS F 2 65 ? 50.899 -54.002 255.148 1.00 50.00 65 CYS F CA 1
ATOM 1426 C CA . TRP F 2 66 ? 54.009 -53.165 257.170 1.00 50.00 66 TRP F CA 1
ATOM 1427 C CA . CYS F 2 67 ? 55.981 -54.404 260.188 1.00 50.00 67 CYS F CA 1
ATOM 1428 C CA . THR F 2 68 ? 57.686 -52.721 263.119 1.00 50.00 68 THR F CA 1
ATOM 1429 C CA . LYS F 2 69 ? 60.802 -54.911 263.561 1.00 50.00 69 LYS F CA 1
ATOM 1430 C CA . SER F 2 70 ? 61.456 -57.104 260.495 1.00 50.00 70 SER F CA 1
ATOM 1431 C CA . ALA F 2 71 ? 60.327 -56.824 256.863 1.00 50.00 71 ALA F CA 1
ATOM 1432 C CA . VAL F 2 72 ? 58.016 -59.779 256.203 1.00 50.00 72 VAL F CA 1
ATOM 1433 C CA . TYR F 2 73 ? 56.370 -61.151 253.147 1.00 50.00 73 TYR F CA 1
ATOM 1434 C CA . VAL F 2 74 ? 52.633 -61.933 253.102 1.00 50.00 74 VAL F CA 1
ATOM 1435 C CA . ARG F 2 75 ? 50.328 -64.203 251.115 1.00 50.00 75 ARG F CA 1
ATOM 1436 C CA . TYR F 2 76 ? 46.533 -64.382 251.273 1.00 50.00 76 TYR F CA 1
ATOM 1437 C CA . GLY F 2 77 ? 43.605 -65.461 249.073 1.00 50.00 77 GLY F CA 1
ATOM 1438 C CA . ARG F 2 78 ? 40.894 -63.135 247.691 1.00 50.00 78 ARG F CA 1
ATOM 1439 C CA . CYS F 2 79 ? 38.065 -65.711 247.390 1.00 50.00 79 CYS F CA 1
ATOM 1440 C CA . THR F 2 80 ? 34.795 -64.955 249.219 1.00 50.00 80 THR F CA 1
ATOM 1441 C CA . GLU G 3 1 ? 76.578 -1.549 247.441 1.00 96.32 1 GLU G CA 1
ATOM 1442 C CA . VAL G 3 2 ? 72.952 -2.650 248.003 1.00 89.27 2 VAL G CA 1
ATOM 1443 C CA . LYS G 3 3 ? 69.907 -0.464 248.353 1.00 87.75 3 LYS G CA 1
ATOM 1444 C CA . LEU G 3 4 ? 66.192 -0.235 248.851 1.00 89.67 4 LEU G CA 1
ATOM 1445 C CA . VAL G 3 5 ? 65.107 3.338 248.267 1.00 93.40 5 VAL G CA 1
ATOM 1446 C CA . GLU G 3 6 ? 61.411 3.885 248.773 1.00 102.46 6 GLU G CA 1
ATOM 1447 C CA . SER G 3 7 ? 59.603 7.138 247.973 1.00 109.62 7 SER G CA 1
ATOM 1448 C CA . GLY G 3 8 ? 56.241 5.834 246.834 1.00 112.49 8 GLY G CA 1
ATOM 1449 C CA . GLY G 3 9 ? 55.016 7.318 250.095 1.00 114.41 9 GLY G CA 1
ATOM 1450 C CA . GLY G 3 10 ? 53.346 10.566 251.072 1.00 117.88 10 GLY G CA 1
ATOM 1451 C CA . LEU G 3 11 ? 50.547 12.182 253.144 1.00 121.08 11 LEU G CA 1
ATOM 1452 C CA . VAL G 3 12 ? 46.886 11.469 252.425 1.00 118.57 12 VAL G CA 1
ATOM 1453 C CA . LEU G 3 13 ? 43.315 11.823 253.622 1.00 117.47 13 LEU G CA 1
ATOM 1454 C CA . PRO G 3 14 ? 41.581 9.060 255.686 1.00 111.95 14 PRO G CA 1
ATOM 1455 C CA . GLY G 3 15 ? 40.678 5.928 253.770 1.00 116.03 15 GLY G CA 1
ATOM 1456 C CA . GLY G 3 16 ? 42.481 6.868 250.570 1.00 117.33 16 GLY G CA 1
ATOM 1457 C CA . SER G 3 17 ? 45.106 4.670 249.025 1.00 115.40 17 SER G CA 1
ATOM 1458 C CA . LEU G 3 18 ? 48.689 5.079 247.965 1.00 108.84 18 LEU G CA 1
ATOM 1459 C CA . ARG G 3 19 ? 51.015 2.672 246.185 1.00 104.34 19 ARG G CA 1
ATOM 1460 C CA . LEU G 3 20 ? 54.214 2.500 248.208 1.00 88.13 20 LEU G CA 1
ATOM 1461 C CA . SER G 3 21 ? 57.250 1.453 246.119 1.00 83.66 21 SER G CA 1
ATOM 1462 C CA . CYS G 3 22 ? 60.853 0.382 246.641 1.00 90.08 22 CYS G CA 1
ATOM 1463 C CA . ALA G 3 23 ? 63.480 0.514 243.902 1.00 96.32 23 ALA G CA 1
ATOM 1464 C CA . THR G 3 24 ? 66.647 -1.555 244.353 1.00 99.31 24 THR G CA 1
ATOM 1465 C CA . SER G 3 25 ? 70.239 -1.587 243.222 1.00 99.91 25 SER G CA 1
ATOM 1466 C CA . GLY G 3 26 ? 72.956 -4.054 244.116 1.00 96.50 26 GLY G CA 1
ATOM 1467 C CA . PHE G 3 27 ? 71.484 -7.549 243.923 1.00 94.29 27 PHE G CA 1
ATOM 1468 C CA . THR G 3 28 ? 69.536 -9.864 241.616 1.00 89.39 28 THR G CA 1
ATOM 1469 C CA . PHE G 3 29 ? 65.968 -8.973 242.682 1.00 88.87 29 PHE G CA 1
ATOM 1470 C CA . THR G 3 30 ? 64.719 -12.014 240.719 1.00 87.86 30 THR G CA 1
ATOM 1471 C CA . ASP G 3 31 ? 65.540 -14.300 243.612 1.00 76.18 31 ASP G CA 1
ATOM 1472 C CA . TYR G 3 32 ? 65.376 -13.227 247.244 1.00 72.48 32 TYR G CA 1
ATOM 1473 C CA . TYR G 3 33 ? 61.966 -12.902 248.809 1.00 74.50 33 TYR G CA 1
ATOM 1474 C CA . MET G 3 34 ? 61.025 -9.423 250.026 1.00 70.46 34 MET G CA 1
ATOM 1475 C CA . THR G 3 35 ? 59.078 -7.888 252.860 1.00 75.41 35 THR G CA 1
ATOM 1476 C CA . TRP G 3 36 ? 57.257 -4.792 253.955 1.00 80.42 36 TRP G CA 1
ATOM 1477 C CA . VAL G 3 37 ? 57.240 -3.566 257.567 1.00 80.64 37 VAL G CA 1
ATOM 1478 C CA . ARG G 3 38 ? 55.776 -0.462 259.259 1.00 86.22 38 ARG G CA 1
ATOM 1479 C CA . GLN G 3 39 ? 56.755 1.312 262.487 1.00 84.35 39 GLN G CA 1
ATOM 1480 C CA . PRO G 3 40 ? 54.100 3.340 264.333 1.00 89.02 40 PRO G CA 1
ATOM 1481 C CA . PRO G 3 41 ? 55.013 6.237 266.631 1.00 94.36 41 PRO G CA 1
ATOM 1482 C CA . GLY G 3 42 ? 54.693 3.908 269.592 1.00 98.49 42 GLY G CA 1
ATOM 1483 C CA . LYS G 3 43 ? 58.102 2.318 269.027 1.00 92.34 43 LYS G CA 1
ATOM 1484 C CA . ALA G 3 44 ? 56.802 -1.153 268.058 1.00 90.23 44 ALA G CA 1
ATOM 1485 C CA . LEU G 3 45 ? 57.566 -2.490 264.572 1.00 91.98 45 LEU G CA 1
ATOM 1486 C CA . GLU G 3 46 ? 54.596 -4.282 262.982 1.00 95.69 46 GLU G CA 1
ATOM 1487 C CA . TRP G 3 47 ? 55.237 -6.713 260.149 1.00 93.20 47 TRP G CA 1
ATOM 1488 C CA . LEU G 3 48 ? 52.919 -5.983 257.231 1.00 94.42 48 LEU G CA 1
ATOM 1489 C CA . GLY G 3 49 ? 53.613 -8.081 254.156 1.00 85.19 49 GLY G CA 1
ATOM 1490 C CA . PHE G 3 50 ? 56.165 -10.516 252.785 1.00 77.81 50 PHE G CA 1
ATOM 1491 C CA . ILE G 3 51 ? 56.288 -11.892 249.211 1.00 80.74 51 ILE G CA 1
ATOM 1492 C CA . GLY G 3 52 ? 58.389 -14.392 247.340 1.00 89.65 52 GLY G CA 1
ATOM 1493 C CA . ASN G 3 53 ? 60.011 -15.679 244.150 1.00 89.78 53 ASN G CA 1
ATOM 1494 C CA . LYS G 3 54 ? 59.444 -19.462 244.051 1.00 93.81 54 LYS G CA 1
ATOM 1495 C CA . ALA G 3 55 ? 58.187 -18.513 240.687 1.00 103.72 55 ALA G CA 1
ATOM 1496 C CA . ASN G 3 56 ? 59.247 -14.844 240.666 1.00 108.65 56 ASN G CA 1
ATOM 1497 C CA . ASP G 3 57 ? 56.385 -13.934 243.053 1.00 100.03 57 ASP G CA 1
ATOM 1498 C CA . TYR G 3 58 ? 54.781 -17.206 244.170 1.00 98.83 58 TYR G CA 1
ATOM 1499 C CA . THR G 3 59 ? 53.789 -17.501 247.813 1.00 85.32 59 THR G CA 1
ATOM 1500 C CA . THR G 3 60 ? 53.374 -14.341 249.828 1.00 87.00 60 THR G CA 1
ATOM 1501 C CA . GLU G 3 61 ? 51.665 -14.533 253.247 1.00 80.17 61 GLU G CA 1
ATOM 1502 C CA . TYR G 3 62 ? 50.324 -11.033 253.623 1.00 87.60 62 TYR G CA 1
ATOM 1503 C CA . SER G 3 63 ? 48.694 -12.016 256.918 1.00 101.20 63 SER G CA 1
ATOM 1504 C CA . ALA G 3 64 ? 49.490 -9.860 259.936 1.00 104.65 64 ALA G CA 1
ATOM 1505 C CA . SER G 3 65 ? 45.848 -8.901 259.538 1.00 108.70 65 SER G CA 1
ATOM 1506 C CA . VAL G 3 66 ? 45.875 -6.228 256.837 1.00 116.85 66 VAL G CA 1
ATOM 1507 C CA . LYS G 3 67 ? 43.048 -4.692 254.792 1.00 121.46 67 LYS G CA 1
ATOM 1508 C CA . GLY G 3 68 ? 42.877 -6.565 251.507 1.00 125.52 68 GLY G CA 1
ATOM 1509 C CA . ARG G 3 69 ? 42.469 -4.903 248.075 1.00 128.79 69 ARG G CA 1
ATOM 1510 C CA . PHE G 3 70 ? 46.194 -4.044 248.415 1.00 122.74 70 PHE G CA 1
ATOM 1511 C CA . THR G 3 71 ? 49.016 -5.848 246.658 1.00 115.50 71 THR G CA 1
ATOM 1512 C CA . ILE G 3 72 ? 52.446 -6.814 247.779 1.00 98.62 72 ILE G CA 1
ATOM 1513 C CA . SER G 3 73 ? 53.204 -7.048 244.067 1.00 92.80 73 SER G CA 1
ATOM 1514 C CA . ARG G 3 74 ? 56.864 -7.257 243.080 1.00 91.79 74 ARG G CA 1
ATOM 1515 C CA . ASP G 3 75 ? 58.177 -6.117 239.710 1.00 100.53 75 ASP G CA 1
ATOM 1516 C CA . ASP G 3 76 ? 61.255 -8.159 238.849 1.00 102.18 76 ASP G CA 1
ATOM 1517 C CA . SER G 3 77 ? 62.129 -6.714 235.456 1.00 97.82 77 SER G CA 1
ATOM 1518 C CA . GLN G 3 78 ? 62.921 -3.370 237.047 1.00 96.32 78 GLN G CA 1
ATOM 1519 C CA . SER G 3 79 ? 63.742 -4.608 240.564 1.00 91.68 79 SER G CA 1
ATOM 1520 C CA . ILE G 3 80 ? 60.888 -2.786 242.321 1.00 87.80 80 ILE G CA 1
ATOM 1521 C CA . LEU G 3 81 ? 58.344 -3.625 245.056 1.00 86.14 81 LEU G CA 1
ATOM 1522 C CA . TYR G 3 82 ? 54.905 -2.205 245.824 1.00 89.36 82 TYR G CA 1
ATOM 1523 C CA . LEU G 3 83 ? 52.044 -2.217 248.334 1.00 87.76 83 LEU G CA 1
ATOM 1524 C CA . GLN G 3 84 ? 49.142 0.183 247.717 1.00 100.08 84 GLN G CA 1
ATOM 1525 C CA . MET G 3 85 ? 46.585 -0.373 250.460 1.00 105.37 85 MET G CA 1
ATOM 1526 C CA . SER G 3 86 ? 42.934 0.650 250.818 1.00 108.92 86 SER G CA 1
ATOM 1527 C CA . THR G 3 87 ? 43.594 2.121 254.301 1.00 114.97 87 THR G CA 1
ATOM 1528 C CA . LEU G 3 88 ? 41.754 4.399 256.712 1.00 116.48 88 LEU G CA 1
ATOM 1529 C CA . ARG G 3 89 ? 41.446 3.579 260.451 1.00 118.36 89 ARG G CA 1
ATOM 1530 C CA . ALA G 3 90 ? 44.380 5.990 260.956 1.00 113.74 90 ALA G CA 1
ATOM 1531 C CA . GLU G 3 91 ? 46.479 3.221 262.591 1.00 110.12 91 GLU G CA 1
ATOM 1532 C CA . ASP G 3 92 ? 48.466 2.735 259.404 1.00 107.63 92 ASP G CA 1
ATOM 1533 C CA . ARG G 3 93 ? 49.788 6.202 260.178 1.00 104.76 93 ARG G CA 1
ATOM 1534 C CA . ALA G 3 94 ? 53.543 5.434 260.210 1.00 102.19 94 ALA G CA 1
ATOM 1535 C CA . THR G 3 95 ? 56.964 4.997 258.641 1.00 94.61 95 THR G CA 1
ATOM 1536 C CA . TYR G 3 96 ? 57.204 2.077 256.232 1.00 85.10 96 TYR G CA 1
ATOM 1537 C CA . TYR G 3 97 ? 60.265 0.058 255.410 1.00 78.38 97 TYR G CA 1
ATOM 1538 C CA . CYS G 3 98 ? 60.948 -2.435 252.647 1.00 84.67 98 CYS G CA 1
ATOM 1539 C CA . ALA G 3 99 ? 63.580 -5.040 253.594 1.00 69.44 99 ALA G CA 1
ATOM 1540 C CA . THR G 3 100 ? 64.960 -8.257 252.178 1.00 65.14 100 THR G CA 1
ATOM 1541 C CA . VAL G 3 101 ? 64.638 -11.791 253.648 1.00 64.53 101 VAL G CA 1
ATOM 1542 C CA . TYR G 3 102 ? 67.626 -14.058 253.974 1.00 62.41 102 TYR G CA 1
ATOM 1543 C CA . GLY G 3 103 ? 69.158 -17.470 254.761 1.00 74.60 103 GLY G CA 1
ATOM 1544 C CA . ASN G 3 104 ? 67.732 -20.463 256.607 1.00 76.18 104 ASN G CA 1
ATOM 1545 C CA . TYR G 3 105 ? 65.365 -19.562 259.426 1.00 78.92 105 TYR G CA 1
ATOM 1546 C CA . PRO G 3 106 ? 65.267 -16.217 257.568 1.00 77.79 106 PRO G CA 1
ATOM 1547 C CA . TYR G 3 107 ? 65.626 -12.784 259.040 1.00 72.53 107 TYR G CA 1
ATOM 1548 C CA . PHE G 3 108 ? 65.347 -9.316 257.558 1.00 64.80 108 PHE G CA 1
ATOM 1549 C CA . ASP G 3 109 ? 68.715 -7.756 256.736 1.00 66.30 109 ASP G CA 1
ATOM 1550 C CA . VAL G 3 110 ? 68.990 -4.928 254.217 1.00 73.39 110 VAL G CA 1
ATOM 1551 C CA . TRP G 3 111 ? 66.380 -2.256 255.070 1.00 82.15 111 TRP G CA 1
ATOM 1552 C CA . GLY G 3 112 ? 65.342 0.625 252.843 1.00 86.86 112 GLY G CA 1
ATOM 1553 C CA . ALA G 3 113 ? 65.182 4.121 254.274 1.00 92.34 113 ALA G CA 1
ATOM 1554 C CA . GLY G 3 114 ? 61.456 4.430 254.995 1.00 98.30 114 GLY G CA 1
ATOM 1555 C CA . THR G 3 115 ? 58.215 6.291 254.255 1.00 98.14 115 THR G CA 1
ATOM 1556 C CA . THR G 3 116 ? 56.126 8.920 255.988 1.00 104.86 116 THR G CA 1
ATOM 1557 C CA . VAL G 3 117 ? 52.495 7.828 255.686 1.00 111.51 117 VAL G CA 1
ATOM 1558 C CA . ALA G 3 118 ? 49.938 10.227 257.161 1.00 120.26 118 ALA G CA 1
ATOM 1559 C CA . VAL G 3 119 ? 46.214 10.176 258.016 1.00 123.23 119 VAL G CA 1
ATOM 1560 C CA . SER G 3 120 ? 45.309 13.807 257.209 1.00 128.01 120 SER G CA 1
ATOM 1561 C CA . SER G 3 121 ? 41.986 15.655 257.531 1.00 131.10 121 SER G CA 1
ATOM 1562 C CA . ALA G 3 122 ? 38.027 19.083 259.171 1.00 132.31 122 ALA G CA 1
ATOM 1563 C CA . LYS G 3 123 ? 39.662 21.328 256.588 1.00 137.12 123 LYS G CA 1
ATOM 1564 C CA . THR G 3 124 ? 43.439 21.276 256.541 1.00 147.16 124 THR G CA 1
ATOM 1565 C CA . THR G 3 125 ? 45.065 24.505 257.707 1.00 156.30 125 THR G CA 1
ATOM 1566 C CA . PRO G 3 126 ? 48.449 26.322 257.755 1.00 163.26 126 PRO G CA 1
ATOM 1567 C CA . PRO G 3 127 ? 50.502 25.696 260.940 1.00 167.38 127 PRO G CA 1
ATOM 1568 C CA . SER G 3 128 ? 51.205 28.692 263.193 1.00 170.55 128 SER G CA 1
ATOM 1569 C CA . VAL G 3 129 ? 54.739 30.101 263.395 1.00 175.91 129 VAL G CA 1
ATOM 1570 C CA . TYR G 3 130 ? 55.777 31.554 266.753 1.00 182.11 130 TYR G CA 1
ATOM 1571 C CA . PRO G 3 131 ? 59.594 31.735 267.322 1.00 188.07 131 PRO G CA 1
ATOM 1572 C CA . LEU G 3 132 ? 61.063 31.654 270.884 1.00 192.78 132 LEU G CA 1
ATOM 1573 C CA . ALA G 3 133 ? 64.106 33.227 272.656 1.00 193.70 133 ALA G CA 1
ATOM 1574 C CA . PRO G 3 134 ? 65.459 34.027 276.218 1.00 192.19 134 PRO G CA 1
ATOM 1575 C CA . VAL G 3 135 ? 63.219 36.313 278.346 1.00 194.00 135 VAL G CA 1
ATOM 1576 C CA . CYS G 3 136 ? 65.390 39.105 279.833 1.00 193.98 136 CYS G CA 1
ATOM 1577 C CA . GLY G 3 137 ? 67.511 36.352 281.385 1.00 193.16 137 GLY G CA 1
ATOM 1578 C CA . GLY G 3 138 ? 70.256 36.445 278.785 1.00 192.75 138 GLY G CA 1
ATOM 1579 C CA . THR G 3 139 ? 74.018 37.025 279.205 1.00 192.07 139 THR G CA 1
ATOM 1580 C CA . THR G 3 140 ? 76.046 35.941 282.263 1.00 186.34 140 THR G CA 1
ATOM 1581 C CA . GLY G 3 141 ? 75.518 32.550 280.610 1.00 181.42 141 GLY G CA 1
ATOM 1582 C CA . SER G 3 142 ? 76.754 30.896 277.407 1.00 180.24 142 SER G CA 1
ATOM 1583 C CA . SER G 3 143 ? 74.902 27.623 277.842 1.00 179.79 143 SER G CA 1
ATOM 1584 C CA . VAL G 3 144 ? 71.279 28.089 276.731 1.00 179.69 144 VAL G CA 1
ATOM 1585 C CA . THR G 3 145 ? 68.962 26.703 274.052 1.00 178.36 145 THR G CA 1
ATOM 1586 C CA . LEU G 3 146 ? 66.381 28.370 271.786 1.00 176.41 146 LEU G CA 1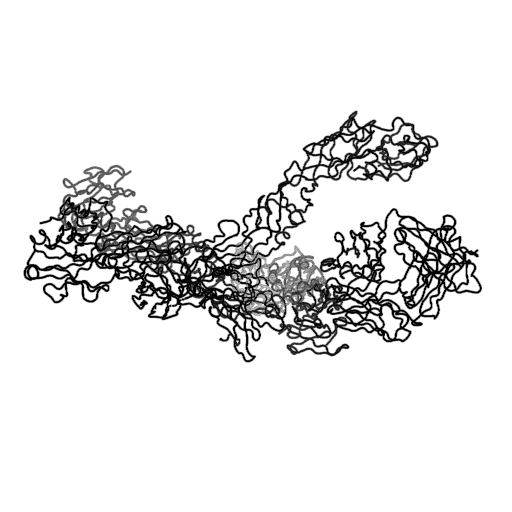
ATOM 1587 C CA . GLY G 3 147 ? 63.567 27.149 269.538 1.00 173.66 147 GLY G CA 1
ATOM 1588 C CA . CYS G 3 148 ? 61.139 27.964 266.725 1.00 172.71 148 CYS G CA 1
ATOM 1589 C CA . LEU G 3 149 ? 57.610 26.856 267.705 1.00 166.86 149 LEU G CA 1
ATOM 1590 C CA . VAL G 3 150 ? 54.738 25.840 265.339 1.00 162.87 150 VAL G CA 1
ATOM 1591 C CA . LYS G 3 151 ? 51.140 25.230 266.607 1.00 160.64 151 LYS G CA 1
ATOM 1592 C CA . GLY G 3 152 ? 48.099 25.304 264.328 1.00 159.50 152 GLY G CA 1
ATOM 1593 C CA . TYR G 3 153 ? 47.677 22.659 261.615 1.00 157.56 153 TYR G CA 1
ATOM 1594 C CA . PHE G 3 154 ? 46.108 19.378 260.445 1.00 147.45 154 PHE G CA 1
ATOM 1595 C CA . PRO G 3 155 ? 47.398 16.915 259.330 1.00 148.86 155 PRO G CA 1
ATOM 1596 C CA . GLU G 3 156 ? 51.091 16.040 258.870 1.00 148.93 156 GLU G CA 1
ATOM 1597 C CA . PRO G 3 157 ? 53.859 16.208 257.723 1.00 150.27 157 PRO G CA 1
ATOM 1598 C CA . VAL G 3 158 ? 56.134 19.042 258.911 1.00 146.32 158 VAL G CA 1
ATOM 1599 C CA . THR G 3 159 ? 59.767 18.167 258.026 1.00 143.66 159 THR G CA 1
ATOM 1600 C CA . LEU G 3 160 ? 61.877 20.653 259.978 1.00 140.65 160 LEU G CA 1
ATOM 1601 C CA . THR G 3 161 ? 65.663 21.017 260.345 1.00 147.97 161 THR G CA 1
ATOM 1602 C CA . TRP G 3 162 ? 67.417 24.279 261.190 1.00 156.06 162 TRP G CA 1
ATOM 1603 C CA . ASN G 3 163 ? 70.214 25.407 258.857 1.00 156.12 163 ASN G CA 1
ATOM 1604 C CA . SER G 3 164 ? 68.318 24.459 255.691 1.00 156.92 164 SER G CA 1
ATOM 1605 C CA . GLY G 3 165 ? 68.433 20.806 256.773 1.00 156.28 165 GLY G CA 1
ATOM 1606 C CA . SER G 3 166 ? 71.866 19.269 257.242 1.00 153.13 166 SER G CA 1
ATOM 1607 C CA . LEU G 3 167 ? 72.943 20.097 260.801 1.00 151.35 167 LEU G CA 1
ATOM 1608 C CA . SER G 3 168 ? 72.237 17.028 262.948 1.00 151.36 168 SER G CA 1
ATOM 1609 C CA . SER G 3 169 ? 73.793 17.713 266.353 1.00 150.79 169 SER G CA 1
ATOM 1610 C CA . GLY G 3 170 ? 71.809 17.776 269.587 1.00 148.98 170 GLY G CA 1
ATOM 1611 C CA . VAL G 3 171 ? 68.591 18.855 267.911 1.00 146.43 171 VAL G CA 1
ATOM 1612 C CA . HIS G 3 172 ? 65.146 18.154 269.375 1.00 146.98 172 HIS G CA 1
ATOM 1613 C CA . THR G 3 173 ? 61.652 17.662 267.890 1.00 144.90 173 THR G CA 1
ATOM 1614 C CA . PHE G 3 174 ? 58.694 16.919 270.210 1.00 143.31 174 PHE G CA 1
ATOM 1615 C CA . PRO G 3 175 ? 55.833 14.958 268.539 1.00 140.40 175 PRO G CA 1
ATOM 1616 C CA . ALA G 3 176 ? 52.253 16.213 269.010 1.00 139.90 176 ALA G CA 1
ATOM 1617 C CA . VAL G 3 177 ? 49.224 14.636 270.714 1.00 143.51 177 VAL G CA 1
ATOM 1618 C CA . LEU G 3 178 ? 45.444 15.203 270.318 1.00 151.23 178 LEU G CA 1
ATOM 1619 C CA . GLN G 3 179 ? 45.158 18.837 271.284 1.00 154.69 179 GLN G CA 1
ATOM 1620 C CA . SER G 3 180 ? 41.761 19.685 269.730 1.00 153.50 180 SER G CA 1
ATOM 1621 C CA . GLY G 3 181 ? 42.457 19.323 266.040 1.00 151.93 181 GLY G CA 1
ATOM 1622 C CA . LEU G 3 182 ? 45.916 20.811 265.676 1.00 148.63 182 LEU G CA 1
ATOM 1623 C CA . TYR G 3 183 ? 49.216 18.987 265.997 1.00 152.01 183 TYR G CA 1
ATOM 1624 C CA . THR G 3 184 ? 51.791 20.939 267.961 1.00 152.57 184 THR G CA 1
ATOM 1625 C CA . LEU G 3 185 ? 55.399 20.442 266.810 1.00 149.47 185 LEU G CA 1
ATOM 1626 C CA . SER G 3 186 ? 58.381 21.958 268.688 1.00 147.45 186 SER G CA 1
ATOM 1627 C CA . SER G 3 187 ? 62.164 21.858 268.512 1.00 149.64 187 SER G CA 1
ATOM 1628 C CA . SER G 3 188 ? 65.546 22.967 269.846 1.00 153.66 188 SER G CA 1
ATOM 1629 C CA . VAL G 3 189 ? 69.313 22.409 269.557 1.00 160.70 189 VAL G CA 1
ATOM 1630 C CA . THR G 3 190 ? 72.496 24.265 270.557 1.00 165.41 190 THR G CA 1
ATOM 1631 C CA . VAL G 3 191 ? 76.184 23.881 271.508 1.00 171.80 191 VAL G CA 1
ATOM 1632 C CA . THR G 3 192 ? 77.425 27.193 272.990 1.00 176.38 192 THR G CA 1
ATOM 1633 C CA . SER G 3 193 ? 75.729 30.610 273.272 1.00 179.23 193 SER G CA 1
ATOM 1634 C CA . SER G 3 194 ? 78.548 32.402 271.435 1.00 180.12 194 SER G CA 1
ATOM 1635 C CA . THR G 3 195 ? 76.612 33.724 268.418 1.00 180.30 195 THR G CA 1
ATOM 1636 C CA . TRP G 3 196 ? 73.118 35.165 268.805 1.00 181.79 196 TRP G CA 1
ATOM 1637 C CA . PRO G 3 197 ? 71.533 37.126 267.236 1.00 183.91 197 PRO G CA 1
ATOM 1638 C CA . SER G 3 198 ? 74.762 36.777 265.230 1.00 185.87 198 SER G CA 1
ATOM 1639 C CA . GLN G 3 199 ? 73.901 35.149 261.885 1.00 185.20 199 GLN G CA 1
ATOM 1640 C CA . SER G 3 200 ? 70.305 33.923 261.376 1.00 183.91 200 SER G CA 1
ATOM 1641 C CA . ILE G 3 201 ? 68.087 30.962 262.302 1.00 178.97 201 ILE G CA 1
ATOM 1642 C CA . THR G 3 202 ? 66.619 28.632 259.680 1.00 174.22 202 THR G CA 1
ATOM 1643 C CA . CYS G 3 203 ? 63.207 27.291 260.722 1.00 173.29 203 CYS G CA 1
ATOM 1644 C CA . ASN G 3 204 ? 62.480 24.848 257.854 1.00 169.62 204 ASN G CA 1
ATOM 1645 C CA . VAL G 3 205 ? 58.664 24.795 257.932 1.00 170.05 205 VAL G CA 1
ATOM 1646 C CA . ALA G 3 206 ? 56.957 22.754 255.187 1.00 169.63 206 ALA G CA 1
ATOM 1647 C CA . HIS G 3 207 ? 53.289 21.696 255.466 1.00 171.21 207 HIS G CA 1
ATOM 1648 C CA . PRO G 3 208 ? 52.237 20.188 252.088 1.00 172.17 208 PRO G CA 1
ATOM 1649 C CA . ALA G 3 209 ? 48.645 19.766 253.339 1.00 171.98 209 ALA G CA 1
ATOM 1650 C CA . SER G 3 210 ? 48.052 23.546 253.109 1.00 174.96 210 SER G CA 1
ATOM 1651 C CA . SER G 3 211 ? 51.465 24.957 252.129 1.00 179.88 211 SER G CA 1
ATOM 1652 C CA . THR G 3 212 ? 53.473 27.229 254.456 1.00 183.28 212 THR G CA 1
ATOM 1653 C CA . LYS G 3 213 ? 57.192 28.044 253.934 1.00 184.41 213 LYS G CA 1
ATOM 1654 C CA . VAL G 3 214 ? 58.750 30.743 256.162 1.00 185.67 214 VAL G CA 1
ATOM 1655 C CA . ASP G 3 215 ? 62.261 30.152 257.535 1.00 186.89 215 ASP G CA 1
ATOM 1656 C CA . LYS G 3 216 ? 61.654 32.229 260.665 1.00 188.16 216 LYS G CA 1
ATOM 1657 C CA . LYS G 3 217 ? 64.492 33.265 262.984 1.00 188.18 217 LYS G CA 1
ATOM 1658 C CA . ILE G 3 218 ? 64.202 34.450 266.572 1.00 188.93 218 ILE G CA 1
ATOM 1659 C CA . GLU G 3 219 ? 64.630 38.201 267.147 1.00 185.90 219 GLU G CA 1
ATOM 1660 C CA . PRO G 3 220 ? 66.928 39.445 269.976 1.00 181.19 220 PRO G CA 1
ATOM 1661 C CA . ARG G 3 221 ? 65.519 42.633 271.524 1.00 176.42 221 ARG G CA 1
ATOM 1662 C CA . GLN H 4 1 ? 49.941 -15.382 267.732 1.00 108.47 1 GLN H CA 1
ATOM 1663 C CA . ILE H 4 2 ? 53.041 -14.887 269.942 1.00 99.95 2 ILE H CA 1
ATOM 1664 C CA . VAL H 4 3 ? 53.753 -11.730 271.959 1.00 99.79 3 VAL H CA 1
ATOM 1665 C CA . LEU H 4 4 ? 57.386 -10.787 272.641 1.00 98.13 4 LEU H CA 1
ATOM 1666 C CA . TH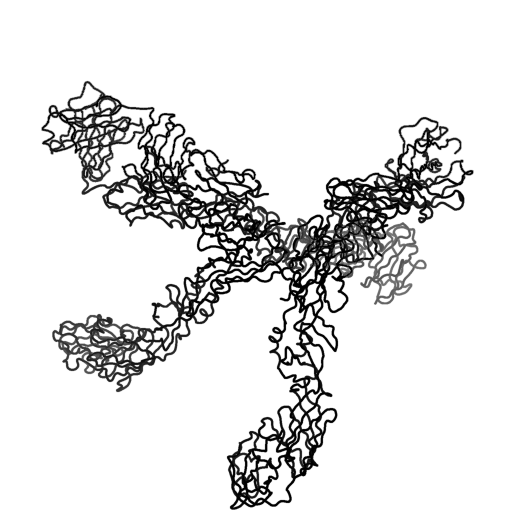R H 4 5 ? 58.119 -8.486 275.557 1.00 93.25 5 THR H CA 1
ATOM 1667 C CA . GLN H 4 6 ? 61.546 -7.313 276.673 1.00 90.75 6 GLN H CA 1
ATOM 1668 C CA . SER H 4 7 ? 63.005 -5.753 279.790 1.00 88.98 7 SER H CA 1
ATOM 1669 C CA . PRO H 4 8 ? 64.344 -3.506 280.971 1.00 87.89 8 PRO H CA 1
ATOM 1670 C CA . ALA H 4 9 ? 62.803 -0.833 278.782 1.00 91.83 9 ALA H CA 1
ATOM 1671 C CA . ILE H 4 10 ? 65.643 1.674 279.209 1.00 94.92 10 ILE H CA 1
ATOM 1672 C CA . MET H 4 11 ? 68.999 1.002 280.861 1.00 98.99 11 MET H CA 1
ATOM 1673 C CA . SER H 4 12 ? 72.166 3.098 280.888 1.00 92.07 12 SER H CA 1
ATOM 1674 C CA . ALA H 4 13 ? 75.359 1.044 280.597 1.00 87.09 13 ALA H CA 1
ATOM 1675 C CA . SER H 4 14 ? 78.603 2.854 281.369 1.00 86.46 14 SER H CA 1
ATOM 1676 C CA . PRO H 4 15 ? 81.835 2.437 279.360 1.00 82.48 15 PRO H CA 1
ATOM 1677 C CA . GLY H 4 16 ? 82.872 -1.036 280.365 1.00 81.65 16 GLY H CA 1
ATOM 1678 C CA . GLU H 4 17 ? 79.753 -2.063 282.242 1.00 80.08 17 GLU H CA 1
ATOM 1679 C CA . LYS H 4 18 ? 79.002 -5.299 280.407 1.00 77.81 18 LYS H CA 1
ATOM 1680 C CA . VAL H 4 19 ? 75.187 -5.344 279.999 1.00 75.59 19 VAL H CA 1
ATOM 1681 C CA . THR H 4 20 ? 72.285 -7.491 278.722 1.00 74.31 20 THR H CA 1
ATOM 1682 C CA . MET H 4 21 ? 68.568 -7.744 277.760 1.00 89.61 21 MET H CA 1
ATOM 1683 C CA . THR H 4 22 ? 65.768 -10.276 277.634 1.00 102.28 22 THR H CA 1
ATOM 1684 C CA . CYS H 4 23 ? 63.015 -11.526 275.374 1.00 105.57 23 CYS H CA 1
ATOM 1685 C CA . SER H 4 24 ? 60.160 -13.326 277.098 1.00 101.50 24 SER H CA 1
ATOM 1686 C CA . ALA H 4 25 ? 58.723 -15.753 274.564 1.00 97.81 25 ALA H CA 1
ATOM 1687 C CA . SER H 4 26 ? 55.073 -16.415 275.414 1.00 90.38 26 SER H CA 1
ATOM 1688 C CA . SER H 4 27 ? 55.084 -19.876 273.778 1.00 92.19 27 SER H CA 1
ATOM 1689 C CA . SER H 4 28 ? 58.018 -22.050 272.773 1.00 101.03 28 SER H CA 1
ATOM 1690 C CA . VAL H 4 29 ? 59.773 -20.331 269.852 1.00 93.63 29 VAL H CA 1
ATOM 1691 C CA . SER H 4 30 ? 62.572 -22.221 268.137 1.00 82.97 30 SER H CA 1
ATOM 1692 C CA . TYR H 4 31 ? 65.106 -19.551 267.155 1.00 82.92 31 TYR H CA 1
ATOM 1693 C CA . MET H 4 32 ? 65.404 -15.787 267.683 1.00 76.19 32 MET H CA 1
ATOM 1694 C CA . HIS H 4 33 ? 66.935 -12.826 265.748 1.00 69.38 33 HIS H CA 1
ATOM 1695 C CA . TRP H 4 34 ? 67.947 -9.460 267.202 1.00 72.53 34 TRP H CA 1
ATOM 1696 C CA . TYR H 4 35 ? 67.839 -6.090 265.402 1.00 60.88 35 TYR H CA 1
ATOM 1697 C CA . GL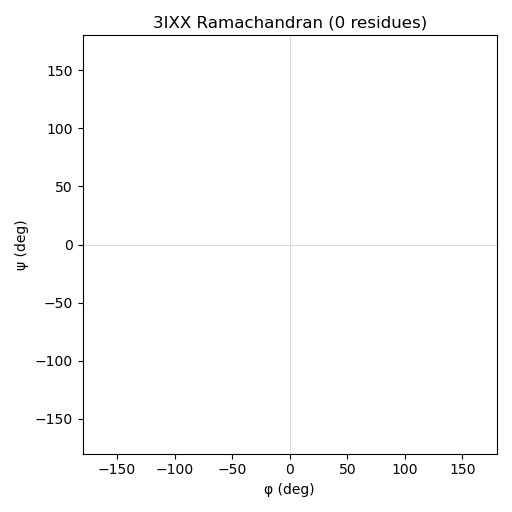N H 4 36 ? 69.356 -2.753 266.355 1.00 71.25 36 GLN H CA 1
ATOM 1698 C CA . GLN H 4 37 ? 68.072 0.683 265.421 1.00 74.08 37 GLN H CA 1
ATOM 1699 C CA . LYS H 4 38 ? 69.868 3.848 266.307 1.00 78.61 38 LYS H CA 1
ATOM 1700 C CA . SER H 4 39 ? 68.224 7.252 266.235 1.00 85.31 39 SER H CA 1
ATOM 1701 C CA . GLY H 4 40 ? 67.846 8.214 262.609 1.00 89.85 40 GLY H CA 1
ATOM 1702 C CA . THR H 4 41 ? 69.001 5.202 260.596 1.00 90.06 41 THR H CA 1
ATOM 1703 C CA . SER H 4 42 ? 66.766 2.197 260.039 1.00 88.35 42 SER H CA 1
ATOM 1704 C CA . PRO H 4 43 ? 66.869 -1.238 261.720 1.00 87.06 43 PRO H CA 1
ATOM 1705 C CA . LYS H 4 44 ? 69.782 -3.570 261.254 1.00 87.10 44 LYS H CA 1
ATOM 1706 C CA . ILE H 4 45 ? 70.190 -7.319 261.614 1.00 83.91 45 ILE H CA 1
ATOM 1707 C CA . TRP H 4 46 ? 72.543 -7.930 264.528 1.00 86.32 46 TRP H CA 1
ATOM 1708 C CA . ILE H 4 47 ? 71.892 -11.372 265.750 1.00 76.40 47 ILE H CA 1
ATOM 1709 C CA . TYR H 4 48 ? 70.196 -14.193 263.903 1.00 71.77 48 TYR H CA 1
ATOM 1710 C CA . GLU H 4 49 ? 69.439 -17.815 264.792 1.00 69.43 49 GLU H CA 1
ATOM 1711 C CA . SER H 4 50 ? 69.768 -16.760 268.497 1.00 79.41 50 SER H CA 1
ATOM 1712 C CA . SER H 4 51 ? 73.574 -16.614 268.545 1.00 81.08 51 SER H CA 1
ATOM 1713 C CA . LYS H 4 52 ? 75.858 -15.697 265.662 1.00 83.15 52 LYS H CA 1
ATOM 1714 C CA . LEU H 4 53 ? 76.204 -12.141 264.376 1.00 77.87 53 LEU H CA 1
ATOM 1715 C CA . ALA H 4 54 ? 77.194 -10.698 260.994 1.00 88.53 54 ALA H CA 1
ATOM 1716 C CA . SER H 4 55 ? 77.897 -7.427 259.071 1.00 92.47 55 SER H CA 1
ATOM 1717 C CA . GLY H 4 56 ? 80.550 -5.740 261.193 1.00 89.61 56 GLY H CA 1
ATOM 1718 C CA . VAL H 4 57 ? 78.840 -6.677 264.391 1.00 84.85 57 VAL H CA 1
ATOM 1719 C CA . PRO H 4 58 ? 81.361 -6.580 267.310 1.00 77.99 58 PRO H CA 1
ATOM 1720 C CA . VAL H 4 59 ? 82.306 -9.951 268.677 1.00 75.89 59 VAL H CA 1
ATOM 1721 C CA . ARG H 4 60 ? 81.759 -8.290 272.051 1.00 77.79 60 ARG H CA 1
ATOM 1722 C CA . PHE H 4 61 ? 78.085 -8.907 271.380 1.00 80.82 61 PHE H CA 1
ATOM 1723 C CA . SER H 4 62 ? 77.030 -12.300 272.720 1.00 95.38 62 SER H CA 1
ATOM 1724 C CA . GLY H 4 63 ? 73.521 -13.668 272.586 1.00 91.63 63 GLY H CA 1
ATOM 1725 C CA . SER H 4 64 ? 72.006 -16.953 273.747 1.00 91.59 64 SER H CA 1
ATOM 1726 C CA . GLY H 4 65 ? 68.836 -18.704 274.909 1.00 95.15 65 GLY H CA 1
ATOM 1727 C CA . SER H 4 66 ? 66.134 -21.238 273.943 1.00 92.17 66 SER H CA 1
ATOM 1728 C CA . GLY H 4 67 ? 62.425 -21.932 273.704 1.00 93.31 67 GLY H CA 1
ATOM 1729 C CA . THR H 4 68 ? 60.937 -19.473 276.182 1.00 96.77 68 THR H CA 1
ATOM 1730 C CA . SER H 4 69 ? 63.680 -16.996 276.997 1.00 95.34 69 SER H CA 1
ATOM 1731 C CA . TYR H 4 70 ? 66.785 -15.753 275.157 1.00 96.94 70 TYR H CA 1
ATOM 1732 C CA . SER H 4 71 ? 69.212 -12.881 275.574 1.00 94.78 71 SER H CA 1
ATOM 1733 C CA . LEU H 4 72 ? 71.744 -10.571 274.034 1.00 87.61 72 LEU H CA 1
ATOM 1734 C CA . THR H 4 73 ? 74.502 -9.208 276.217 1.00 76.87 73 THR H CA 1
ATOM 1735 C CA . ILE H 4 74 ? 77.404 -6.851 275.584 1.00 73.54 74 ILE H CA 1
ATOM 1736 C CA . SER H 4 75 ? 80.892 -8.040 276.618 1.00 74.25 75 SER H CA 1
ATOM 1737 C CA . SER H 4 76 ? 82.015 -4.587 277.845 1.00 73.34 76 SER H CA 1
ATOM 1738 C CA . MET H 4 77 ? 80.027 -1.780 276.250 1.00 75.87 77 MET H CA 1
ATOM 1739 C CA . GLU H 4 78 ? 81.505 1.049 274.139 1.00 80.72 78 GLU H CA 1
ATOM 1740 C CA . ALA H 4 79 ? 79.613 4.199 273.136 1.00 81.32 79 ALA H CA 1
ATOM 1741 C CA . GLU H 4 80 ? 79.018 2.997 269.581 1.00 82.28 80 GLU H CA 1
ATOM 1742 C CA . ASP H 4 81 ? 76.277 0.757 270.992 1.00 78.36 81 ASP H CA 1
ATOM 1743 C CA . VAL H 4 82 ? 73.704 3.196 272.305 1.00 75.53 82 VAL H CA 1
ATOM 1744 C CA . ALA H 4 83 ? 70.556 2.297 270.423 1.00 79.89 83 ALA H CA 1
ATOM 1745 C CA . THR H 4 84 ? 67.474 0.168 270.760 1.00 77.45 84 THR H CA 1
ATOM 1746 C CA . TYR H 4 85 ? 67.246 -3.576 270.338 1.00 85.94 85 TYR H CA 1
ATOM 1747 C CA . TYR H 4 86 ? 64.367 -5.686 269.070 1.00 90.52 86 TYR H CA 1
ATOM 1748 C CA . CYS H 4 87 ? 63.998 -9.480 269.217 1.00 99.62 87 CYS H CA 1
ATOM 1749 C CA . GLN H 4 88 ? 62.017 -11.509 266.715 1.00 103.81 88 GLN H CA 1
ATOM 1750 C CA . GLN H 4 89 ? 60.624 -15.058 266.479 1.00 112.99 89 GLN H CA 1
ATOM 1751 C CA . TRP H 4 90 ? 59.893 -18.047 264.264 1.00 122.77 90 TRP H CA 1
ATOM 1752 C CA . SER H 4 91 ? 57.813 -21.227 263.994 1.00 123.50 91 SER H CA 1
ATOM 1753 C CA . SER H 4 92 ? 55.051 -18.812 264.961 1.00 122.27 92 SER H CA 1
ATOM 1754 C CA . HIS H 4 93 ? 52.304 -18.026 262.434 1.00 123.26 93 HIS H CA 1
ATOM 1755 C CA . PRO H 4 94 ? 51.981 -14.228 261.990 1.00 118.22 94 PRO H CA 1
ATOM 1756 C CA . LEU H 4 97 ? 55.673 -13.423 262.692 1.00 106.68 95 LEU H CA 1
ATOM 1757 C CA . THR H 4 98 ? 56.384 -10.803 265.422 1.00 100.62 96 THR H CA 1
ATOM 1758 C CA . PHE H 4 99 ? 58.817 -8.353 267.014 1.00 96.15 97 PHE H CA 1
ATOM 1759 C CA . GLY H 4 100 ? 60.197 -7.215 270.343 1.00 101.68 98 GLY H CA 1
ATOM 1760 C CA . ALA H 4 101 ? 59.044 -4.113 272.221 1.00 107.72 99 ALA H CA 1
ATOM 1761 C CA . GLY H 4 102 ? 62.334 -2.236 272.305 1.00 113.03 100 GLY H CA 1
ATOM 1762 C CA . THR H 4 103 ? 65.186 -2.098 274.832 1.00 112.14 101 THR H CA 1
ATOM 1763 C CA . LYS H 4 104 ? 66.708 1.417 274.748 1.00 104.47 102 LYS H CA 1
ATOM 1764 C CA . LEU H 4 105 ? 70.359 1.340 275.787 1.00 102.53 103 LEU H CA 1
ATOM 1765 C CA . GLU H 4 106 ? 71.929 4.739 276.529 1.00 99.20 104 GLU H CA 1
ATOM 1766 C CA . LEU H 4 107 ? 75.456 5.738 277.633 1.00 96.31 105 LEU H CA 1
ATOM 1767 C CA . LYS H 4 108 ? 75.861 6.775 281.275 1.00 98.45 106 LYS H CA 1
ATOM 1768 C CA . ARG H 4 109 ? 79.021 8.695 280.464 1.00 96.12 107 ARG H CA 1
ATOM 1769 C CA . ALA H 4 110 ? 73.493 6.223 284.038 1.00 97.84 108 ALA H CA 1
ATOM 1770 C CA . ASP H 4 111 ? 71.660 9.368 285.135 1.00 98.75 109 ASP H CA 1
ATOM 1771 C CA . ALA H 4 112 ? 71.462 12.810 283.585 1.00 101.08 110 ALA H CA 1
ATOM 1772 C CA . ALA H 4 113 ? 70.257 16.234 284.608 1.00 103.93 111 ALA H CA 1
ATOM 1773 C CA . PRO H 4 114 ? 67.189 17.839 282.950 1.00 109.19 112 PRO H CA 1
ATOM 1774 C CA . THR H 4 115 ? 68.802 20.851 281.253 1.00 115.23 113 THR H CA 1
ATOM 1775 C CA . VAL H 4 116 ? 65.472 22.695 281.848 1.00 119.30 114 VAL H CA 1
ATOM 1776 C CA . SER H 4 117 ? 64.559 25.795 279.831 1.00 127.92 115 SER H CA 1
ATOM 1777 C CA . ILE H 4 118 ? 61.581 28.152 279.292 1.00 138.06 116 ILE H CA 1
ATOM 1778 C CA . PHE H 4 119 ? 60.699 30.599 276.481 1.00 149.36 117 PHE H CA 1
ATOM 1779 C CA . PRO H 4 120 ? 58.989 33.928 275.459 1.00 155.37 118 PRO H CA 1
ATOM 1780 C CA . PRO H 4 121 ? 55.352 34.217 274.243 1.00 161.43 119 PRO H CA 1
ATOM 1781 C CA . SER H 4 122 ? 54.587 35.374 270.687 1.00 163.96 120 SER H CA 1
ATOM 1782 C CA . SER H 4 123 ? 53.691 38.611 268.880 1.00 160.08 121 SER H CA 1
ATOM 1783 C CA . GLU H 4 124 ? 51.356 36.563 266.701 1.00 155.62 122 GLU H CA 1
ATOM 1784 C CA . GLN H 4 125 ? 49.858 35.212 269.948 1.00 152.71 123 GLN H CA 1
ATOM 1785 C CA . LEU H 4 126 ? 49.489 38.625 271.567 1.00 153.91 124 LEU H CA 1
ATOM 1786 C CA . THR H 4 127 ? 48.077 40.505 268.576 1.00 154.77 125 THR H CA 1
ATOM 1787 C CA . SER H 4 128 ? 45.319 37.878 268.291 1.00 155.28 126 SER H CA 1
ATOM 1788 C CA . GLY H 4 129 ? 44.767 36.957 271.936 1.00 153.05 127 GLY H CA 1
ATOM 1789 C CA . GLY H 4 130 ? 46.925 34.085 273.150 1.00 150.05 128 GLY H CA 1
ATOM 1790 C CA . ALA H 4 131 ? 49.035 32.558 275.925 1.00 147.56 129 ALA H CA 1
ATOM 1791 C CA . SER H 4 132 ? 51.349 29.535 275.958 1.00 145.38 130 SER H CA 1
ATOM 1792 C CA . VAL H 4 133 ? 54.701 29.206 277.735 1.00 147.76 131 VAL H CA 1
ATOM 1793 C CA . VAL H 4 134 ? 57.449 27.081 276.152 1.00 146.81 132 VAL H CA 1
ATOM 1794 C CA . CYS H 4 135 ? 59.594 25.121 278.618 1.00 144.69 133 CYS H CA 1
ATOM 1795 C CA . PHE H 4 136 ? 62.076 22.594 277.169 1.00 134.63 134 PHE H CA 1
ATOM 1796 C CA . LEU H 4 137 ? 63.207 19.880 279.628 1.00 126.70 135 LEU H CA 1
ATOM 1797 C CA . ASN H 4 138 ? 65.524 17.746 277.485 1.00 120.77 136 ASN H CA 1
ATOM 1798 C CA . ASN H 4 139 ? 68.327 15.202 277.886 1.00 115.26 137 ASN H CA 1
ATOM 1799 C CA . PHE H 4 140 ? 67.457 13.405 281.120 1.00 112.82 138 PHE H CA 1
ATOM 1800 C CA . TYR H 4 141 ? 67.469 9.877 282.543 1.00 113.75 139 TYR H CA 1
ATOM 1801 C CA . PRO H 4 142 ? 65.204 8.440 284.063 1.00 118.03 140 PRO H CA 1
ATOM 1802 C CA . LYS H 4 143 ? 62.397 8.729 281.517 1.00 119.02 141 LYS H CA 1
ATOM 1803 C CA . ASP H 4 144 ? 60.141 9.657 284.412 1.00 123.62 142 ASP H CA 1
ATOM 1804 C CA . ILE H 4 145 ? 59.815 13.150 285.843 1.00 119.58 143 ILE H CA 1
ATOM 1805 C CA . ASN H 4 146 ? 56.990 15.344 287.199 1.00 122.04 144 ASN H CA 1
ATOM 1806 C CA . VAL H 4 147 ? 57.180 18.826 285.632 1.00 123.39 145 VAL H CA 1
ATOM 1807 C CA . LYS H 4 148 ? 54.339 21.249 286.524 1.00 126.40 146 LYS H CA 1
ATOM 1808 C CA . TRP H 4 149 ? 53.278 24.933 286.581 1.00 126.55 147 TRP H CA 1
ATOM 1809 C CA . LYS H 4 150 ? 52.195 27.150 289.466 1.00 128.33 148 LYS H CA 1
ATOM 1810 C CA . ILE H 4 151 ? 51.722 30.736 288.236 1.00 131.70 149 ILE H CA 1
ATOM 1811 C CA . ASP H 4 152 ? 51.785 32.859 291.396 1.00 139.15 150 ASP H CA 1
ATOM 1812 C CA . GLY H 4 153 ? 51.358 29.589 293.295 1.00 142.67 151 GLY H CA 1
ATOM 1813 C CA . SER H 4 154 ? 49.071 26.561 293.702 1.00 144.14 152 SER H CA 1
ATOM 1814 C CA . GLU H 4 155 ? 48.876 23.945 290.932 1.00 145.26 153 GLU H CA 1
ATOM 1815 C CA . ARG H 4 156 ? 45.951 24.094 288.517 1.00 145.53 154 ARG H CA 1
ATOM 1816 C CA . GLN H 4 157 ? 44.000 21.088 287.255 1.00 146.40 155 GLN H CA 1
ATOM 1817 C CA . ASN H 4 158 ? 42.863 21.444 283.604 1.00 147.07 156 ASN H CA 1
ATOM 1818 C CA . GLY H 4 159 ? 45.380 22.478 280.935 1.00 147.27 157 GLY H CA 1
ATOM 1819 C CA . VAL H 4 160 ? 48.429 20.203 280.884 1.00 146.22 158 VAL H CA 1
ATOM 1820 C CA . LEU H 4 161 ? 50.283 19.431 277.607 1.00 143.84 159 LEU H CA 1
ATOM 1821 C CA . ASN H 4 162 ? 52.834 16.607 277.715 1.00 136.15 160 ASN H CA 1
ATOM 1822 C CA . SER H 4 163 ? 55.111 15.762 274.803 1.00 126.86 161 SER H CA 1
ATOM 1823 C CA . TRP H 4 164 ? 57.057 12.743 276.054 1.00 123.53 162 TRP H CA 1
ATOM 1824 C CA . THR H 4 165 ? 59.713 12.079 273.340 1.00 114.98 163 THR H CA 1
ATOM 1825 C CA . ASP H 4 166 ? 61.801 8.966 272.647 1.00 115.94 164 ASP H CA 1
ATOM 1826 C CA . GLN H 4 167 ? 65.342 7.846 273.662 1.00 111.10 165 GLN H CA 1
ATOM 1827 C CA . ASP H 4 168 ? 68.089 9.444 271.578 1.00 106.27 166 ASP H CA 1
ATOM 1828 C CA . SER H 4 169 ? 70.467 7.037 269.845 1.00 103.86 167 SER H CA 1
ATOM 1829 C CA . LYS H 4 170 ? 73.514 9.266 270.308 1.00 106.33 168 LYS H CA 1
ATOM 1830 C CA . ASP H 4 171 ? 73.708 9.476 274.109 1.00 102.30 169 ASP H CA 1
ATOM 1831 C CA . SER H 4 172 ? 70.395 7.783 274.941 1.00 102.32 170 SER H CA 1
ATOM 1832 C CA . THR H 4 173 ? 68.570 10.593 276.772 1.00 101.01 171 THR H CA 1
ATOM 1833 C CA . TYR H 4 174 ? 65.006 11.854 276.938 1.00 100.43 172 TYR H CA 1
ATOM 1834 C CA . SER H 4 175 ? 64.219 15.340 275.672 1.00 106.34 173 SER H CA 1
ATOM 1835 C CA . MET H 4 176 ? 60.815 16.428 277.045 1.00 108.50 174 MET H CA 1
ATOM 1836 C CA . SER H 4 177 ? 58.249 19.212 276.492 1.00 118.83 175 SER H CA 1
ATOM 1837 C CA . SER H 4 178 ? 54.995 20.436 278.106 1.00 126.58 176 SER H CA 1
ATOM 1838 C CA . THR H 4 179 ? 52.777 23.525 277.786 1.00 136.56 177 THR H CA 1
ATOM 1839 C CA . LEU H 4 180 ? 49.708 25.555 278.870 1.00 142.79 178 LEU H CA 1
ATOM 1840 C CA . THR H 4 181 ? 47.205 27.987 277.331 1.00 144.20 179 THR H CA 1
ATOM 1841 C CA . LEU H 4 182 ? 44.064 29.856 278.338 1.00 146.71 180 LEU H CA 1
ATOM 1842 C CA . THR H 4 183 ? 42.038 33.105 278.220 1.00 147.59 181 THR H CA 1
ATOM 1843 C CA . LYS H 4 184 ? 43.603 36.579 278.441 1.00 148.02 182 LYS H CA 1
ATOM 1844 C CA . ASP H 4 185 ? 41.815 37.183 281.739 1.00 149.42 183 ASP H CA 1
ATOM 1845 C CA . GLU H 4 186 ? 43.944 34.606 283.582 1.00 149.95 184 GLU H CA 1
ATOM 1846 C CA . TYR H 4 187 ? 47.248 35.439 281.820 1.00 158.12 185 TYR H CA 1
ATOM 1847 C CA . GLU H 4 188 ? 48.043 39.109 281.305 1.00 165.52 186 GLU H CA 1
ATOM 1848 C CA . ARG H 4 189 ? 46.306 39.769 284.615 1.00 167.89 187 ARG H CA 1
ATOM 1849 C CA . HIS H 4 190 ? 48.565 37.962 287.104 1.00 170.09 188 HIS H CA 1
ATOM 1850 C CA . ASN H 4 191 ? 52.158 38.407 288.251 1.00 166.32 189 ASN H CA 1
ATOM 1851 C CA . SER H 4 192 ? 54.404 35.301 287.949 1.00 163.50 190 SER H CA 1
ATOM 1852 C CA . TYR H 4 193 ? 54.486 31.969 286.062 1.00 162.77 191 TYR H CA 1
ATOM 1853 C CA . THR H 4 194 ? 55.980 28.582 286.951 1.00 162.46 192 THR H CA 1
ATOM 1854 C CA . CYS H 4 195 ? 57.940 25.703 285.277 1.00 158.62 193 CYS H CA 1
ATOM 1855 C CA . GLU H 4 196 ? 59.378 23.280 287.904 1.00 150.39 194 GLU H CA 1
ATOM 1856 C CA . ALA H 4 197 ? 60.402 19.583 287.936 1.00 136.24 195 ALA H CA 1
ATOM 1857 C CA . THR H 4 198 ? 60.024 16.846 290.580 1.00 127.65 196 THR H CA 1
ATOM 1858 C CA . HIS H 4 199 ? 62.741 14.509 289.220 1.00 124.87 197 HIS H CA 1
ATOM 1859 C CA . LYS H 4 200 ? 65.102 12.177 291.128 1.00 121.89 198 LYS H CA 1
ATOM 1860 C CA . THR H 4 201 ? 68.481 13.784 290.598 1.00 120.71 199 THR H CA 1
ATOM 1861 C CA . SER H 4 202 ? 67.676 16.430 293.234 1.00 128.20 200 SER H CA 1
ATOM 1862 C CA . THR H 4 203 ? 66.019 16.669 296.664 1.00 131.82 201 THR H CA 1
ATOM 1863 C CA . SER H 4 204 ? 63.526 19.514 296.548 1.00 132.01 202 SER H CA 1
ATOM 1864 C CA . PRO H 4 205 ? 61.721 20.508 293.263 1.00 129.79 203 PRO H CA 1
ATOM 1865 C CA . ILE H 4 206 ? 63.817 22.168 290.563 1.00 132.45 204 ILE H CA 1
ATOM 1866 C CA . VAL H 4 207 ? 61.802 25.186 289.356 1.00 136.62 205 VAL H CA 1
ATOM 1867 C CA . LYS H 4 208 ? 62.571 27.703 286.640 1.00 141.87 206 LYS H CA 1
ATOM 1868 C CA . SER H 4 209 ? 60.113 30.343 285.480 1.00 150.42 207 SER H CA 1
ATOM 1869 C CA . PHE H 4 210 ? 59.263 33.994 284.897 1.00 159.49 208 PHE H CA 1
ATOM 1870 C CA . ASN H 4 211 ? 56.456 36.428 285.748 1.00 159.02 209 ASN H CA 1
ATOM 1871 C CA . ARG H 4 212 ? 54.214 38.581 283.560 1.00 157.01 210 ARG H CA 1
ATOM 1872 C CA . ASN H 4 213 ? 55.762 41.829 284.819 1.00 157.18 211 ASN H CA 1
ATOM 1873 C CA . GLU H 4 214 ? 59.044 41.962 282.865 1.00 156.65 212 GLU H CA 1
ATOM 1874 C CA . CYS H 4 215 ? 58.188 40.637 279.383 1.00 152.07 213 CYS H CA 1
ATOM 1875 C CA . GLU I 3 1 ? 1.089 -56.573 253.478 1.00 96.32 1 GLU I CA 1
ATOM 1876 C CA . VAL I 3 2 ? 2.771 -59.697 252.033 1.00 89.27 2 VAL I CA 1
ATOM 1877 C CA . LYS I 3 3 ? 1.129 -62.898 250.926 1.00 87.75 3 LYS I CA 1
ATOM 1878 C CA . LEU I 3 4 ? 1.516 -66.339 249.470 1.00 89.67 4 LEU I CA 1
ATOM 1879 C CA . VAL I 3 5 ? -1.912 -67.706 248.658 1.00 93.40 5 VAL I CA 1
ATOM 1880 C CA . GLU I 3 6 ? -1.836 -71.200 247.241 1.00 102.46 6 GLU I CA 1
ATOM 1881 C CA . SER I 3 7 ? -4.885 -73.008 245.852 1.00 109.62 7 SER I CA 1
ATOM 1882 C CA . GLY I 3 8 ? -3.316 -75.034 243.072 1.00 112.49 8 GLY I CA 1
ATOM 1883 C CA . GLY I 3 9 ? -4.060 -77.972 245.340 1.00 114.41 9 GLY I CA 1
ATOM 1884 C CA . GLY I 3 10 ? -6.835 -80.533 245.545 1.00 117.88 10 GLY I CA 1
ATOM 1885 C CA . LEU I 3 11 ? -7.676 -84.249 246.002 1.00 121.08 11 LEU I CA 1
ATOM 1886 C CA . VAL I 3 12 ? -6.576 -86.855 243.467 1.00 118.57 12 VAL I CA 1
ATOM 1887 C CA . LEU I 3 13 ? -6.216 -90.541 242.693 1.00 117.47 13 LEU I CA 1
ATOM 1888 C CA . PRO I 3 14 ? -2.936 -92.453 243.388 1.00 111.95 14 PRO I CA 1
ATOM 1889 C CA . GLY I 3 15 ? -0.061 -91.639 241.073 1.00 116.03 15 GLY I CA 1
ATOM 1890 C CA . GLY I 3 16 ? -1.755 -88.738 239.315 1.00 117.33 16 GLY I CA 1
ATOM 1891 C CA . SER I 3 17 ? -0.234 -85.306 239.183 1.00 115.40 17 SER I CA 1
ATOM 1892 C CA . LEU I 3 18 ? -1.317 -81.835 240.132 1.00 108.84 18 LEU I CA 1
ATOM 1893 C CA . ARG I 3 19 ? 0.412 -78.499 239.631 1.00 104.34 19 ARG I CA 1
ATOM 1894 C CA . LEU I 3 20 ? 0.451 -76.738 242.987 1.00 88.13 20 LEU I CA 1
ATOM 1895 C CA . SER I 3 21 ? 0.701 -72.929 242.676 1.00 83.66 21 SER I CA 1
ATOM 1896 C CA . CYS I 3 22 ? 1.316 -69.909 244.891 1.00 90.08 22 CYS I CA 1
ATOM 1897 C CA . ALA I 3 23 ? 0.369 -66.371 243.896 1.00 96.32 23 ALA I CA 1
ATOM 1898 C CA . THR I 3 24 ? 2.011 -63.482 245.758 1.00 99.31 24 THR I CA 1
ATOM 1899 C CA . SER I 3 25 ? 1.346 -59.877 246.621 1.00 99.91 25 SER I CA 1
ATOM 1900 C CA . GLY I 3 26 ? 3.512 -57.505 248.607 1.00 96.50 26 GLY I CA 1
ATOM 1901 C CA . PHE I 3 27 ? 7.103 -57.940 247.454 1.00 94.29 27 PHE I CA 1
ATOM 1902 C CA . THR I 3 28 ? 9.265 -57.989 244.325 1.00 89.39 28 THR I CA 1
ATOM 1903 C CA . PHE I 3 29 ? 9.078 -61.718 243.477 1.00 88.87 29 PHE I CA 1
ATOM 1904 C CA . THR I 3 30 ? 11.908 -61.193 240.950 1.00 87.86 30 THR I CA 1
ATOM 1905 C CA . ASP I 3 31 ? 14.492 -61.443 243.694 1.00 76.18 31 ASP I CA 1
ATOM 1906 C CA . TYR I 3 32 ? 14.057 -63.577 246.794 1.00 72.48 32 TYR I CA 1
ATOM 1907 C CA . TYR I 3 33 ? 14.481 -67.300 246.417 1.00 74.50 33 TYR I CA 1
ATOM 1908 C CA . MET I 3 34 ? 11.416 -69.407 247.214 1.00 70.46 34 MET I CA 1
ATOM 1909 C CA . THR I 3 35 ? 10.656 -72.759 248.753 1.00 75.41 35 THR I CA 1
ATOM 1910 C CA . TRP I 3 36 ? 8.070 -75.475 248.971 1.00 80.42 36 TRP I CA 1
ATOM 1911 C CA . VAL I 3 37 ? 7.461 -77.506 252.142 1.00 80.64 37 VAL I CA 1
ATOM 1912 C CA . ARG I 3 38 ? 4.915 -80.212 253.054 1.00 86.22 38 ARG I CA 1
ATOM 1913 C CA . GLN I 3 39 ? 3.567 -81.325 256.442 1.00 84.35 39 GLN I CA 1
ATOM 1914 C CA . PRO I 3 40 ? 2.266 -84.894 256.806 1.00 89.02 40 PRO I CA 1
ATOM 1915 C CA . PRO I 3 41 ? -0.319 -85.838 259.437 1.00 94.36 41 PRO I CA 1
ATOM 1916 C CA . GLY I 3 42 ? 2.481 -87.080 261.654 1.00 98.49 42 GLY I CA 1
ATOM 1917 C CA . LYS I 3 43 ? 3.454 -83.587 262.803 1.00 92.34 43 LYS I CA 1
ATOM 1918 C CA . ALA I 3 44 ? 6.872 -83.503 261.073 1.00 90.23 44 ALA I CA 1
ATOM 1919 C CA . LEU I 3 45 ? 7.502 -80.875 258.385 1.00 91.98 45 LEU I CA 1
ATOM 1920 C CA . GLU I 3 46 ? 9.418 -82.250 255.384 1.00 95.69 46 GLU I CA 1
ATOM 1921 C CA . TRP I 3 47 ? 11.239 -79.821 253.118 1.00 93.20 47 TRP I CA 1
ATOM 1922 C CA . LEU I 3 48 ? 10.384 -80.509 249.483 1.00 94.42 48 LEU I CA 1
ATOM 1923 C CA . GLY I 3 49 ? 11.833 -77.986 247.060 1.00 85.19 49 GLY I CA 1
ATOM 1924 C CA . PHE I 3 50 ? 13.623 -74.652 247.023 1.00 77.81 50 PHE I CA 1
ATOM 1925 C CA . ILE I 3 51 ? 14.371 -72.518 243.929 1.00 80.74 51 ILE I CA 1
ATOM 1926 C CA . GLY I 3 52 ? 16.208 -69.310 243.230 1.00 89.65 52 GLY I CA 1
ATOM 1927 C CA . ASN I 3 53 ? 16.714 -66.110 241.237 1.00 89.78 53 ASN I CA 1
ATOM 1928 C CA . LYS I 3 54 ? 20.473 -65.766 240.604 1.00 93.81 54 LYS I CA 1
ATOM 1929 C CA . ALA I 3 55 ? 19.179 -65.380 237.144 1.00 103.72 55 ALA I CA 1
ATOM 1930 C CA . ASN I 3 56 ? 15.443 -65.225 237.916 1.00 108.65 56 ASN I CA 1
ATOM 1931 C CA . ASP I 3 57 ? 15.349 -69.005 238.562 1.00 100.03 57 ASP I CA 1
ATOM 1932 C CA . TYR I 3 58 ? 18.955 -70.240 238.479 1.00 98.83 58 TYR I CA 1
ATOM 1933 C CA . THR I 3 59 ? 19.977 -72.802 241.074 1.00 85.32 59 THR I CA 1
ATOM 1934 C CA . THR I 3 60 ? 17.276 -74.789 242.803 1.00 87.00 60 THR I CA 1
ATOM 1935 C CA . GLU I 3 61 ? 18.264 -77.868 244.847 1.00 80.17 61 GLU I CA 1
ATOM 1936 C CA . TYR I 3 62 ? 15.100 -79.909 244.722 1.00 87.60 62 TYR I CA 1
ATOM 1937 C CA . SER I 3 63 ? 16.826 -82.699 246.647 1.00 101.20 63 SER I CA 1
ATOM 1938 C CA . ALA I 3 64 ? 15.098 -83.943 249.786 1.00 104.65 64 ALA I CA 1
ATOM 1939 C CA . SER I 3 65 ? 14.616 -87.033 247.651 1.00 108.70 65 SER I CA 1
ATOM 1940 C CA . VAL I 3 66 ? 11.565 -86.237 245.531 1.00 116.85 66 VAL I CA 1
ATOM 1941 C CA . LYS I 3 67 ? 10.135 -87.950 242.438 1.00 121.46 67 LYS I CA 1
ATOM 1942 C CA . GLY I 3 68 ? 11.456 -86.105 239.409 1.00 125.52 68 GLY I CA 1
ATOM 1943 C CA . ARG I 3 69 ? 9.333 -85.112 236.372 1.00 128.79 69 ARG I CA 1
ATOM 1944 C CA . PHE I 3 70 ? 8.019 -82.298 238.624 1.00 122.74 70 PHE I CA 1
ATOM 1945 C CA . THR I 3 71 ? 9.092 -78.676 238.437 1.00 115.50 71 THR I CA 1
ATOM 1946 C CA . ILE I 3 72 ? 9.729 -76.118 241.083 1.00 98.62 72 ILE I CA 1
ATOM 1947 C CA . SER I 3 73 ? 9.245 -73.610 238.274 1.00 92.80 73 SER I CA 1
ATOM 1948 C CA . ARG I 3 74 ? 8.767 -69.982 239.283 1.00 91.79 74 ARG I CA 1
ATOM 1949 C CA . ASP I 3 75 ? 6.919 -67.456 237.143 1.00 100.53 75 ASP I CA 1
ATOM 1950 C CA . ASP I 3 76 ? 8.333 -64.006 237.839 1.00 102.18 76 ASP I CA 1
ATOM 1951 C CA . SER I 3 77 ? 6.246 -61.902 235.475 1.00 97.82 77 SER I CA 1
ATOM 1952 C CA . GLN I 3 78 ? 3.128 -62.695 237.470 1.00 96.32 78 GLN I CA 1
ATOM 1953 C CA . SER I 3 79 ? 4.791 -63.465 240.820 1.00 91.68 79 SER I CA 1
ATOM 1954 C CA . ILE I 3 80 ? 3.704 -67.117 240.992 1.00 87.80 80 ILE I CA 1
ATOM 1955 C CA . LEU I 3 81 ? 5.331 -70.439 241.981 1.00 86.14 81 LEU I CA 1
ATOM 1956 C CA . TYR I 3 82 ? 4.559 -74.023 240.979 1.00 89.36 82 TYR I CA 1
ATOM 1957 C CA . LEU I 3 83 ? 5.388 -77.673 241.666 1.00 87.76 83 LEU I CA 1
ATOM 1958 C CA . GLN I 3 84 ? 3.358 -80.324 239.819 1.00 100.08 84 GLN I CA 1
ATOM 1959 C CA . MET I 3 85 ? 4.712 -83.719 240.825 1.00 105.37 85 MET I CA 1
ATOM 1960 C CA . SER I 3 86 ? 4.292 -87.200 239.337 1.00 108.92 86 SER I CA 1
ATOM 1961 C CA . THR I 3 87 ? 3.326 -88.644 242.759 1.00 114.97 87 THR I CA 1
ATOM 1962 C CA . LEU I 3 88 ? 1.757 -91.850 244.040 1.00 116.48 88 LEU I CA 1
ATOM 1963 C CA . ARG I 3 89 ? 3.209 -93.772 247.032 1.00 118.36 89 ARG I CA 1
ATOM 1964 C CA . ALA I 3 90 ? 0.517 -92.027 249.127 1.00 113.74 90 ALA I CA 1
ATOM 1965 C CA . GLU I 3 91 ? 3.188 -90.480 251.411 1.00 110.12 91 GLU I CA 1
ATOM 1966 C CA . ASP I 3 92 ? 2.860 -87.136 249.662 1.00 107.63 92 ASP I CA 1
ATOM 1967 C CA . ARG I 3 93 ? -0.588 -87.105 251.237 1.00 104.76 93 ARG I CA 1
ATOM 1968 C CA . ALA I 3 94 ? -0.370 -83.780 253.129 1.00 102.19 94 ALA I CA 1
ATOM 1969 C CA . THR I 3 95 ? -0.684 -80.023 253.503 1.00 94.61 95 THR I CA 1
ATOM 1970 C CA . TYR I 3 96 ? 1.740 -78.042 251.362 1.00 85.10 96 TYR I CA 1
ATOM 1971 C CA . TYR I 3 97 ? 3.142 -74.630 252.084 1.00 78.38 97 TYR I CA 1
ATOM 1972 C CA . CYS I 3 98 ? 5.029 -72.188 249.896 1.00 84.67 98 CYS I CA 1
ATOM 1973 C CA . ALA I 3 99 ? 7.351 -69.885 251.875 1.00 69.44 99 ALA I CA 1
ATOM 1974 C CA . THR I 3 100 ? 10.065 -67.363 251.148 1.00 65.14 100 THR I CA 1
ATOM 1975 C CA . VAL I 3 101 ? 13.801 -67.629 252.004 1.00 64.53 101 VAL I CA 1
ATOM 1976 C CA . TYR I 3 102 ? 15.641 -64.790 253.655 1.00 62.41 102 TYR I CA 1
ATOM 1977 C CA . GLY I 3 103 ? 18.880 -63.175 254.881 1.00 74.60 103 GLY I CA 1
ATOM 1978 C CA . ASN I 3 104 ? 22.307 -64.674 255.532 1.00 76.18 104 ASN I CA 1
ATOM 1979 C CA . TYR I 3 105 ? 22.223 -68.243 256.799 1.00 78.92 105 TYR I CA 1
ATOM 1980 C CA . PRO I 3 106 ? 18.669 -68.104 255.384 1.00 77.79 106 PRO I CA 1
ATOM 1981 C CA . TYR I 3 107 ? 15.506 -69.224 257.061 1.00 72.53 107 TYR I CA 1
ATOM 1982 C CA . PHE I 3 108 ? 11.918 -69.447 255.886 1.00 64.80 108 PHE I CA 1
ATOM 1983 C CA . ASP I 3 109 ? 9.780 -66.511 257.005 1.00 66.30 109 ASP I CA 1
ATOM 1984 C CA . VAL I 3 110 ? 6.571 -65.627 255.180 1.00 73.39 110 VAL I CA 1
ATOM 1985 C CA . TRP I 3 111 ? 4.473 -68.805 254.760 1.00 82.15 111 TRP I CA 1
ATOM 1986 C CA . GLY I 3 112 ? 1.447 -69.188 252.516 1.00 86.86 112 GLY I CA 1
ATOM 1987 C CA . ALA I 3 113 ? -1.712 -70.742 253.897 1.00 92.34 113 ALA I CA 1
ATOM 1988 C CA . GLY I 3 114 ? -1.364 -74.316 252.633 1.00 98.30 114 GLY I CA 1
ATOM 1989 C CA . THR I 3 115 ? -2.839 -77.083 250.470 1.00 98.14 115 THR I CA 1
ATOM 1990 C CA . THR I 3 116 ? -4.827 -80.241 251.067 1.00 104.86 116 THR I CA 1
ATOM 1991 C CA . VAL I 3 117 ? -3.291 -82.949 248.880 1.00 111.51 117 VAL I CA 1
ATOM 1992 C CA . ALA I 3 118 ? -5.029 -86.329 249.001 1.00 120.26 118 ALA I CA 1
ATOM 1993 C CA . VAL I 3 119 ? -4.309 -89.894 247.828 1.00 123.23 119 VAL I CA 1
ATOM 1994 C CA . SER I 3 120 ? -7.856 -91.011 246.921 1.00 128.01 120 SER I CA 1
ATOM 1995 C CA . SER I 3 121 ? -9.134 -94.366 245.625 1.00 131.10 121 SER I CA 1
ATOM 1996 C CA . ALA I 3 122 ? -10.717 -98.057 242.409 1.00 132.31 122 ALA I CA 1
ATOM 1997 C CA . LYS I 3 123 ? -14.135 -97.166 241.027 1.00 137.12 123 LYS I CA 1
ATOM 1998 C CA . THR I 3 124 ? -15.938 -94.369 242.819 1.00 147.16 124 THR I CA 1
ATOM 1999 C CA . THR I 3 125 ? -19.022 -95.476 244.744 1.00 156.30 125 THR I CA 1
ATOM 2000 C CA . PRO I 3 126 ? -22.137 -94.068 246.492 1.00 163.26 126 PRO I CA 1
AT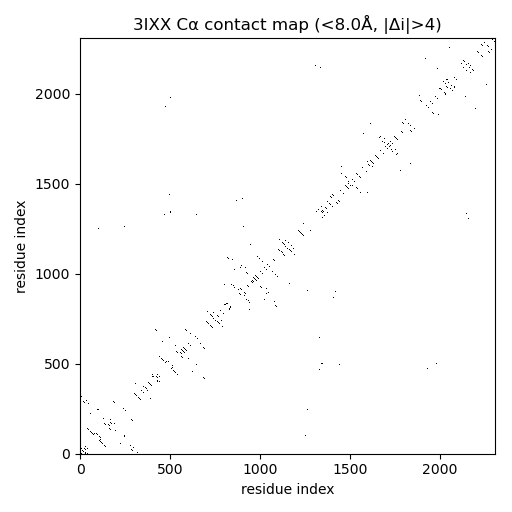OM 2001 C CA . PRO I 3 127 ? -21.653 -93.430 250.250 1.00 167.38 127 PRO I CA 1
ATOM 2002 C CA . SER I 3 128 ? -23.767 -95.485 252.668 1.00 170.55 128 SER I CA 1
ATOM 2003 C CA . VAL I 3 129 ? -26.575 -93.795 254.611 1.00 175.91 129 VAL I CA 1
ATOM 2004 C CA . TYR I 3 130 ? -27.252 -95.147 258.101 1.00 182.11 130 TYR I CA 1
ATOM 2005 C CA . PRO I 3 131 ? -29.079 -92.690 260.459 1.00 188.07 131 PRO I CA 1
ATOM 2006 C CA . LEU I 3 132 ? -28.643 -92.931 264.280 1.00 192.78 132 LEU I CA 1
ATOM 2007 C CA . ALA I 3 133 ? -30.869 -92.288 267.362 1.00 193.70 133 ALA I CA 1
ATOM 2008 C CA . PRO I 3 134 ? -31.101 -93.117 271.159 1.00 192.19 134 PRO I CA 1
ATOM 2009 C CA . VAL I 3 135 ? -31.244 -96.861 272.014 1.00 194.00 135 VAL I CA 1
ATOM 2010 C CA . CYS I 3 136 ? -34.135 -97.441 274.468 1.00 193.98 136 CYS I CA 1
ATOM 2011 C CA . GLY I 3 137 ? -32.435 -94.917 276.754 1.00 193.16 137 GLY I CA 1
ATOM 2012 C CA . GLY I 3 138 ? -34.631 -91.983 275.816 1.00 192.75 138 GLY I CA 1
ATOM 2013 C CA . THR I 3 139 ? -36.804 -89.738 278.031 1.00 192.07 139 THR I CA 1
ATOM 2014 C CA . THR I 3 140 ? -35.971 -88.805 281.647 1.00 186.34 140 THR I CA 1
ATOM 2015 C CA . GLY I 3 141 ? -33.435 -86.624 279.824 1.00 181.42 141 GLY I CA 1
ATOM 2016 C CA . SER I 3 142 ? -33.650 -83.565 277.567 1.00 180.24 142 SER I CA 1
ATOM 2017 C CA . SER I 3 143 ? -29.934 -83.207 276.928 1.00 179.79 143 SER I CA 1
ATOM 2018 C CA . VAL I 3 144 ? -28.896 -85.687 274.214 1.00 179.69 144 VAL I CA 1
ATOM 2019 C CA . THR I 3 145 ? -27.451 -85.562 270.700 1.00 178.36 145 THR I CA 1
ATOM 2020 C CA . LEU I 3 146 ? -28.253 -87.530 267.529 1.00 176.41 146 LEU I CA 1
ATOM 2021 C CA . GLY I 3 147 ? -26.570 -88.025 264.156 1.00 173.66 147 GLY I CA 1
ATOM 2022 C CA . CYS I 3 148 ? -26.914 -89.184 260.548 1.00 172.71 148 CYS I CA 1
ATOM 2023 C CA . LEU I 3 149 ? -23.998 -91.494 259.651 1.00 166.86 149 LEU I CA 1
ATOM 2024 C CA . VAL I 3 150 ? -22.489 -92.104 256.154 1.00 162.87 150 VAL I CA 1
ATOM 2025 C CA . LYS I 3 151 ? -19.859 -94.855 255.493 1.00 160.64 151 LYS I CA 1
ATOM 2026 C CA . GLY I 3 152 ? -19.139 -96.243 252.029 1.00 159.50 152 GLY I CA 1
ATOM 2027 C CA . TYR I 3 153 ? -17.587 -94.008 249.357 1.00 157.56 153 TYR I CA 1
ATOM 2028 C CA . PHE I 3 154 ? -14.492 -92.832 247.455 1.00 147.45 154 PHE I CA 1
ATOM 2029 C CA . PRO I 3 155 ? -13.434 -90.061 247.018 1.00 148.86 155 PRO I CA 1
ATOM 2030 C CA . GLU I 3 156 ? -14.648 -86.700 248.377 1.00 148.93 156 GLU I CA 1
ATOM 2031 C CA . PRO I 3 157 ? -16.476 -84.347 248.725 1.00 150.27 157 PRO I CA 1
ATOM 2032 C CA . VAL I 3 158 ? -19.542 -84.760 250.968 1.00 146.32 158 VAL I CA 1
ATOM 2033 C CA . THR I 3 159 ? -20.855 -81.282 251.926 1.00 143.66 159 THR I CA 1
ATOM 2034 C CA . LEU I 3 160 ? -23.324 -81.910 254.747 1.00 140.65 160 LEU I CA 1
ATOM 2035 C CA . THR I 3 161 ? -25.347 -79.501 256.918 1.00 147.97 161 THR I CA 1
ATOM 2036 C CA . TRP I 3 162 ? -28.618 -80.409 258.626 1.00 156.06 162 TRP I CA 1
ATOM 2037 C CA . ASN I 3 163 ? -31.605 -78.131 257.987 1.00 156.12 163 ASN I CA 1
ATOM 2038 C CA . SER I 3 164 ? -30.870 -77.765 254.267 1.00 156.92 164 SER I CA 1
ATOM 2039 C CA . GLY I 3 165 ? -27.602 -76.008 255.136 1.00 156.28 165 GLY I CA 1
ATOM 2040 C CA . SER I 3 166 ? -27.864 -72.809 257.155 1.00 153.13 166 SER I CA 1
ATOM 2041 C CA . LEU I 3 167 ? -27.985 -73.853 260.818 1.00 151.35 167 LEU I CA 1
ATOM 2042 C CA . SER I 3 168 ? -24.472 -73.432 262.238 1.00 151.36 168 SER I CA 1
ATOM 2043 C CA . SER I 3 169 ? -24.756 -73.986 265.994 1.00 150.79 169 SER I CA 1
ATOM 2044 C CA . GLY I 3 170 ? -22.865 -76.696 267.857 1.00 148.98 170 GLY I CA 1
ATOM 2045 C CA . VAL I 3 171 ? -22.698 -79.014 264.870 1.00 146.43 171 VAL I CA 1
ATOM 2046 C CA . HIS I 3 172 ? -20.007 -81.678 264.453 1.00 146.98 172 HIS I CA 1
ATOM 2047 C CA . THR I 3 173 ? -18.359 -83.375 261.439 1.00 144.90 173 THR I CA 1
ATOM 2048 C CA . PHE I 3 174 ? -15.613 -85.986 262.005 1.00 143.31 174 PHE I CA 1
ATOM 2049 C CA . PRO I 3 175 ? -13.124 -86.311 259.085 1.00 140.40 175 PRO I CA 1
ATOM 2050 C CA . ALA I 3 176 ? -12.272 -89.813 257.805 1.00 139.90 176 ALA I CA 1
ATOM 2051 C CA . VAL I 3 177 ? -8.995 -91.763 257.765 1.00 143.51 177 VAL I CA 1
ATOM 2052 C CA . LEU I 3 178 ? -7.746 -94.686 255.604 1.00 151.23 178 LEU I CA 1
ATOM 2053 C CA . GLN I 3 179 ? -10.296 -97.338 256.443 1.00 154.69 179 GLN I CA 1
ATOM 2054 C CA . SER I 3 180 ? -9.816 -99.702 253.467 1.00 153.50 180 SER I CA 1
ATOM 2055 C CA . GLY I 3 181 ? -10.977 -97.585 250.568 1.00 151.93 181 GLY I CA 1
ATOM 2056 C CA . LEU I 3 182 ? -13.986 -95.780 251.982 1.00 148.63 182 LEU I CA 1
ATOM 2057 C CA . TYR I 3 183 ? -13.991 -92.458 253.801 1.00 152.01 183 TYR I CA 1
ATOM 2058 C CA . THR I 3 184 ? -16.245 -92.446 256.836 1.00 152.57 184 THR I CA 1
ATOM 2059 C CA . LEU I 3 185 ? -17.937 -89.101 257.563 1.00 149.47 185 LEU I CA 1
ATOM 2060 C CA . SER I 3 186 ? -20.057 -88.511 260.707 1.00 147.45 186 SER I CA 1
ATOM 2061 C CA . SER I 3 187 ? -21.860 -85.634 262.385 1.00 149.64 187 SER I CA 1
ATOM 2062 C CA . SER I 3 188 ? -24.005 -84.313 265.231 1.00 153.66 188 SER I CA 1
ATOM 2063 C CA . VAL I 3 189 ? -25.462 -81.147 266.789 1.00 160.70 189 VAL I CA 1
ATOM 2064 C CA . THR I 3 190 ? -28.225 -80.271 269.275 1.00 165.41 190 THR I CA 1
ATOM 2065 C CA . VAL I 3 191 ? -29.409 -77.728 271.881 1.00 171.80 191 VAL I CA 1
ATOM 2066 C CA . THR I 3 192 ? -32.278 -79.280 273.899 1.00 176.38 192 THR I CA 1
ATOM 2067 C CA . SER I 3 193 ? -34.173 -82.574 273.444 1.00 179.23 193 SER I CA 1
ATOM 2068 C CA . SER I 3 194 ? -37.567 -80.846 273.275 1.00 180.12 194 SER I CA 1
ATOM 2069 C CA . THR I 3 195 ? -38.628 -81.861 269.749 1.00 180.30 195 THR I CA 1
ATOM 2070 C CA . TRP I 3 196 ? -37.998 -85.373 268.441 1.00 181.79 196 TRP I CA 1
ATOM 2071 C CA . PRO I 3 197 ? -39.315 -87.050 266.372 1.00 183.91 197 PRO I CA 1
ATOM 2072 C CA . SER I 3 198 ? -41.202 -83.738 266.174 1.00 185.87 198 SER I CA 1
ATOM 2073 C CA . GLN I 3 199 ? -40.466 -82.163 262.777 1.00 185.20 199 GLN I CA 1
ATOM 2074 C CA . SER I 3 200 ? -37.871 -83.885 260.542 1.00 183.91 200 SER I CA 1
ATOM 2075 C CA . ILE I 3 201 ? -34.085 -84.160 260.165 1.00 178.97 201 ILE I CA 1
ATOM 2076 C CA . THR I 3 202 ? -32.258 -82.899 257.079 1.00 174.22 202 THR I CA 1
ATOM 2077 C CA . CYS I 3 203 ? -29.188 -85.015 256.284 1.00 173.29 203 CYS I CA 1
ATOM 2078 C CA . ASN I 3 204 ? -27.702 -83.056 253.335 1.00 169.62 204 ASN I CA 1
ATOM 2079 C CA . VAL I 3 205 ? -25.784 -85.832 251.551 1.00 170.05 205 VAL I CA 1
ATOM 2080 C CA . ALA I 3 206 ? -24.115 -84.865 248.250 1.00 169.63 206 ALA I CA 1
ATOM 2081 C CA . HIS I 3 207 ? -21.385 -87.036 246.675 1.00 171.21 207 HIS I CA 1
ATOM 2082 C CA . PRO I 3 208 ? -20.664 -85.654 243.157 1.00 172.17 208 PRO I CA 1
ATOM 2083 C CA . ALA I 3 209 ? -18.197 -88.504 242.495 1.00 171.98 209 ALA I CA 1
ATOM 2084 C CA . SER I 3 210 ? -21.079 -91.004 242.142 1.00 174.96 210 SER I CA 1
ATOM 2085 C CA . SER I 3 211 ? -24.189 -88.955 242.994 1.00 179.88 211 SER I CA 1
ATOM 2086 C CA . THR I 3 212 ? -26.320 -89.675 246.084 1.00 183.28 212 THR I CA 1
ATOM 2087 C CA . LYS I 3 213 ? -28.949 -87.236 247.462 1.00 184.41 213 LYS I CA 1
ATOM 2088 C CA . VAL I 3 214 ? -31.241 -88.491 250.263 1.00 185.67 214 VAL I CA 1
ATOM 2089 C CA . ASP I 3 215 ? -32.044 -86.122 253.146 1.00 186.89 215 ASP I CA 1
ATOM 2090 C CA . LYS I 3 216 ? -32.503 -88.940 255.660 1.00 188.16 216 LYS I CA 1
ATOM 2091 C CA . LYS I 3 217 ? -34.024 -88.350 259.101 1.00 188.18 217 LYS I CA 1
ATOM 2092 C CA . ILE I 3 218 ? -33.766 -90.602 262.137 1.00 188.93 218 ILE I CA 1
ATOM 2093 C CA . GLU I 3 219 ? -36.876 -92.650 262.983 1.00 185.90 219 GLU I CA 1
ATOM 2094 C CA . PRO I 3 220 ? -38.153 -92.766 266.616 1.00 181.19 220 PRO I CA 1
ATOM 2095 C CA . ARG I 3 221 ? -39.614 -96.200 267.402 1.00 176.42 221 ARG I CA 1
ATOM 2096 C CA . GLN J 4 1 ? 21.692 -86.240 256.323 1.00 108.47 1 GLN J CA 1
ATOM 2097 C CA . ILE J 4 2 ? 21.124 -84.794 259.834 1.00 99.95 2 ILE J CA 1
ATOM 2098 C CA . VAL J 4 3 ? 18.268 -85.825 262.141 1.00 99.79 3 VAL J CA 1
ATOM 2099 C CA . LEU J 4 4 ? 16.938 -83.272 264.645 1.00 98.13 4 LEU J CA 1
ATOM 2100 C CA . THR J 4 5 ? 15.062 -84.549 267.675 1.00 93.25 5 THR J CA 1
ATOM 2101 C CA . GLN J 4 6 ? 13.609 -82.430 270.461 1.00 90.75 6 GLN J CA 1
ATOM 2102 C CA . SER J 4 7 ? 12.383 -83.036 273.984 1.00 88.98 7 SER J CA 1
ATOM 2103 C CA . PRO J 4 8 ? 10.190 -82.940 275.833 1.00 87.89 8 PRO J CA 1
ATOM 2104 C CA . ALA J 4 9 ? 7.444 -83.726 273.351 1.00 91.83 9 ALA J CA 1
ATOM 2105 C CA . ILE J 4 10 ? 4.661 -82.042 275.338 1.00 94.92 10 ILE J CA 1
ATOM 2106 C CA . MET J 4 11 ? 5.105 -79.866 278.422 1.00 98.99 11 MET J CA 1
ATOM 2107 C CA . SER J 4 12 ? 2.613 -77.624 280.204 1.00 92.07 12 SER J CA 1
ATOM 2108 C CA . ALA J 4 13 ? 4.114 -74.354 281.446 1.00 87.09 13 ALA J CA 1
ATOM 2109 C CA . SER J 4 14 ? 2.010 -72.352 283.889 1.00 86.46 14 SER J CA 1
ATOM 2110 C CA . PRO J 4 15 ? 1.630 -68.544 283.790 1.00 82.48 15 PRO J CA 1
ATOM 2111 C CA . GLY J 4 16 ? 5.036 -67.443 284.944 1.00 81.65 16 GLY J CA 1
ATOM 2112 C CA . GLU J 4 17 ? 6.789 -70.795 284.891 1.00 80.08 17 GLU J CA 1
ATOM 2113 C CA . LYS J 4 18 ? 9.757 -69.869 282.714 1.00 77.81 18 LYS J CA 1
ATOM 2114 C CA . VAL J 4 19 ? 10.280 -72.895 280.413 1.00 75.59 19 VAL J CA 1
ATOM 2115 C CA . THR J 4 20 ? 12.582 -74.290 277.691 1.00 74.31 20 THR J CA 1
ATOM 2116 C CA . MET J 4 21 ? 13.204 -76.919 274.952 1.00 89.61 21 MET J CA 1
ATOM 2117 C CA . THR J 4 22 ? 16.055 -78.712 273.240 1.00 102.28 22 THR J CA 1
ATOM 2118 C CA .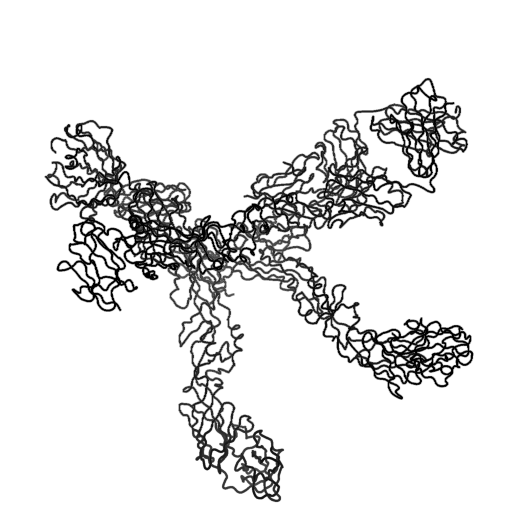 CYS J 4 23 ? 17.301 -79.684 269.813 1.00 105.57 23 CYS J CA 1
ATOM 2119 C CA . SER J 4 24 ? 19.747 -82.578 269.711 1.00 101.50 24 SER J CA 1
ATOM 2120 C CA . ALA J 4 25 ? 21.909 -82.059 266.640 1.00 97.81 25 ALA J CA 1
ATOM 2121 C CA . SER J 4 26 ? 23.214 -85.434 265.458 1.00 90.38 26 SER J CA 1
ATOM 2122 C CA . SER J 4 27 ? 26.326 -83.913 263.827 1.00 92.19 27 SER J CA 1
ATOM 2123 C CA . SER J 4 28 ? 27.866 -80.489 264.316 1.00 101.03 28 SER J CA 1
ATOM 2124 C CA . VAL J 4 29 ? 25.464 -77.925 262.826 1.00 93.63 29 VAL J CA 1
ATOM 2125 C CA . SER J 4 30 ? 26.632 -74.327 262.657 1.00 82.97 30 SER J CA 1
ATOM 2126 C CA . TYR J 4 31 ? 23.503 -72.245 263.293 1.00 82.92 31 TYR J CA 1
ATOM 2127 C CA . MET J 4 32 ? 19.872 -73.024 264.152 1.00 76.19 32 MET J CA 1
ATOM 2128 C CA . HIS J 4 33 ? 16.448 -71.387 263.478 1.00 69.38 33 HIS J CA 1
ATOM 2129 C CA . TRP J 4 34 ? 13.252 -71.931 265.468 1.00 72.53 34 TRP J CA 1
ATOM 2130 C CA . TYR J 4 35 ? 9.686 -71.833 264.099 1.00 60.88 35 TYR J CA 1
ATOM 2131 C CA . GLN J 4 36 ? 6.367 -71.698 265.917 1.00 71.25 36 GLN J CA 1
ATOM 2132 C CA . GLN J 4 37 ? 3.043 -73.036 264.695 1.00 74.08 37 GLN J CA 1
ATOM 2133 C CA . LYS J 4 38 ? -0.159 -72.596 266.586 1.00 78.61 38 LYS J CA 1
ATOM 2134 C CA . SER J 4 39 ? -3.261 -74.654 265.914 1.00 85.31 39 SER J CA 1
ATOM 2135 C CA . GLY J 4 40 ? -4.734 -73.398 262.682 1.00 89.85 40 GLY J CA 1
ATOM 2136 C CA . THR J 4 41 ? -2.285 -70.815 261.341 1.00 90.06 41 THR J CA 1
ATOM 2137 C CA . SER J 4 42 ? 0.876 -71.821 259.517 1.00 88.35 42 SER J CA 1
ATOM 2138 C CA . PRO J 4 43 ? 4.490 -71.851 260.777 1.00 87.06 43 PRO J CA 1
ATOM 2139 C CA . LYS J 4 44 ? 6.275 -68.675 261.708 1.00 87.10 44 LYS J CA 1
ATOM 2140 C CA . ILE J 4 45 ? 9.936 -67.735 261.970 1.00 83.91 45 ILE J CA 1
ATOM 2141 C CA . TRP J 4 46 ? 10.670 -67.041 265.628 1.00 86.32 46 TRP J CA 1
ATOM 2142 C CA . ILE J 4 47 ? 14.321 -67.484 266.108 1.00 76.40 47 ILE J CA 1
ATOM 2143 C CA . TYR J 4 48 ? 17.018 -67.439 263.468 1.00 71.77 48 TYR J CA 1
ATOM 2144 C CA . GLU J 4 49 ? 20.807 -67.773 263.598 1.00 69.43 49 GLU J CA 1
ATOM 2145 C CA . SER J 4 50 ? 20.331 -69.522 267.014 1.00 79.41 50 SER J CA 1
ATOM 2146 C CA . SER J 4 51 ? 19.653 -66.348 269.008 1.00 81.08 51 SER J CA 1
ATOM 2147 C CA . LYS J 4 52 ? 17.965 -63.190 267.766 1.00 83.15 52 LYS J CA 1
ATOM 2148 C CA . LEU J 4 53 ? 14.233 -62.998 267.082 1.00 77.87 53 LEU J CA 1
ATOM 2149 C CA . ALA J 4 54 ? 12.133 -60.801 264.788 1.00 88.53 54 ALA J CA 1
ATOM 2150 C CA . SER J 4 55 ? 8.527 -59.937 263.720 1.00 92.47 55 SER J CA 1
ATOM 2151 C CA . GLY J 4 56 ? 6.847 -59.071 267.009 1.00 89.61 56 GLY J CA 1
ATOM 2152 C CA . VAL J 4 57 ? 8.525 -61.892 268.812 1.00 84.85 57 VAL J CA 1
ATOM 2153 C CA . PRO J 4 58 ? 8.546 -61.202 272.608 1.00 77.99 58 PRO J CA 1
ATOM 2154 C CA . VAL J 4 59 ? 11.922 -60.377 274.033 1.00 75.89 59 VAL J CA 1
ATOM 2155 C CA . ARG J 4 60 ? 10.927 -62.832 276.758 1.00 77.79 60 ARG J CA 1
ATOM 2156 C CA . PHE J 4 61 ? 11.945 -65.492 274.264 1.00 80.82 61 PHE J CA 1
ATOM 2157 C CA . SER J 4 62 ? 15.625 -66.345 274.643 1.00 95.38 62 SER J CA 1
ATOM 2158 C CA . GLY J 4 63 ? 17.440 -68.975 272.643 1.00 91.63 63 GLY J CA 1
ATOM 2159 C CA . SER J 4 64 ? 21.053 -70.152 272.643 1.00 91.59 64 SER J CA 1
ATOM 2160 C CA . GLY J 4 65 ? 23.403 -73.049 271.900 1.00 95.15 65 GLY J CA 1
ATOM 2161 C CA . SER J 4 66 ? 26.107 -74.347 269.519 1.00 92.17 66 SER J CA 1
ATOM 2162 C CA . GLY J 4 67 ? 27.274 -77.232 267.374 1.00 93.31 67 GLY J CA 1
ATOM 2163 C CA . THR J 4 68 ? 25.488 -80.209 268.904 1.00 96.77 68 THR J CA 1
ATOM 2164 C CA . SER J 4 69 ? 22.810 -78.791 271.172 1.00 95.34 69 SER J CA 1
ATOM 2165 C CA . TYR J 4 70 ? 20.855 -75.514 271.265 1.00 96.94 70 TYR J CA 1
ATOM 2166 C CA . SER J 4 71 ? 17.771 -74.251 273.057 1.00 94.78 71 SER J CA 1
ATOM 2167 C CA . LEU J 4 72 ? 14.905 -71.825 273.187 1.00 87.61 72 LEU J CA 1
ATOM 2168 C CA . THR J 4 73 ? 13.535 -70.834 276.560 1.00 76.87 73 THR J CA 1
ATOM 2169 C CA . ILE J 4 74 ? 10.717 -68.548 277.660 1.00 73.54 74 ILE J CA 1
ATOM 2170 C CA . SER J 4 75 ? 11.548 -65.852 280.247 1.00 74.25 75 SER J CA 1
ATOM 2171 C CA . SER J 4 76 ? 8.215 -66.209 282.106 1.00 73.34 76 SER J CA 1
ATOM 2172 C CA . MET J 4 77 ? 5.500 -67.690 279.914 1.00 75.87 77 MET J CA 1
ATOM 2173 C CA . GLU J 4 78 ? 2.184 -65.987 279.052 1.00 80.72 78 GLU J CA 1
ATOM 2174 C CA . ALA J 4 79 ? -0.784 -67.747 277.439 1.00 81.32 79 ALA J CA 1
ATOM 2175 C CA . GLU J 4 80 ? -0.103 -66.265 274.008 1.00 82.28 80 GLU J CA 1
ATOM 2176 C CA . ASP J 4 81 ? 2.705 -68.819 273.665 1.00 78.36 81 ASP J CA 1
ATOM 2177 C CA . VAL J 4 82 ? 0.903 -72.144 273.641 1.00 75.53 82 VAL J CA 1
ATOM 2178 C CA . ALA J 4 83 ? 1.926 -73.707 270.359 1.00 79.89 83 ALA J CA 1
ATOM 2179 C CA . THR J 4 84 ? 4.498 -76.047 268.930 1.00 77.45 84 THR J CA 1
ATOM 2180 C CA . TYR J 4 85 ? 8.118 -75.267 268.198 1.00 85.94 85 TYR J CA 1
ATOM 2181 C CA . TYR J 4 86 ? 10.383 -76.654 265.497 1.00 90.52 86 TYR J CA 1
ATOM 2182 C CA . CYS J 4 87 ? 14.165 -76.259 265.175 1.00 99.62 87 CYS J CA 1
ATOM 2183 C CA . GLN J 4 88 ? 16.021 -76.299 261.884 1.00 103.81 88 GLN J CA 1
ATOM 2184 C CA . GLN J 4 89 ? 19.646 -76.636 260.729 1.00 112.99 89 GLN J CA 1
ATOM 2185 C CA . TRP J 4 90 ? 22.310 -75.559 258.253 1.00 122.77 90 TRP J CA 1
ATOM 2186 C CA . SER J 4 91 ? 25.668 -76.538 256.743 1.00 123.50 91 SER J CA 1
ATOM 2187 C CA . SER J 4 92 ? 23.861 -79.849 256.325 1.00 122.27 92 SER J CA 1
ATOM 2188 C CA . HIS J 4 93 ? 23.076 -81.103 252.812 1.00 123.26 93 HIS J CA 1
ATOM 2189 C CA . PRO J 4 94 ? 19.340 -81.940 252.522 1.00 118.22 94 PRO J CA 1
ATOM 2190 C CA . LEU J 4 97 ? 18.143 -79.317 255.064 1.00 106.68 95 LEU J CA 1
ATOM 2191 C CA . THR J 4 98 ? 15.926 -80.587 257.946 1.00 100.62 96 THR J CA 1
ATOM 2192 C CA . PHE J 4 99 ? 13.445 -79.806 260.720 1.00 96.15 97 PHE J CA 1
ATOM 2193 C CA . GLY J 4 100 ? 12.677 -80.498 264.354 1.00 101.68 98 GLY J CA 1
ATOM 2194 C CA . ALA J 4 101 ? 10.118 -83.030 265.585 1.00 107.72 99 ALA J CA 1
ATOM 2195 C CA . GLY J 4 102 ? 7.830 -80.668 267.465 1.00 113.03 100 GLY J CA 1
ATOM 2196 C CA . THR J 4 103 ? 7.699 -79.513 271.095 1.00 112.14 101 THR J CA 1
ATOM 2197 C CA . LYS J 4 104 ? 4.035 -78.904 272.042 1.00 104.47 102 LYS J CA 1
ATOM 2198 C CA . LEU J 4 105 ? 3.759 -76.301 274.790 1.00 102.53 103 LEU J CA 1
ATOM 2199 C CA . GLU J 4 106 ? 0.335 -76.029 276.460 1.00 99.20 104 GLU J CA 1
ATOM 2200 C CA . LEU J 4 107 ? -0.963 -73.783 279.275 1.00 96.31 105 LEU J CA 1
ATOM 2201 C CA . LYS J 4 108 ? -1.442 -75.435 282.674 1.00 98.45 106 LYS J CA 1
ATOM 2202 C CA . ARG J 4 109 ? -3.900 -72.754 283.723 1.00 96.12 107 ARG J CA 1
ATOM 2203 C CA . ALA J 4 110 ? -9.818 -74.373 280.879 1.00 97.84 108 ALA J CA 1
ATOM 2204 C CA . ASP J 4 111 ? -11.176 -77.920 281.061 1.00 98.75 109 ASP J CA 1
ATOM 2205 C CA . ALA J 4 112 ? -14.374 -79.440 279.736 1.00 101.08 110 ALA J CA 1
ATOM 2206 C CA . ALA J 4 113 ? -16.287 -82.660 280.169 1.00 103.93 111 ALA J CA 1
ATOM 2207 C CA . PRO J 4 114 ? -16.620 -85.177 277.290 1.00 109.19 112 PRO J CA 1
ATOM 2208 C CA . THR J 4 115 ? -20.386 -85.078 276.702 1.00 115.23 113 THR J CA 1
ATOM 2209 C CA . VAL J 4 116 ? -20.103 -88.779 275.672 1.00 119.30 114 VAL J CA 1
ATOM 2210 C CA . SER J 4 117 ? -22.816 -90.445 273.578 1.00 127.92 115 SER J CA 1
ATOM 2211 C CA . ILE J 4 118 ? -23.470 -93.752 271.748 1.00 138.06 116 ILE J CA 1
ATOM 2212 C CA . PHE J 4 119 ? -25.901 -94.721 268.953 1.00 149.36 117 PHE J CA 1
ATOM 2213 C CA . PRO J 4 120 ? -28.114 -97.478 267.351 1.00 155.37 118 PRO J CA 1
ATOM 2214 C CA . PRO J 4 121 ? -26.955 -99.826 264.535 1.00 161.43 119 PRO J CA 1
ATOM 2215 C CA . SER J 4 122 ? -28.613 -99.690 261.099 1.00 163.96 120 SER J CA 1
ATOM 2216 C CA . SER J 4 123 ? -31.382 -101.504 259.203 1.00 160.08 121 SER J CA 1
ATOM 2217 C CA . GLU J 4 124 ? -29.231 -101.205 256.092 1.00 155.62 122 GLU J CA 1
ATOM 2218 C CA . GLN J 4 125 ? -26.411 -102.759 258.152 1.00 152.71 123 GLN J CA 1
ATOM 2219 C CA . LEU J 4 126 ? -28.540 -105.591 259.511 1.00 153.91 124 LEU J CA 1
ATOM 2220 C CA . THR J 4 127 ? -30.305 -106.553 256.281 1.00 154.77 125 THR J CA 1
ATOM 2221 C CA . SER J 4 128 ? -26.900 -106.953 254.600 1.00 155.28 126 SER J CA 1
ATOM 2222 C CA . GLY J 4 129 ? -24.770 -108.216 257.483 1.00 153.05 127 GLY J CA 1
ATOM 2223 C CA . GLY J 4 130 ? -23.093 -105.466 259.485 1.00 150.05 128 GLY J CA 1
ATOM 2224 C CA . ALA J 4 131 ? -22.022 -104.115 262.878 1.00 147.56 129 ALA J CA 1
ATOM 2225 C CA . SER J 4 132 ? -20.653 -100.718 263.919 1.00 145.38 130 SER J CA 1
ATOM 2226 C CA . VAL J 4 133 ? -21.470 -98.768 267.087 1.00 147.76 131 VAL J CA 1
ATOM 2227 C CA . VAL J 4 134 ? -21.539 -94.954 266.960 1.00 146.81 132 VAL J CA 1
ATOM 2228 C CA . CYS J 4 135 ? -20.225 -93.212 270.085 1.00 144.69 133 CYS J CA 1
ATOM 2229 C CA . PHE J 4 136 ? -19.794 -89.412 269.931 1.00 134.63 134 PHE J CA 1
ATOM 2230 C CA . LEU J 4 137 ? -17.371 -87.975 272.530 1.00 126.70 135 LEU J CA 1
ATOM 2231 C CA . ASN J 4 138 ? -17.394 -84.256 271.705 1.00 120.77 136 ASN J CA 1
ATOM 2232 C CA . ASN J 4 139 ? -16.544 -80.918 273.323 1.00 115.26 137 ASN J CA 1
ATOM 2233 C CA . PHE J 4 140 ? -13.668 -81.754 275.661 1.00 112.82 138 PHE J CA 1
ATOM 2234 C CA . TYR J 4 141 ? -10.350 -80.273 276.782 1.00 113.75 139 TYR J CA 1
ATOM 2235 C CA . PRO J 4 142 ? -7.608 -81.677 276.958 1.00 118.03 140 PRO J CA 1
ATOM 2236 C CA . LYS J 4 143 ? -7.258 -82.916 273.382 1.00 119.02 141 LYS J CA 1
ATOM 2237 C CA . ASP J 4 144 ? -6.046 -86.191 274.850 1.00 123.62 142 ASP J CA 1
ATOM 2238 C CA . ILE J 4 145 ? -8.319 -88.965 276.068 1.00 119.58 143 ILE J CA 1
ATOM 2239 C CA . ASN J 4 146 ? -8.338 -92.788 275.961 1.00 122.04 144 ASN J CA 1
ATOM 2240 C CA . VAL J 4 147 ? -11.760 -94.042 274.811 1.00 123.39 145 VAL J CA 1
ATOM 2241 C CA . LYS J 4 148 ? -12.099 -97.833 274.300 1.00 126.40 146 LYS J CA 1
ATOM 2242 C CA . TRP J 4 149 ? -14.590 -100.730 273.970 1.00 126.55 147 TRP J CA 1
ATOM 2243 C CA . LYS J 4 150 ? -15.008 -103.881 276.043 1.00 128.33 148 LYS J CA 1
ATOM 2244 C CA . ILE J 4 151 ? -18.093 -105.805 274.872 1.00 131.70 149 ILE J CA 1
ATOM 2245 C CA . ASP J 4 152 ? -18.904 -108.172 277.740 1.00 139.15 150 ASP J CA 1
ATOM 2246 C CA . GLY J 4 153 ? -15.439 -107.338 279.071 1.00 142.67 151 GLY J CA 1
ATOM 2247 C CA . SER J 4 154 ? -11.724 -107.428 278.208 1.00 144.14 152 SER J CA 1
ATOM 2248 C CA . GLU J 4 155 ? -10.325 -105.023 275.597 1.00 145.26 153 GLU J CA 1
ATOM 2249 C CA . ARG J 4 156 ? -9.761 -106.316 272.072 1.00 145.53 154 ARG J CA 1
ATOM 2250 C CA . GLN J 4 157 ? -6.733 -105.540 269.914 1.00 146.40 155 GLN J CA 1
ATOM 2251 C CA . ASN J 4 158 ? -7.582 -105.183 266.187 1.00 147.07 156 ASN J CA 1
ATOM 2252 C CA . GLY J 4 159 ? -10.461 -102.926 265.117 1.00 147.27 157 GLY J CA 1
ATOM 2253 C CA . VAL J 4 160 ? -10.089 -99.389 266.467 1.00 146.22 158 VAL J CA 1
ATOM 2254 C CA . LEU J 4 161 ? -11.348 -96.354 264.475 1.00 143.84 159 LEU J CA 1
ATOM 2255 C CA . ASN J 4 162 ? -10.237 -92.926 265.705 1.00 136.15 160 ASN J CA 1
ATOM 2256 C CA . SER J 4 163 ? -11.532 -89.680 264.234 1.00 126.86 161 SER J CA 1
ATOM 2257 C CA . TRP J 4 164 ? -9.619 -87.014 266.165 1.00 123.53 162 TRP J CA 1
ATOM 2258 C CA . THR J 4 165 ? -11.186 -83.672 265.058 1.00 114.98 163 THR J CA 1
ATOM 2259 C CA . ASP J 4 166 ? -9.855 -80.112 265.354 1.00 115.94 164 ASP J CA 1
ATOM 2260 C CA . GLN J 4 167 ? -10.346 -77.282 267.917 1.00 111.10 165 GLN J CA 1
ATOM 2261 C CA . ASP J 4 168 ? -13.621 -75.403 267.489 1.00 106.27 166 ASP J CA 1
ATOM 2262 C CA . SER J 4 169 ? -13.327 -71.640 267.039 1.00 103.86 167 SER J CA 1
ATOM 2263 C CA . LYS J 4 170 ? -16.492 -70.871 269.004 1.00 106.33 168 LYS J CA 1
ATOM 2264 C CA . ASP J 4 171 ? -15.604 -72.295 272.428 1.00 102.30 169 ASP J CA 1
ATOM 2265 C CA . SER J 4 172 ? -12.355 -74.057 271.485 1.00 102.32 170 SER J CA 1
ATOM 2266 C CA . THR J 4 173 ? -13.220 -77.684 272.299 1.00 101.01 171 THR J CA 1
ATOM 2267 C CA . TYR J 4 174 ? -12.477 -81.062 270.761 1.00 100.43 172 TYR J CA 1
ATOM 2268 C CA . SER J 4 175 ? -15.338 -83.142 269.401 1.00 106.34 173 SER J CA 1
ATOM 2269 C CA . MET J 4 176 ? -14.163 -86.762 268.986 1.00 108.50 174 MET J CA 1
ATOM 2270 C CA . SER J 4 177 ? -15.371 -90.009 267.359 1.00 118.83 175 SER J CA 1
ATOM 2271 C CA . SER J 4 178 ? -14.308 -93.688 267.235 1.00 126.58 176 SER J CA 1
ATOM 2272 C CA . THR J 4 179 ? -15.861 -96.945 265.991 1.00 136.56 177 THR J CA 1
ATOM 2273 C CA . LEU J 4 180 ? -15.711 -100.748 265.521 1.00 142.79 178 LEU J CA 1
ATOM 2274 C CA . THR J 4 181 ? -16.957 -103.372 263.052 1.00 144.20 179 THR J CA 1
ATOM 2275 C CA . LEU J 4 182 ? -16.663 -107.107 262.476 1.00 146.71 180 LEU J CA 1
ATOM 2276 C CA . THR J 4 183 ? -18.381 -110.392 261.507 1.00 147.59 181 THR J CA 1
ATOM 2277 C CA . LYS J 4 184 ? -21.922 -111.320 262.585 1.00 148.02 182 LYS J CA 1
ATOM 2278 C CA . ASP J 4 185 ? -20.549 -114.221 264.620 1.00 149.42 183 ASP J CA 1
ATOM 2279 C CA . GLU J 4 186 ? -18.908 -111.901 267.171 1.00 149.95 184 GLU J CA 1
ATOM 2280 C CA . TYR J 4 187 ? -21.729 -109.303 267.265 1.00 158.12 185 TYR J CA 1
ATOM 2281 C CA . GLU J 4 188 ? -25.282 -110.624 267.335 1.00 165.52 186 GLU J CA 1
ATOM 2282 C CA . ARG J 4 189 ? -23.974 -113.524 269.407 1.00 167.89 187 ARG J CA 1
ATOM 2283 C CA . HIS J 4 190 ? -22.831 -111.796 272.612 1.00 170.09 188 HIS J CA 1
ATOM 2284 C CA . ASN J 4 191 ? -24.591 -109.872 275.374 1.00 166.32 189 ASN J CA 1
ATOM 2285 C CA . SER J 4 192 ? -23.224 -106.349 276.087 1.00 163.50 190 SER J CA 1
ATOM 2286 C CA . TYR J 4 193 ? -21.104 -103.670 274.358 1.00 162.77 191 TYR J CA 1
ATOM 2287 C CA . THR J 4 194 ? -18.780 -100.987 275.737 1.00 162.46 192 THR J CA 1
ATOM 2288 C CA . CYS J 4 195 ? -17.880 -97.281 275.120 1.00 158.62 193 CYS J CA 1
ATOM 2289 C CA . GLU J 4 196 ? -15.792 -95.851 278.024 1.00 150.39 194 GLU J CA 1
ATOM 2290 C CA . ALA J 4 197 ? -13.245 -93.007 278.415 1.00 136.24 195 ALA J CA 1
ATOM 2291 C CA . THR J 4 198 ? -10.014 -92.726 280.441 1.00 127.65 196 THR J CA 1
ATOM 2292 C CA . HIS J 4 199 ? -9.827 -88.898 280.487 1.00 124.87 197 HIS J CA 1
ATOM 2293 C CA . LYS J 4 200 ? -8.479 -86.573 283.215 1.00 121.89 198 LYS J CA 1
ATOM 2294 C CA . THR J 4 201 ? -11.597 -84.831 284.451 1.00 120.71 199 THR J CA 1
ATOM 2295 C CA . SER J 4 202 ? -12.577 -87.931 286.457 1.00 128.20 200 SER J CA 1
ATOM 2296 C CA . THR J 4 203 ? -10.927 -90.579 288.660 1.00 131.82 201 THR J CA 1
ATOM 2297 C CA . SER J 4 204 ? -12.089 -93.972 287.451 1.00 132.01 202 SER J CA 1
ATOM 2298 C CA . PRO J 4 205 ? -13.026 -94.604 283.743 1.00 129.79 203 PRO J CA 1
ATOM 2299 C CA . ILE J 4 206 ? -16.223 -92.999 282.461 1.00 132.45 204 ILE J CA 1
ATOM 2300 C CA . VAL J 4 207 ? -18.088 -95.727 280.538 1.00 136.62 205 VAL J CA 1
ATOM 2301 C CA . LYS J 4 208 ? -21.352 -95.571 278.631 1.00 141.87 206 LYS J CA 1
ATOM 2302 C CA . SER J 4 209 ? -22.676 -98.428 276.521 1.00 150.42 207 SER J CA 1
ATOM 2303 C CA . PHE J 4 210 ? -25.435 -100.906 275.732 1.00 159.49 208 PHE J CA 1
ATOM 2304 C CA . ASN J 4 211 ? -25.811 -104.663 275.201 1.00 159.02 209 ASN J CA 1
ATOM 2305 C CA . ARG J 4 212 ? -27.154 -106.690 272.281 1.00 157.01 210 ARG J CA 1
ATOM 2306 C CA . ASN J 4 213 ? -30.187 -107.897 274.250 1.00 157.18 211 ASN J CA 1
ATOM 2307 C CA . GLU J 4 214 ? -32.481 -104.842 274.140 1.00 156.65 212 GLU J CA 1
ATOM 2308 C CA . CYS J 4 215 ? -32.037 -103.386 270.635 1.00 152.07 213 CYS J CA 1
#

Foldseek 3Di:
DFDFPAPQEDEEEADVVDLKHKDKEWPRHKYWYDDPQFWIKMKYWDAKWQLAWAQFKWFFFFKDWAPKFKDKDDPVDDADDDPPPPDQQWDKDKDWDFDDDVLPHPDTGIIIMMMITGMGGDDTKTKIDDDPQRIKTKMKMFTLAWDFPPCPPDQVVRVVQLGMDIDMAGPVHRKDWDQRDPQFTKIKNKDSGKDACRGWWIWIQQPNWIWIDTRCVPVPDQGWIAGDPGDRTPSHVVFKDFADDDSTGTDIGGHGGCSVVVVVPRVVIDTWDPVPRITSNPGIMIIMMTRHPRGHDPPPPAAAQPAAKDWPDDWDDSVPQKTKTKIWFQGLAFKHWWAKAKFADPPDDDGPKAWSSPRYIQHGSHHGGMGMTMIRYDAAKIKIWTHDPPRIDIDMDHHD/DFDFPAPQEDEEEADVVDLKHKDKEAPRHKYWYDDPQFWIKMKYWDFKWQFAWDWFKWFFQADFQPDKAKFWDAPPRDAGDDPCPPDVQWDKDKDWDFQDPVPPHPDTGIIIIIMTGGDDGDFIFTWTFGDPQRIKTKMKMFTLAWDFPPCPPDQVVRVVQLGMDIDMATPVQRKDWDQRDPQFTKIKNKDSDKDFPPSQWMWTHGPQWTWTAHVCVVVVDDGWMDTPDPDIDCNCLLDPFPPVDDSPGTRRDRRDRDCCVVVVCPVRTGTFHQDPRTTGGRTIMIIMMTRHPRGHDPPPPAAAQAAAKDWPDDWDDSVPQKTKTKIWFQGLAFKHWWAKAKFADPPDDDGPKAWSSPRYIQHGSHHGGMGMTMIRYDAAKIKIWTHDPPRIDIDMDHHD/DFDFPAPQEDEEEADVVDLKHKDKEAPRHKYWYDDPQFWIKMKYWQFKKQAVWDWFKWFFQADFQPDKAKFWDAPPRDAGDDPCPPDVQWDKDKDWDFQDPVPPHPDTGIIIIIMTGGDDGDFIFTWTFGDLQRIKTKMKMFTLAWDFPPCPPDQVVRVVQLGMDIDMAHPVQRKDWDQRDPQFTKIKNKDSDKDDVHSQWMWTHGPQWTWTAHVCVVVVDDGWMDTPDPDIDCNCLLDPFPPVDDSPGTRRDRRDRDCCVVVVCPVRTGTFHQDPGITSRRGIMIIMMTRHPRGHDPPPPAAAQPAAKDWPDDWDDSVPQKTKTKIWFQGLAFKHWWAKAKFADPPDDDGPKAWSSPRYIQHGSHHGGMGMTMIRYDAAKIKIWTHDPPRIDIDMDHHD/DDDDPPAAADEDAAVCAPHWDWDADPQGIKTKAAQDVQAHGADPAKDKDKADAADPDDDDDPDRMHIPPGIYMYMGHRDD/DDDDPPAAADEDAAVCAPHWDWDADPQGIKTKAAQDVQAHGADPAKDKDKADAADPDDDDDPDRMHIPPGIYMYMGHRDD/DDDDPPADADEDAAVCAPHWDWDADPQGIKTKAAQDVQAHGADPAKDKDKADAADPDDDDDPDRMHIPPGIYMYMGHRDD/DKAWAKEQADEDAAQDKTKTKTAMDDDQLQAFKKFKWWDDPVGDIGGAWIFGPPPSTPDIDRPPPDAPPWDQDDDRVRNMTITMHRGDPQRSQTWMKMFTWDDDVIDTDDIYDTHGYKHWDVAWDDWAWDWWDDDVPDDVDWDDKTWIWTKDTIIDDWQWDKPLHPDDDPKDWDWADPPPGITIIMMIDDDTNPDDPNDFIFTRTAGVSPGDGDRDTDDDD/DWAWEKDDQEFAAEQFRKFKMKIFTPFFFQFKWKWWDAAPDDIDTAGDRQADGDDPRDPQWGGHDGGGMIMIIGNTDHQVPFTKMKMWGDPDDPTDMYDIRGYFHPCGWDAFPKDKDDFDVVCVVPPKDKIWMKRAFTPPLDKDKAKAAVHDGDDPFKAWDRDAFHRNGGGGIIIMMGMDDCCPAVPGWWMKIWMDDDVDDDIGIDTGTNPPD/DKAWAKEQADEDAAQDKTKTKTAMDDDQLQAFKKFKWWDDPVGDIGGAWIFGPPPSTPDIDRPPPDAPPWDQDDDRVRNMTITMHRGDPQRSQTWMKMFTWDDDVIDTDDIYDTHGYGHAAPAWDDWAWDWWDDDVPDDVDWDDKTWIWTKDTIDDDWQWDKPLHPDDDPKDWDWADPPPRITIIMMIDDDTNPDDPNDFIFTRTAGVSPGDGDRDTDDDD/DWAWEKDDQEEAAEQFRKFKMKIFTPFFFQFKWKWWDAFPDDIDTAGDRQADGDDPRDPQWGGHDGGGMIMIIGNTDHQVPFTKMKMWGDPDDPTDMYDIRGYHHPYDWDAFPKDKDDFDVVCVVPPKDKIWMKRAFTPPLDKDKAKAAVHDGDDPFKAWDRDGFDPPNGGGIIIMMGMDDCCPAVPGWWMKIWMDDDVDDDIGIDTGTNPPD

InterPro domains:
  IPR000069 Envelope glycoprotein M, flavivirus [PF01004] (218-290)
  IPR000208 RNA-directed RNA polymerase, fingers/palm subdomains, flavivirus [PF00972] (2781-3233)
  IPR000336 Flavivirus/Alphavirus glycoprotein, immunoglobulin-like domain superfamily [G3DSA:2.60.40.350] (588-696)
  IPR000404 Flavivirus non-structural protein NS4A [PF01350] (2129-2271)
  IPR000487 Non-structural protein NS2B, flavivirus [PF01002] (1380-1499)
  IPR000487 Non-structural protein NS2B, flavivirus [PS51527] (1375-1506)
  IPR000752 Flavivirus non-structural protein NS2A [PF01005] (1155-1308)
  IPR001122 Capsid protein C, flavivirus [PF01003] (6-123)
  IPR001157 Non-structural protein NS1, flavivirus [PF00948] (794-1143)
  IPR001528 Flavivirus non-structural protein NS4B [PF01349] (2274-2519)
  IPR001650 Helicase, C-terminal domain-like [PS51194] (1853-2018)
  IPR001650 Helicase, C-terminal domain-like [SM00490] (1875-1971)
  IPR001850 Non-structural protein NS3, peptidase S7, flavivirus [PF00949] (1523-1672)
  IPR001850 Non-structural protein NS3, peptidase S7, flavivirus [PS51528] (1506-1683)
  IPR002535 Flavivirus polyprotein propeptide [PF01570] (133-214)
  IPR002877 Ribosomal RNA methyltransferase, FtsJ domain [PF01728] (2583-2752)
  IPR007094 RNA-directed RNA polymerase, catalytic domain [PS50507] (3058-3210)
  IPR009003 Peptidase S1, PA clan [SSF50494] (1510-1676)
  IPR011492 Non-structural protein NS3-like, DEAD-box helicase, flavivirus [PF07652] (1690-1836)
  IPR011998 Envelope glycoprotein E, central and dimerisation domain, flavivirus [PF00869] (293-589)

Secondary structure (P-SEA, 3-state):
cccccccbbbbbccccccccccccccccbbbbbbbccbbbbbbbbcccccccccccbbbbcccccccccccccccccccccccccccccccccccccccccccccccccbbbbbbbbbbbbccbbbbbbcccccbbbbbbbbbcccccccccccaaaaaaaccccccccccccccbbbbcccccccccccccccccccccccccccccccccccccccccccccccccccccccccccccccccccccbbbbbccccaaaaaaaccccbbbbbcccccccccccbbbbbbcccccccccccccccccbbbbcccccccccccccbbbbbcccccccccbbbbbccccccccccccccccccccccccbbbbbbbbbbcccbbbbbccccccccccccccc/cccccccbbbbbccccccccccccccccbbbbbbbccbbbbbbbbcccccccccccbbbbbcccccccccccccccccbbbbcccccccbbbbbbccccccccccccccbbbbbbbbbbbbcccccccccccccbbbbbbbbbcccccccccccaaaaaaaccccccccccccccbbbbcccccccccccccccccccccbbbbbcccbbbbbcaaaaaaccccccccccccccccccccccccccccccccccccccccccccccccbbbbbbccccccccccbbbbbbcccccccccccccccccbbbbcccccccccccccbbbbbcccccccccbbbbbccccccccccccccccccccccccbbbbbbbbbbcccbbbbbccccccccccccccc/cccccccbbbbbccccccccccccccccbbbbbbbccbbbbbbbbcccccccccccbbbbbcccccccccccccccccbbbbcccccccbbbbbbccccccccccccccbbbbbbbbbbbbcccccccccccccbbbbbbbbbcccccccccccaaaaaaaccccccccccccccbbbbcccccccccccccccccccccbbbbbcccbbbbbcaaaaaaccccccccccccccccccccccccccccccccccccccccccccccccbbbbbbccccccccccbbbbbbcccccccccccccccccbbbbcccccccccccccbbbbbcccccccccbbbbbccccccccccccccccccccccccbbbbbbbbbbcccbbbbbccccccccccccccc/ccccccbbbbbcccccccbbbbbbccccbbbbbbccccccccccbbbbbbbccccccccccccccccccbbbbbbbbccc/ccccccbbbbbcccccccbbbbbbccccbbbbbbccccccccccbbbbbbbccccccccccccccccccbbbbbbbbccc/ccccccbbbbbcccccccbbbbbbccccbbbbbbccccccccccbbbbbbbccccccccccccccccccbbbbbbbbccc/cbbbbbccbbbbcccbbbbbbcccccccccccccbbbbbccccbbbbcccccccccccccccccccccccccccccccbbbbbbcccccccccbbbbbbbbbccccccccccccccccccccbbbbbbbbbbbcccccccccbbbbbccccccccccccccccccccccbbbbbbbcccccbbbbbccccccccccccbbbbbcccccccbbbbbbbbbcc/cbbbbbcccbbbbcccccccccccccccccbbbbbbbcccccccccccccccccccccccccccccccccccccccccccccbbbbbbcccccccccccbbbbbbcccccccccccccccaaaaaccbbbbbbbbccccccbbbbbccccccccccbbbbbccccccccbbbbccccccccaaaaaccccccccccccccccccccccccccc/cbbbbbccbbbbcccbbbbbbcccccccccccccbbbbbccccbbbbcccccccccccccccccccccccccccccccbbbbbbcccccccccbbbbbbbbbccccccccccccccccccccbbbbbbbbbbbcccccccccbbbbbccccccccccccccccccccccbbbbbbbcccccbbbbbccccccccccccbbbbbcccccccbbbbbbbbbcc/cbbbbbcccbbbbcccccccccccccccccbbbbbbbcccccccccccccccccccccccccccccccccccccccccccccbbbbbbcccccccccccbbbbbbbccccccccccccccaaaaaccbbbbbbbbccccccbbbbbccccccccccbbbbbccccccccbbbbccccccccaaa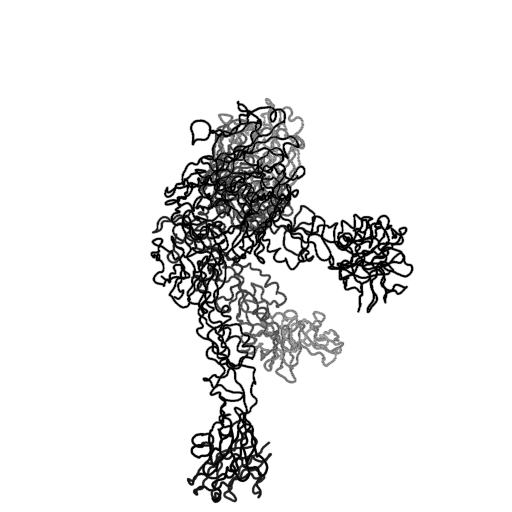aaccccccccccccccccccccccccccc

B-factor: mean 95.16, std 39.16, range [25.92, 194.0]

Sequence (2308 aa):
FNCLGMSNRDFLEGVSGATWVDLVLEGDSCVTIMSKDKPTIDVKMMNMEAANLAEVRSYCYLATVSDLSTKAACPTMGEAHNDKRADPAFVCRQGVVDRGWGNGCGLFGKGSIDTCAKFACSTKAIGRTILKENIKYEVAIFVHGPTTVESHGNYSTQVGATQAGRFSITPAAPSYTLKLGEYGEVTVDCEPRSGIDTNAYYVMTVGTKTFLVHREWFMDLNLPWSSAGSTVWRNRETLMEFEEPHATKQSVIALGSQEGALHQALAGAIPVEFSSNTVKLTSGHLKCRVKMEKLQLKGTTYGVCSKAFKFLGTPADTGHGTVVLELQYTGTDGPCKVPISSVASLNDLTPVGRLVTVNPFVSVATANAKVLIELEPPFGDSYIVVGRGEQQINHHWHKSFNCLGMSNRDFLEGVSGATWVDLVLEGDSCVTIMSKDKPTIDVKMMNMEAANLAEVRSYCYLATVSDLSTKAACPTMGEAHNDKRADPAFVCRQGVVDRGWGNGCGLFGKGSIDTCAKFACSTKAIGRTILKENIKYEVAIFVHGPTTVESHGNYSTQVGATQAGRFSITPAAPSYTLKLGEYGEVTVDCEPRSGIDTNAYYVMTVGTKTFLVHREWFMDLNLPWSSAGSTVWRNRETLMEFEEPHATKQSVIALGSQEGALHQALAGAIPVEFSSNTVKLTSGHLKCRVKMEKLQLKGTTYGVCSKAFKFLGTPADTGHGTVVLELQYTGTDGPCKVPISSVASLNDLTPVGRLVTVNPFVSVATANAKVLIELEPPFGDSYIVVGRGEQQINHHWHKSFNCLGMSNRDFLEGVSGATWVDLVLEGDSCVTIMSKDKPTIDVKMMNMEAANLAEVRSYCYLATVSDLSTKAACPTMGEAHNDKRADPAFVCRQGVVDRGWGNGCGLFGKGSIDTCAKFACSTKAIGRTILKENIKYEVAIFVHGPTTVESHGNYSTQVGATQAGRFSITPAAPSYTLKLGEYGEVTVDCEPRSGIDTNAYYVMTVGTKTFLVHREWFMDLNLPWSSAGSTVWRNRETLMEFEEPHATKQSVIALGSQEGALHQALAGAIPVEFSSNTVKLTSGHLKCRVKMEKLQLKGTTYGVCSKAFKFLGTPADTGHGTVVLELQYTGTDGPCKVPISSVASLNDLTPVGRLVTVNPFVSVATANAKVLIELEPPFGDSYIVVGRGEQQINHHWHKSLSNFQGKVMMTVNATDVTDVITIPTAAGKNLCIVRAMDVGYMCDDTITYECPVLSAGNDPEDIDCWCTKSAVYVRYGRCTLSNFQGKVMMTVNATDVTDVITIPTAAGKNLCIVRAMDVGYMCDDTITYECPVLSAGNDPEDIDCWCTKSAVYVRYGRCTLSNFQGKVMMTVNATDVTDVITIPTAAGKNLCIVRAMDVGYMCDDTITYECPVLSAGNDPEDIDCWCTKSAVYVRYGRCTEVKLVESGGGLVLPGGSLRLSCATSGFTFTDYYMTWVRQPPGKALEWLGFIGNKANDYTTEYSASVKGRFTISRDDSQSILYLQMSTLRAEDRATYYCATVYGNYPYFDVWGAGTTVAVSSAKTTPPSVYPLAPVCGGTTGSSVTLGCLVKGYFPEPVTLTWNSGSLSSGVHTFPAVLQSGLYTLSSSVTVTSSTWPSQSITCNVAHPASSTKVDKKIEPRQIVLTQSPAIMSASPGEKVTMTCSASSSVSYMHWYQQKSGTSPKIWIYESSKLASGVPVRFSGSGSGTSYSLTISSMEAEDVATYYCQQWSSHPLTFGAGTKLELKRADAAPTVSIFPPSSEQLTSGGASVVCFLNNFYPKDINVKWKIDGSERQNGVLNSWTDQDSKDSTYSMSSTLTLTKDEYERHNSYTCEATHKTSTSPIVKSFNRNECEVKLVESGGGLVLPGGSLRLSCATSGFTFTDYYMTWVRQPPGKALEWLGFIGNKANDYTTEYSASVKGRFTISRDDSQSILYLQMSTLRAEDRATYYCATVYGNYPYFDVWGAGTTVAVSSAKTTPPSVYPLAPVCGGTTGSSVTLGCLVKGYFPEPVTLTWNSGSLSSGVHTFPAVLQSGLYTLSSSVTVTSSTWPSQSITCNVAHPASSTKVDKKIEPRQIVLTQSPAIMSASPGEKVTMTCSASSSVSYMHWYQQKSGTSPKIWIYESSKLASGVPVRFSGSGSGTSYSLTISSMEAEDVATYYCQQWSSHPLTFGAGTKLELKRADAAPTVSIFPPSSEQLTSGGASVVCFLNNFYPKDINVKWKIDGSERQNGVLNSWTDQDSKDSTYSMSSTLTLTKDEYERHNSYTCEATHKTSTSPIVKSFNRNEC

Nearest PDB structures (foldseek):
  3j0b-assembly1_A  TM=7.843E-01  e=1.180E-79  West Nile virus
  3ixx-assembly1_A  TM=9.617E-01  e=1.392E-74  West Nile virus
  7kv9-assembly1_A  TM=8.294E-01  e=5.377E-66  Kunjin virus
  7kvb-assembly1_A  TM=8.080E-01  e=1.903E-58  Murray Valley encephalitis virus
  4fg0-assembly1_A  TM=6.308E-01  e=2.328E-47  St. Louis encephalitis virus

Organism: West Nile virus (NCBI:txid11082)

Radius of gyration: 64.25 Å; Cα contacts (8 Å, |Δi|>4): 6121; chains: 10; bounding box: 159×164×147 Å

=== Feature glossary ===
A reading guide for the features in this record.

Start from the sequence.

  · Sequence gives the chain of amino acids in standard one-letter code (A=alanine, C=cysteine, …, Y=tyrosine), read N→C. It is the only feature that is directly encoded by the gene; all structural features are derived from the folded form of this sequence.

Fold it, and you get atomic coordinates and the backbone conformation that goes with them.

  · Structure coordinates are given as an mmCIF _atom_site loop: one row per atom with element, residue name, chain id, sequence number, and x/y/z position in Å. Only the four main-chain atoms per residue are included here; side chains are omitted to keep the record compact.

  · Backbone dihedral angles. Every residue except chain termini has a φ (preceding-C → N → Cα → C) and a ψ (N → Cα → C → next-N). They are reported in degrees following the IUPAC sign convention. Secondary structure is essentially a statement about which (φ, ψ) basin each residue occupies.

  · Eight-state secondary structure (DSSP): H is the canonical α-helix, G the tighter 3₁₀-helix, I the wider π-helix; E/B are β-structure, T and S are turns and bends, and '-' is everything else. DSSP derives these from the pattern of main-chain N–H···O=C hydrogen bonds, not from the sequence.

  · SS3 is a coarse helix/strand/coil call (letters a/b/c) made by the P-SEA algorithm from inter-Cα distances and dihedrals. It is less detailed than DSSP but needs only Cα positions.

Summarize the fold with a handful of shape descriptors and a per-residue structural alphabet.

  · Radius of gyration (Rg) is the root-mean-square distance of Cα atoms from their centroid — a single number for overall size and compactness. A globular domain of N residues has Rg ≈ 2.2·N^0.38 Å; an extended or disordered chain has a much larger Rg. The Cα contact count is the number of residue pairs whose Cα atoms are within 8 Å and are more than four positions apart in sequence — a standard proxy for tertiary packing density. The bounding box is the smallest axis-aligned box enclosing all Cα atoms.

  · 3Di is Foldseek's structural alphabet. Each residue is assigned one of twenty discrete states based on how its Cα sits relative to its spatial (not sequential) neighbors. Aligning 3Di strings finds structural homologs roughly as well as full 3D superposition, but orders of magnitude faster.

  · Solvent-accessible surface area (SASA) is the area in Å² traced out by the centre of a 1.4 Å probe sphere (a water molecule) rolled over the protein's van der Waals surface (Shrake–Rupley / Lee–Richards construction). Buried residues have near-zero SASA; fully exposed residues can exceed 200 Å². The total SASA scales roughly with the number of surface residues.

Ask how reliable the model is.

  · For AlphaFold models, the B-factor field carries pLDDT — the model's own estimate of local accuracy on a 0–100 scale. Regions with pLDDT<50 should be treated as essentially unmodeled; they often correspond to intrinsically disordered segments.

  · For experimental (PDB) structures, the B-factor (temperature factor) quantifies the positional spread of each atom in the crystal — a combination of thermal vibration and static disorder — in units of Å². High B-factors mark flexible loops or poorly resolved regions; low B-factors mark the rigid, well-ordered core.

  · Predicted Aligned Error (PAE) is an AlphaFold confidence matrix: entry (i, j) is the expected error in the position of residue j, in ångströms, when the prediction is superimposed on the true structure at residue i. Low PAE within a block of residues means that block is internally rigid and well-predicted; high PAE between two blocks means their relative placement is uncertain even if each block individually is confident.

Place it in context: what it resembles, what it is annotated as, and how it looks.

  · Structural nearest neighbors (via Foldseek easy-search vs the PDB). Reported per hit: target PDB id, E-value, and alignment TM-score. A TM-score above ~0.5 is the conventional threshold for 'same fold'.

  · Functional annotations link the protein to curated databases. InterPro entries identify conserved domains and families by matching the sequence against member-database signatures (Pfam, PROSITE, CDD, …). Gene Ontology (GO) terms describe molecular function, biological process, and cellular component in a controlled vocabulary. CATH places the structure in a hierarchical fold classification (Class/Architecture/Topology/Homologous-superfamily). The organism is the source species.

  · The contact map is a binary N×N matrix image: pixel (i, j) is dark where Cα_i and Cα_j are within 8 Å and |i−j|>4. Because the |i−j|>4 filter removes local helical contacts, off-diagonal stripes parallel to the main diagonal indicate parallel β-sheets; stripes perpendicular to it indicate antiparallel β-sheets. The Ramachandran plot scatters every residue's (φ, ψ) pair against the sterically allowed regions. The PAE heatmap renders the predicted-aligned-error matrix.

  · Six rendered views show the 3D structure from the faces of a cube — i.e. along ±x, ±y, ±z. Rendering representation is drawn randomly per protein from cartoon (secondary-structure ribbons), sticks (backbone bonds), or molecular surface; coloring is either N→C rainbow (blue at the N-terminus through red at the C-terminus) or one color per chain.